Protein AF-A0A3B9DRR4-F1 (afdb_monomer_lite)

Foldseek 3Di:
DQPDFPDPPDDDDDDDDDDDDDDDDDDDDDDDDDDDDDDDDDDDDDDDDDDDDDDDDDDDDDDDDDDDDDDDDDDDDDDDDDPPPPPPPPPDDDDDDDDDDDDPDFDKDWDADPVRFIKIKTADQVVFAFQEEEEEDAARCVLQVPPDPQLPLLLNCCNVLRYMYMYGHDQQHDPNNDPPAHHDLLSVVVCLVVVNPCLVVVLVSVVSVVVRCVVVRHHDLQRYAYEYEACSLLNRLSNQLVRVSHQAYEYKLYQQQSCLAPSCPPCNVPPSSVVSHSLVSLLSCQLRQYHYEFELDESHRDPVSVVSNLVSNQVSNCVVDDPVCPVVDPRNHHYHYHHDDYSGGPSCSSVVSNVVSCVSSVRDDPVCVVVVVDDDDDDDDDPPPPPCPPPDDDDPPDCPPPPDDDPDDDDDDDDDDDDDQDAQDDPQADDPKAQWDWDDDPQKIKIKIKGFHDPDDPPPDDPVVCVVRVVVRQLLIFIFMWMDRSSRHIDRAQPLPDQRPVPRDSSGRTQGHADPLFSWQRVQKEKDQAPQPPQDLQFRMKIWGKGDDDVFKIAIWMWGGNVSRHTDTPDSDGPDMDNHNFAPDRWYWYQDPVVRDIDTDGWDFDADPPDPDTHDIDD

pLDDT: mean 75.96, std 26.22, range [21.81, 98.56]

Structure (mmCIF, N/CA/C/O backbone):
data_AF-A0A3B9DRR4-F1
#
_entry.id   AF-A0A3B9DRR4-F1
#
loop_
_atom_site.group_PDB
_atom_site.id
_atom_site.type_symbol
_atom_site.label_atom_id
_atom_site.label_alt_id
_atom_site.label_comp_id
_atom_site.label_asym_id
_atom_site.label_entity_id
_atom_site.label_seq_id
_atom_site.pdbx_PDB_ins_code
_atom_site.Cartn_x
_atom_site.Cartn_y
_atom_site.Cartn_z
_atom_site.occupancy
_atom_site.B_iso_or_equiv
_atom_site.auth_seq_id
_atom_site.auth_comp_id
_atom_site.auth_asym_id
_atom_site.auth_atom_id
_atom_site.pdbx_PDB_model_num
ATOM 1 N N . ASP A 1 1 ? -31.846 -18.136 9.600 1.00 33.25 1 ASP A N 1
ATOM 2 C CA . ASP A 1 1 ? -32.226 -17.020 10.490 1.00 33.25 1 ASP A CA 1
ATOM 3 C C . ASP A 1 1 ? -31.349 -16.823 11.736 1.00 33.25 1 ASP A C 1
ATOM 5 O O . ASP A 1 1 ? -31.863 -16.446 12.774 1.00 33.25 1 ASP A O 1
ATOM 9 N N . VAL A 1 2 ? -30.011 -16.949 11.649 1.00 23.78 2 VAL A N 1
ATOM 10 C CA . VAL A 1 2 ? -29.087 -16.646 12.781 1.00 23.78 2 VAL A CA 1
ATOM 11 C C . VAL A 1 2 ? -27.846 -15.837 12.327 1.00 23.78 2 VAL A C 1
ATOM 13 O O . VAL A 1 2 ? -26.795 -15.862 12.943 1.00 23.78 2 VAL A O 1
ATOM 16 N N . MET A 1 3 ? -27.928 -15.080 11.226 1.00 24.52 3 MET A N 1
ATOM 17 C CA . MET A 1 3 ? -26.773 -14.346 10.662 1.00 24.52 3 MET A CA 1
ATOM 18 C C . MET A 1 3 ? -27.113 -12.878 10.375 1.00 24.52 3 MET A C 1
ATOM 20 O O . MET A 1 3 ? -27.205 -12.480 9.215 1.00 24.52 3 MET A O 1
ATOM 24 N N . ARG A 1 4 ? -27.358 -12.068 11.420 1.00 32.50 4 ARG A N 1
ATOM 25 C CA . ARG A 1 4 ? -27.641 -10.622 11.258 1.00 32.50 4 ARG A CA 1
ATOM 26 C C . ARG A 1 4 ? -27.096 -9.645 12.323 1.00 32.50 4 ARG A C 1
ATOM 28 O O . ARG A 1 4 ? -27.472 -8.484 12.250 1.00 32.50 4 ARG A O 1
ATOM 35 N N . VAL A 1 5 ? -26.204 -10.013 13.256 1.00 36.97 5 VAL A N 1
ATOM 36 C CA . VAL A 1 5 ? -25.910 -9.117 14.415 1.00 36.97 5 VAL A CA 1
ATOM 37 C C . VAL A 1 5 ? -24.453 -8.629 14.586 1.00 36.97 5 VAL A C 1
ATOM 39 O O . VAL A 1 5 ? -24.174 -7.877 15.507 1.00 36.97 5 VAL A O 1
ATOM 42 N N . LEU A 1 6 ? -23.503 -8.892 13.682 1.00 30.48 6 LEU A N 1
ATOM 43 C CA . LEU A 1 6 ? -22.107 -8.430 13.876 1.00 30.48 6 LEU A CA 1
ATOM 44 C C . LEU A 1 6 ? -21.600 -7.477 12.784 1.00 30.48 6 LEU A C 1
ATOM 46 O O . LEU A 1 6 ? -20.646 -7.773 12.073 1.00 30.48 6 LEU A O 1
ATOM 50 N N . LEU A 1 7 ? -22.217 -6.295 12.680 1.00 31.28 7 LEU A N 1
ATOM 51 C CA . LEU A 1 7 ? -21.633 -5.144 11.979 1.00 31.28 7 LEU A CA 1
ATOM 52 C C . LEU A 1 7 ? -21.881 -3.865 12.797 1.00 31.28 7 LEU A C 1
ATOM 54 O O . LEU A 1 7 ? -22.795 -3.093 12.520 1.00 31.28 7 LEU A O 1
ATOM 58 N N . GLY A 1 8 ? -21.112 -3.688 13.872 1.00 32.25 8 GLY A N 1
ATOM 59 C CA . GLY A 1 8 ? -21.407 -2.680 14.889 1.00 32.25 8 GLY A CA 1
ATOM 60 C C . GLY A 1 8 ? -20.195 -2.093 15.599 1.00 32.25 8 GLY A C 1
ATOM 61 O O . GLY A 1 8 ? -20.287 -1.914 16.799 1.00 32.25 8 GLY A O 1
ATOM 62 N N . VAL A 1 9 ? -19.090 -1.786 14.905 1.00 33.88 9 VAL A N 1
ATOM 63 C CA . VAL A 1 9 ? -18.047 -0.854 15.392 1.00 33.88 9 VAL A CA 1
ATOM 64 C C . VAL A 1 9 ? -17.311 -0.245 14.187 1.00 33.88 9 VAL A C 1
ATOM 66 O O . VAL A 1 9 ? -16.248 -0.738 13.845 1.00 33.88 9 VAL A O 1
ATOM 69 N N . LEU A 1 10 ? -17.871 0.770 13.500 1.00 29.50 10 LEU A N 1
ATOM 70 C CA . LEU A 1 10 ? -17.068 1.812 12.803 1.00 29.50 10 LEU A CA 1
ATOM 71 C C . LEU A 1 10 ? -17.847 2.990 12.172 1.00 29.50 10 LEU A C 1
ATOM 73 O O . LEU A 1 10 ? -17.320 3.637 11.279 1.00 29.50 10 LEU A O 1
ATOM 77 N N . LEU A 1 11 ? -19.069 3.334 12.596 1.00 30.25 11 LEU A N 1
ATOM 78 C CA . LEU A 1 11 ? -19.761 4.517 12.053 1.00 30.25 11 LEU A CA 1
ATOM 79 C C . LEU A 1 11 ? -20.661 5.197 13.097 1.00 30.25 11 LEU A C 1
ATOM 81 O O . LEU A 1 11 ? -21.879 5.066 13.067 1.00 30.25 11 LEU A O 1
ATOM 85 N N . VAL A 1 12 ? -20.060 5.965 14.010 1.00 30.61 12 VAL A N 1
ATOM 86 C CA . VAL A 1 12 ? -20.760 7.037 14.740 1.00 30.61 12 VAL A CA 1
ATOM 87 C C . VAL A 1 12 ? -19.836 8.245 14.804 1.00 30.61 12 VAL A C 1
ATOM 89 O O . VAL A 1 12 ? -18.908 8.309 15.606 1.00 30.61 12 VAL A O 1
ATOM 92 N N . GLY A 1 13 ? -20.067 9.196 13.905 1.00 29.31 13 GLY A N 1
ATOM 93 C CA . GLY A 1 13 ? -19.291 10.428 13.861 1.00 29.31 13 GLY A CA 1
ATOM 94 C C . GLY A 1 13 ? -19.621 11.383 12.724 1.00 29.31 13 GLY A C 1
ATOM 95 O O . GLY A 1 13 ? -18.783 12.230 12.457 1.00 29.31 13 GLY A O 1
ATOM 96 N N . ILE A 1 14 ? -20.777 11.278 12.054 1.00 31.44 14 ILE A N 1
ATOM 97 C CA . ILE A 1 14 ? -21.291 12.327 11.157 1.00 31.44 14 ILE A CA 1
ATOM 98 C C . ILE A 1 14 ? -22.825 12.308 11.224 1.00 31.44 14 ILE A C 1
ATOM 100 O O . ILE A 1 14 ? -23.472 11.520 10.543 1.00 31.44 14 ILE A O 1
ATOM 104 N N . ALA A 1 15 ? -23.410 13.160 12.063 1.00 25.47 15 ALA A N 1
ATOM 105 C CA . ALA A 1 15 ? -24.804 13.585 11.948 1.00 25.47 15 ALA A CA 1
ATOM 106 C C . ALA A 1 15 ? -24.925 14.950 12.631 1.00 25.47 15 ALA A C 1
ATOM 108 O O . ALA A 1 15 ? -24.984 15.051 13.853 1.00 25.47 15 ALA A O 1
ATOM 109 N N . GLY A 1 16 ? -24.872 16.007 11.828 1.00 27.44 16 GLY A N 1
ATOM 110 C CA . GLY A 1 16 ? -24.966 17.385 12.293 1.00 27.44 16 GLY A CA 1
ATOM 111 C C . GLY A 1 16 ? -24.579 18.349 11.185 1.00 27.44 16 GLY A C 1
ATOM 112 O O . GLY A 1 16 ? -23.551 18.996 11.311 1.00 27.44 16 GLY A O 1
ATOM 113 N N . CYS A 1 17 ? -25.334 18.319 10.080 1.00 26.02 17 CYS A N 1
ATOM 114 C CA . CYS A 1 17 ? -25.567 19.398 9.105 1.00 26.02 17 CYS A CA 1
ATOM 115 C C . CYS A 1 17 ? -26.212 18.787 7.850 1.00 26.02 17 CYS A C 1
ATOM 117 O O . CYS A 1 17 ? -25.526 18.304 6.955 1.00 26.02 17 CYS A O 1
ATOM 119 N N . GLY A 1 18 ? -27.542 18.786 7.811 1.00 22.22 18 GLY A N 1
ATOM 120 C CA . GLY A 1 18 ? -28.344 18.491 6.629 1.00 22.22 18 GLY A CA 1
ATOM 121 C C . GLY A 1 18 ? -29.660 19.254 6.747 1.00 22.22 18 GLY A C 1
ATOM 122 O O . GLY A 1 18 ? -30.559 18.807 7.451 1.00 22.22 18 GLY A O 1
ATOM 123 N N . GLY A 1 19 ? -29.721 20.436 6.132 1.00 24.81 19 GLY A N 1
ATOM 124 C CA . GLY A 1 19 ? -30.960 21.122 5.754 1.00 24.81 19 GLY A CA 1
ATOM 125 C C . GLY A 1 19 ? -31.223 20.802 4.280 1.00 24.81 19 GLY A C 1
ATOM 126 O O . GLY A 1 19 ? -30.262 20.628 3.533 1.00 24.81 19 GLY A O 1
ATOM 127 N N . GLY A 1 20 ? -32.485 20.620 3.898 1.00 25.44 20 GLY A N 1
ATOM 128 C CA . GLY A 1 20 ? -32.879 19.894 2.689 1.00 25.44 20 GLY A CA 1
ATOM 129 C C . GLY A 1 20 ? -33.148 20.728 1.431 1.00 25.44 20 GLY A C 1
ATOM 130 O O . GLY A 1 20 ? -33.067 21.952 1.454 1.00 25.44 20 GLY A O 1
ATOM 131 N N . ASP A 1 21 ? -33.513 19.970 0.388 1.00 27.25 21 ASP A N 1
ATOM 132 C CA . ASP A 1 21 ? -34.285 20.291 -0.827 1.00 27.25 21 ASP A CA 1
ATOM 133 C C . ASP A 1 21 ? -33.721 21.252 -1.896 1.00 27.25 21 ASP A C 1
ATOM 135 O O . ASP A 1 21 ? -33.694 22.466 -1.724 1.00 27.25 21 ASP A O 1
ATOM 139 N N . ASN A 1 22 ? -33.385 20.726 -3.089 1.00 26.41 22 ASN A N 1
ATOM 140 C CA . ASN A 1 22 ? -34.341 20.574 -4.210 1.00 26.41 22 ASN A CA 1
ATOM 141 C C . ASN A 1 22 ? -33.700 19.998 -5.500 1.00 26.41 22 ASN A C 1
ATOM 143 O O . ASN A 1 22 ? -32.529 20.224 -5.798 1.00 26.41 22 ASN A O 1
ATOM 147 N N . SER A 1 23 ? -34.517 19.243 -6.242 1.00 25.86 23 SER A N 1
ATOM 148 C CA . SER A 1 23 ? -34.277 18.587 -7.545 1.00 25.86 23 SER A CA 1
ATOM 149 C C . SER A 1 23 ? -34.085 19.561 -8.736 1.00 25.86 23 SER A C 1
ATOM 151 O O . SER A 1 23 ? -34.386 20.746 -8.591 1.00 25.86 23 SER A O 1
ATOM 153 N N . PRO A 1 24 ? -33.621 19.084 -9.916 1.00 34.12 24 PRO A N 1
ATOM 154 C CA . PRO A 1 24 ? -33.329 19.903 -11.099 1.00 34.12 24 PRO A CA 1
ATOM 155 C C . PRO A 1 24 ? -34.491 19.922 -12.116 1.00 34.12 24 PRO A C 1
ATOM 157 O O . PRO A 1 24 ? -35.156 18.903 -12.264 1.00 34.12 24 PRO A O 1
ATOM 160 N N . ASP A 1 25 ? -34.734 21.062 -12.783 1.00 25.02 25 ASP A N 1
ATOM 161 C CA . ASP A 1 25 ? -34.954 21.193 -14.244 1.00 25.02 25 ASP A CA 1
ATOM 162 C C . ASP A 1 25 ? -35.429 22.613 -14.667 1.00 25.02 25 ASP A C 1
ATOM 164 O O . ASP A 1 25 ? -36.112 23.317 -13.926 1.00 25.02 25 ASP A O 1
ATOM 168 N N . ASP A 1 26 ? -35.039 22.970 -15.900 1.00 25.05 26 ASP A N 1
ATOM 169 C CA . ASP A 1 26 ? -35.577 23.968 -16.851 1.00 25.05 26 ASP A CA 1
ATOM 170 C C . ASP A 1 26 ? -35.078 25.442 -16.970 1.00 25.05 26 ASP A C 1
ATOM 172 O O . ASP A 1 26 ? -35.555 26.375 -16.334 1.00 25.05 26 ASP A O 1
ATOM 176 N N . VAL A 1 27 ? -34.127 25.613 -17.914 1.00 23.34 27 VAL A N 1
ATOM 177 C CA . VAL A 1 27 ? -34.173 26.369 -19.203 1.00 23.34 27 VAL A CA 1
ATOM 178 C C . VAL A 1 27 ? -34.528 27.885 -19.260 1.00 23.34 27 VAL A C 1
ATOM 180 O O . VAL A 1 27 ? -35.663 28.283 -19.038 1.00 23.34 27 VAL A O 1
ATOM 183 N N . ALA A 1 28 ? -33.561 28.671 -19.792 1.00 22.02 28 ALA A N 1
ATOM 184 C CA . ALA A 1 28 ? -33.647 29.740 -20.832 1.00 22.02 28 ALA A CA 1
ATOM 185 C C . ALA A 1 28 ? -32.975 31.109 -20.523 1.00 22.02 28 ALA A C 1
ATOM 187 O O . ALA A 1 28 ? -33.311 31.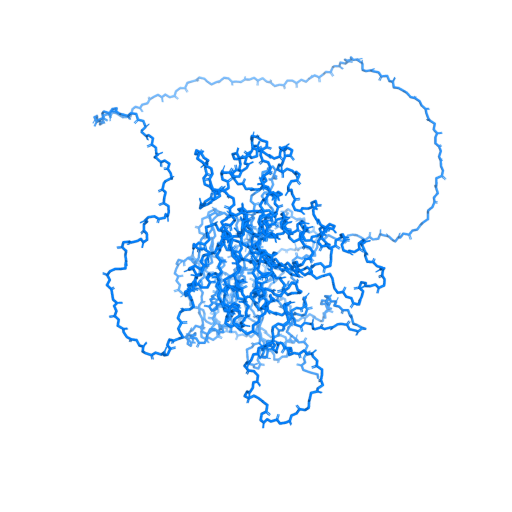811 -19.577 1.00 22.02 28 ALA A O 1
ATOM 188 N N . ALA A 1 29 ? -32.061 31.505 -21.423 1.00 23.38 29 ALA A N 1
ATOM 189 C CA . ALA A 1 29 ? -31.481 32.850 -21.647 1.00 23.38 29 ALA A CA 1
ATOM 190 C C . ALA A 1 29 ? -32.482 33.766 -22.435 1.00 23.38 29 ALA A C 1
ATOM 192 O O . ALA A 1 29 ? -33.463 33.182 -22.902 1.00 23.38 29 ALA A O 1
ATOM 193 N N . PRO A 1 30 ? -32.295 35.103 -22.709 1.00 30.89 30 PRO A N 1
ATOM 194 C CA . PRO A 1 30 ? -31.022 35.780 -23.062 1.00 30.89 30 PRO A CA 1
ATOM 195 C C . PRO A 1 30 ? -30.838 37.321 -22.795 1.00 30.89 30 PRO A C 1
ATOM 197 O O . PRO A 1 30 ? -31.713 38.028 -22.312 1.00 30.89 30 PRO A O 1
ATOM 200 N N . SER A 1 31 ? -29.651 37.801 -23.223 1.00 22.88 31 SER A N 1
ATOM 201 C CA . SER A 1 31 ? -29.289 39.084 -23.894 1.00 22.88 31 SER A CA 1
ATOM 202 C C . SER A 1 31 ? -29.080 40.425 -23.148 1.00 22.88 31 SER A C 1
ATOM 204 O O . SER A 1 31 ? -30.013 41.156 -22.847 1.00 22.88 31 SER A O 1
ATOM 206 N N . SER A 1 32 ? -27.785 40.765 -23.024 1.00 23.84 32 SER A N 1
ATOM 207 C CA . SER A 1 32 ? -27.041 41.979 -23.454 1.00 23.84 32 SER A CA 1
ATOM 208 C C . SER A 1 32 ? -27.576 43.413 -23.266 1.00 23.84 32 SER A C 1
ATOM 210 O O . SER A 1 32 ? -28.525 43.809 -23.934 1.00 23.84 32 SER A O 1
ATOM 212 N N . SER A 1 33 ? -26.739 44.258 -22.640 1.00 24.42 33 SER A N 1
ATOM 213 C CA . SER A 1 33 ? -26.231 45.516 -23.235 1.00 24.42 33 SER A CA 1
ATOM 214 C C . SER A 1 33 ? -25.015 46.071 -22.459 1.00 24.42 33 SER A C 1
ATOM 216 O O . SER A 1 33 ? -25.131 46.487 -21.313 1.00 24.42 33 SER A O 1
ATOM 218 N N . ALA A 1 34 ? -23.845 45.997 -23.105 1.00 22.84 34 ALA A N 1
ATOM 219 C CA . ALA A 1 34 ? -22.738 46.967 -23.236 1.00 22.84 34 ALA A CA 1
ATOM 220 C C . ALA A 1 34 ? -22.918 48.348 -22.508 1.00 22.84 34 ALA A C 1
ATOM 222 O O . ALA A 1 34 ? -24.014 48.889 -22.547 1.00 22.84 34 ALA A O 1
ATOM 223 N N . VAL A 1 35 ? -21.954 49.036 -21.854 1.00 23.02 35 VAL A N 1
ATOM 224 C CA . VAL A 1 35 ? -20.627 49.523 -22.311 1.00 23.02 35 VAL A CA 1
ATOM 225 C C . VAL A 1 35 ? -19.891 50.322 -21.179 1.00 23.02 35 VAL A C 1
ATOM 227 O O . VAL A 1 35 ? -20.497 51.174 -20.548 1.00 23.02 35 VAL A O 1
ATOM 230 N N . THR A 1 36 ? -18.579 50.065 -20.998 1.00 22.67 36 THR A N 1
ATOM 231 C CA . THR A 1 36 ? -17.385 50.862 -20.528 1.00 22.67 36 THR A CA 1
ATOM 232 C C . THR A 1 36 ? -17.255 51.695 -19.214 1.0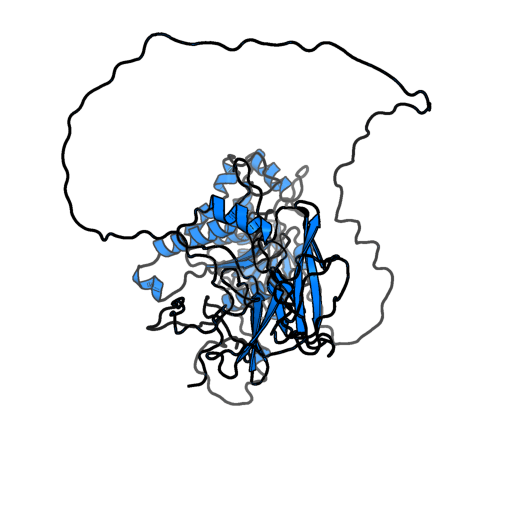0 22.67 36 THR A C 1
ATOM 234 O O . THR A 1 36 ? -18.249 52.100 -18.626 1.00 22.67 36 THR A O 1
ATOM 237 N N . PRO A 1 37 ? -15.990 51.948 -18.754 1.00 32.72 37 PRO A N 1
ATOM 238 C CA . PRO A 1 37 ? -15.590 52.270 -17.372 1.00 32.72 37 PRO A CA 1
ATOM 239 C C . PRO A 1 37 ? -15.135 53.728 -17.141 1.00 32.72 37 PRO A C 1
ATOM 241 O O . PRO A 1 37 ? -14.746 54.418 -18.083 1.00 32.72 37 PRO A O 1
ATOM 244 N N . VAL A 1 38 ? -15.048 54.163 -15.873 1.00 23.05 38 VAL A N 1
ATOM 245 C CA . VAL A 1 38 ? -14.356 55.408 -15.473 1.00 23.05 38 VAL A CA 1
ATOM 246 C C . VAL A 1 38 ? -13.526 55.206 -14.196 1.00 23.05 38 VAL A C 1
ATOM 248 O O . VAL A 1 38 ? -13.934 54.519 -13.262 1.00 23.05 38 VAL A O 1
ATOM 251 N N . LYS A 1 39 ? -12.324 55.795 -14.229 1.00 21.81 39 LYS A N 1
ATOM 252 C CA . LYS A 1 39 ? -11.262 55.848 -13.214 1.00 21.81 39 LYS A CA 1
ATOM 253 C C . LYS A 1 39 ? -11.651 56.605 -11.935 1.00 21.81 39 LYS A C 1
ATOM 255 O O . LYS A 1 39 ? -12.518 57.469 -11.939 1.00 21.81 39 LYS A O 1
ATOM 260 N N . ALA A 1 40 ? -10.895 56.284 -10.885 1.00 24.03 40 ALA A N 1
ATOM 261 C CA . ALA A 1 40 ? -10.839 56.917 -9.572 1.00 24.03 40 ALA A CA 1
ATOM 262 C C . ALA A 1 40 ? -10.378 58.386 -9.601 1.00 24.03 40 ALA A C 1
ATOM 264 O O . ALA A 1 40 ? -9.492 58.709 -10.389 1.00 24.03 40 ALA A O 1
ATOM 265 N N . GLU A 1 41 ? -10.903 59.209 -8.679 1.00 22.80 41 GLU A N 1
ATOM 266 C CA . GLU A 1 41 ? -10.107 59.927 -7.664 1.00 22.80 41 GLU A CA 1
ATOM 267 C C . GLU A 1 41 ? -10.955 60.743 -6.653 1.00 22.80 41 GLU A C 1
ATOM 269 O O . GLU A 1 41 ? -11.912 61.413 -7.025 1.00 22.80 41 GLU A O 1
ATOM 274 N N . ASN A 1 42 ? -10.469 60.714 -5.401 1.00 24.23 42 ASN A N 1
ATOM 275 C CA . ASN A 1 42 ? -10.471 61.730 -4.326 1.00 24.23 42 ASN A CA 1
ATOM 276 C C . ASN A 1 42 ? -11.631 61.906 -3.309 1.00 24.23 42 ASN A C 1
ATOM 278 O O . ASN A 1 42 ? -12.719 62.346 -3.651 1.00 24.23 42 ASN A O 1
ATOM 282 N N . ALA A 1 43 ? -11.229 61.685 -2.033 1.00 23.81 43 ALA A N 1
ATOM 283 C CA . ALA A 1 43 ? -11.472 62.439 -0.776 1.00 23.81 43 ALA A CA 1
ATOM 284 C C . ALA A 1 43 ? -12.936 62.632 -0.281 1.00 23.81 43 ALA A C 1
ATOM 286 O O . ALA A 1 43 ? -13.838 62.836 -1.070 1.00 23.81 43 ALA A O 1
ATOM 287 N N . GLU A 1 44 ? -13.301 62.605 1.012 1.00 24.28 44 GLU A N 1
ATOM 288 C CA . GLU A 1 44 ? -12.583 62.882 2.266 1.00 24.28 44 GLU A CA 1
ATOM 289 C C . GLU A 1 44 ? -13.445 62.484 3.510 1.00 24.28 44 GLU A C 1
ATOM 291 O O . GLU A 1 44 ? -14.647 62.261 3.388 1.00 24.28 44 GLU A O 1
ATOM 296 N N . ALA A 1 45 ? -12.814 62.534 4.699 1.00 24.00 45 ALA A N 1
ATOM 297 C CA . ALA A 1 45 ? -13.348 62.832 6.051 1.00 24.00 45 ALA A CA 1
ATOM 298 C C . ALA A 1 45 ? -13.721 61.715 7.072 1.00 24.00 45 ALA A C 1
ATOM 300 O O . ALA A 1 45 ? -14.748 61.051 6.980 1.00 24.00 45 ALA A O 1
ATOM 301 N N . GLY A 1 46 ? -12.953 61.694 8.185 1.00 25.27 46 GLY A N 1
ATOM 302 C CA . GLY A 1 46 ? -13.501 61.711 9.560 1.00 25.27 46 GLY A CA 1
ATOM 303 C C . GLY A 1 46 ? -12.983 60.668 10.575 1.00 25.27 46 GLY A C 1
ATOM 304 O O . GLY A 1 46 ? -13.525 59.574 10.657 1.00 25.27 46 GLY A O 1
ATOM 305 N N . ALA A 1 47 ? -12.018 61.040 11.434 1.00 26.48 47 ALA A N 1
ATOM 306 C CA . ALA A 1 47 ? -11.621 60.310 12.660 1.00 26.48 47 ALA A CA 1
ATOM 307 C C . ALA A 1 47 ? -12.349 60.847 13.919 1.00 26.48 47 ALA A C 1
ATOM 309 O O . ALA A 1 47 ? -12.851 61.974 13.879 1.00 26.48 47 ALA A O 1
ATOM 310 N N . PRO A 1 48 ? -12.337 60.122 15.070 1.00 32.41 48 PRO A N 1
ATOM 311 C CA . PRO A 1 48 ? -11.423 60.559 16.147 1.00 32.41 48 PRO A CA 1
ATOM 312 C C . PRO A 1 48 ? -10.839 59.491 17.126 1.00 32.41 48 PRO A C 1
ATOM 314 O O . PRO A 1 48 ? -11.536 58.614 17.618 1.00 32.41 48 PRO A O 1
ATOM 317 N N . LYS A 1 49 ? -9.564 59.745 17.496 1.00 26.02 49 LYS A N 1
ATOM 318 C CA . LYS A 1 49 ? -8.863 59.736 18.819 1.00 26.02 49 LYS A CA 1
ATOM 319 C C . LYS A 1 49 ? -8.748 58.485 19.730 1.00 26.02 49 LYS A C 1
ATOM 321 O O . LYS A 1 49 ? -9.718 58.102 20.368 1.00 26.02 49 LYS A O 1
ATOM 326 N N . THR A 1 50 ? -7.491 58.137 20.066 1.00 26.80 50 THR A N 1
ATOM 327 C CA . THR A 1 50 ? -6.992 57.834 21.440 1.00 26.80 50 THR A CA 1
ATOM 328 C C . THR A 1 50 ? -5.523 58.295 21.629 1.00 26.80 50 THR A C 1
ATOM 330 O O . THR A 1 50 ? -4.784 58.430 20.658 1.00 26.80 50 THR A O 1
ATOM 333 N N . LYS A 1 51 ? -5.134 58.631 22.876 1.00 25.80 51 LYS A N 1
ATOM 334 C CA . LYS A 1 51 ? -3.839 59.209 23.339 1.00 25.80 51 LYS A CA 1
ATOM 335 C C . LYS A 1 51 ? -2.861 58.139 23.903 1.00 25.80 51 LYS A C 1
ATOM 337 O O . LYS A 1 51 ? -3.343 57.075 24.278 1.00 25.80 51 LYS A O 1
ATOM 342 N N . PRO A 1 52 ? -1.545 58.436 24.049 1.00 32.53 52 PRO A N 1
ATOM 343 C CA . PRO A 1 52 ? -0.501 57.493 24.486 1.00 32.53 52 PRO A CA 1
ATOM 344 C C . PRO A 1 52 ? -0.034 57.687 25.950 1.00 32.53 52 PRO A C 1
ATOM 346 O O . PRO A 1 52 ? -0.252 58.753 26.530 1.00 32.53 52 PRO A O 1
ATOM 349 N N . VAL A 1 53 ? 0.666 56.688 26.514 1.00 28.09 53 VAL A N 1
ATOM 350 C CA . VAL A 1 53 ? 1.441 56.774 27.775 1.00 28.09 53 VAL A CA 1
ATOM 351 C C . VAL A 1 53 ? 2.781 56.024 27.627 1.00 28.09 53 VAL A C 1
ATOM 353 O O . VAL A 1 53 ? 2.798 54.911 27.108 1.00 28.09 53 VAL A O 1
ATOM 356 N N . ASN A 1 54 ? 3.870 56.672 28.069 1.00 28.02 54 ASN A N 1
ATOM 357 C CA . ASN A 1 54 ? 5.273 56.217 28.121 1.00 28.02 54 ASN A CA 1
ATOM 358 C C . ASN A 1 54 ? 5.568 55.322 29.339 1.00 28.02 54 ASN A C 1
ATOM 360 O O . ASN A 1 54 ? 4.904 55.451 30.366 1.00 28.02 54 ASN A O 1
ATOM 364 N N . SER A 1 55 ? 6.639 54.525 29.263 1.00 28.61 55 SER A N 1
ATOM 365 C CA . SER A 1 55 ? 7.242 53.825 30.406 1.00 28.61 55 SER A CA 1
ATOM 366 C C . SER A 1 55 ? 8.766 53.998 30.418 1.00 28.61 55 SER A C 1
ATOM 368 O O . SER A 1 55 ? 9.455 53.353 29.630 1.00 28.61 55 SER A O 1
ATOM 370 N N . ASP A 1 56 ? 9.253 54.832 31.333 1.00 27.91 56 ASP A N 1
ATOM 371 C CA . ASP A 1 56 ? 10.579 54.726 31.949 1.00 27.91 56 ASP A CA 1
ATOM 372 C C . ASP A 1 56 ? 10.368 54.358 33.432 1.00 27.91 56 ASP A C 1
ATOM 374 O O . ASP A 1 56 ? 9.342 54.737 34.003 1.00 27.91 56 ASP A O 1
ATOM 378 N N . ASP A 1 57 ? 11.348 53.641 33.999 1.00 25.80 57 ASP A N 1
ATOM 379 C CA . ASP A 1 57 ? 11.687 53.442 35.426 1.00 25.80 57 ASP A CA 1
ATOM 380 C C . ASP A 1 57 ? 11.587 52.023 36.073 1.00 25.80 57 ASP A C 1
ATOM 382 O O . ASP A 1 57 ? 10.521 51.416 36.186 1.00 25.80 57 ASP A O 1
ATOM 386 N N . VAL A 1 58 ? 12.753 51.646 36.658 1.00 25.38 58 VAL A N 1
ATOM 387 C CA . VAL A 1 58 ? 13.092 50.785 37.839 1.00 25.38 58 VAL A CA 1
ATOM 388 C C . VAL A 1 58 ? 13.299 49.248 37.646 1.00 25.38 58 VAL A C 1
ATOM 390 O O . VAL A 1 58 ? 12.459 48.611 37.019 1.00 25.38 58 VAL A O 1
ATOM 393 N N . PRO A 1 59 ? 14.247 48.556 38.350 1.00 30.12 59 PRO A N 1
ATOM 394 C CA . PRO A 1 59 ? 15.698 48.777 38.574 1.00 30.12 59 PRO A CA 1
ATOM 395 C C . PRO A 1 59 ? 16.585 47.490 38.421 1.00 30.12 59 PRO A C 1
ATOM 397 O O . PRO A 1 59 ? 16.088 46.366 38.347 1.00 30.12 59 PRO A O 1
ATOM 400 N N . GLU A 1 60 ? 17.914 47.649 38.498 1.00 25.33 60 GLU A N 1
ATOM 401 C CA . GLU A 1 60 ? 18.935 46.590 38.683 1.00 25.33 60 GLU A CA 1
ATOM 402 C C . GLU A 1 60 ? 19.099 46.118 40.149 1.00 25.33 60 GLU A C 1
ATOM 404 O O . GLU A 1 60 ? 19.066 46.930 41.074 1.00 25.33 60 GLU A O 1
ATOM 409 N N . ALA A 1 61 ? 19.398 44.821 40.341 1.00 24.20 61 ALA A N 1
ATOM 410 C CA . ALA A 1 61 ? 20.231 44.288 41.433 1.00 24.20 61 ALA A CA 1
ATOM 411 C C . ALA A 1 61 ? 20.837 42.909 41.058 1.00 24.20 61 ALA A C 1
ATOM 413 O O . ALA A 1 61 ? 20.134 42.033 40.556 1.00 24.20 61 ALA A O 1
ATOM 414 N N . GLU A 1 62 ? 22.144 42.753 41.310 1.00 24.17 62 GLU A N 1
ATOM 415 C CA . GLU A 1 62 ? 23.036 41.620 40.978 1.00 24.17 62 GLU A CA 1
ATOM 416 C C . GLU A 1 62 ? 22.708 40.264 41.659 1.00 24.17 62 GLU A C 1
ATOM 418 O O . GLU A 1 62 ? 21.938 40.206 42.621 1.00 24.17 62 GLU A O 1
ATOM 423 N N . PRO A 1 63 ? 23.396 39.170 41.251 1.00 27.20 63 PRO A N 1
ATOM 424 C CA . PRO A 1 63 ? 24.557 38.766 42.056 1.00 27.20 63 PRO A CA 1
ATOM 425 C C . PRO A 1 63 ? 25.824 38.338 41.281 1.00 27.20 63 PRO A C 1
ATOM 427 O O . PRO A 1 63 ? 25.787 37.610 40.292 1.00 27.20 63 PRO A O 1
ATOM 430 N N . LYS A 1 64 ? 26.937 38.782 41.871 1.00 25.75 64 LYS A N 1
ATOM 431 C CA . LYS A 1 64 ? 28.364 38.430 41.770 1.00 25.75 64 LYS A CA 1
ATOM 432 C C . LYS A 1 64 ? 28.775 36.993 41.401 1.00 25.75 64 LYS A C 1
ATOM 434 O O . LYS A 1 64 ? 28.243 36.017 41.919 1.00 25.75 64 LYS A O 1
ATOM 439 N N . ASP A 1 65 ? 29.871 36.971 40.633 1.00 25.09 65 ASP A N 1
ATOM 440 C CA . ASP A 1 65 ? 31.064 36.104 40.662 1.00 25.09 65 ASP A CA 1
ATOM 441 C C . ASP A 1 65 ? 30.916 34.589 40.880 1.00 25.09 65 ASP A C 1
ATOM 443 O O . ASP A 1 65 ? 30.843 34.104 42.006 1.00 25.09 65 ASP A O 1
ATOM 447 N N . LEU A 1 66 ? 31.130 33.840 39.793 1.00 25.42 66 LEU A N 1
ATOM 448 C CA . LEU A 1 66 ? 32.111 32.750 39.741 1.00 25.42 66 LEU A CA 1
ATOM 449 C C . LEU A 1 66 ? 32.812 32.818 38.375 1.00 25.42 66 LEU A C 1
ATOM 451 O O . LEU A 1 66 ? 32.198 32.660 37.323 1.00 25.42 66 LEU A O 1
ATOM 455 N N . ALA A 1 67 ? 34.098 33.152 38.418 1.00 24.41 67 ALA A N 1
ATOM 456 C CA . ALA A 1 67 ? 34.951 33.418 37.272 1.00 24.41 67 ALA A CA 1
ATOM 457 C C . ALA A 1 67 ? 35.504 32.141 36.603 1.00 24.41 67 ALA A C 1
ATOM 459 O O . ALA A 1 67 ? 35.552 31.074 37.208 1.00 24.41 67 ALA A O 1
ATOM 460 N N . GLN A 1 68 ? 36.041 32.364 35.395 1.00 23.12 68 GLN A N 1
ATOM 461 C CA . GLN A 1 68 ? 36.991 31.558 34.608 1.00 23.12 68 GLN A CA 1
ATOM 462 C C . GLN A 1 68 ? 36.466 30.312 33.867 1.00 23.12 68 GLN A C 1
ATOM 464 O O . GLN A 1 68 ? 36.401 29.226 34.424 1.00 23.12 68 GLN A O 1
ATOM 469 N N . ALA A 1 69 ? 36.285 30.426 32.544 1.00 24.02 69 ALA A N 1
ATOM 470 C CA . ALA A 1 69 ? 37.305 29.982 31.580 1.00 24.02 69 ALA A CA 1
ATOM 471 C C . ALA A 1 69 ? 36.936 30.363 30.126 1.00 24.02 69 ALA A C 1
ATOM 473 O O . ALA A 1 69 ? 35.879 30.005 29.629 1.00 24.02 69 ALA A O 1
ATOM 474 N N . GLN A 1 70 ? 37.843 31.127 29.511 1.00 24.50 70 GLN A N 1
ATOM 475 C CA . GLN A 1 70 ? 38.292 31.143 28.109 1.00 24.50 70 GLN A CA 1
ATOM 476 C C . GLN A 1 70 ? 37.318 30.851 26.943 1.00 24.50 70 GLN A C 1
ATOM 478 O O . GLN A 1 70 ? 36.760 29.774 26.783 1.00 24.50 70 GLN A O 1
ATOM 483 N N . THR A 1 71 ? 37.258 31.866 26.078 1.00 25.44 71 THR A N 1
ATOM 484 C CA . THR A 1 71 ? 36.939 31.896 24.643 1.00 25.44 71 THR A CA 1
ATOM 485 C C . THR A 1 71 ? 37.345 30.649 23.852 1.00 25.44 71 THR A C 1
ATOM 487 O O . THR A 1 71 ? 38.501 30.259 23.955 1.00 25.44 71 THR A O 1
ATOM 490 N N . ASP A 1 72 ? 36.448 30.136 22.998 1.00 25.16 72 ASP A N 1
ATOM 491 C CA . ASP A 1 72 ? 36.771 29.662 21.641 1.00 25.16 72 ASP A CA 1
ATOM 492 C C . ASP A 1 72 ? 35.502 29.558 20.764 1.00 25.16 72 ASP A C 1
ATOM 494 O O . ASP A 1 72 ? 34.407 29.240 21.231 1.00 25.16 72 ASP A O 1
ATOM 498 N N . GLU A 1 73 ? 35.674 29.915 19.490 1.00 26.20 73 GLU A N 1
ATOM 499 C CA . GLU A 1 73 ? 34.695 29.974 18.396 1.00 26.20 73 GLU A CA 1
ATOM 500 C C . GLU A 1 73 ? 33.941 28.650 18.130 1.00 26.20 73 GLU A C 1
ATOM 502 O O . GLU A 1 73 ? 34.453 27.564 18.420 1.00 26.20 73 GLU A O 1
ATOM 507 N N . PRO A 1 74 ? 32.733 28.694 17.524 1.00 25.67 74 PRO A N 1
ATOM 508 C CA . PRO A 1 74 ? 31.984 27.489 17.195 1.00 25.67 74 PRO A CA 1
ATOM 509 C C . PRO A 1 74 ? 32.625 26.775 15.999 1.00 25.67 74 PRO A C 1
ATOM 511 O O . PRO A 1 74 ? 32.569 27.247 14.864 1.00 25.67 74 PRO A O 1
ATOM 514 N N . THR A 1 75 ? 33.223 25.617 16.265 1.00 26.27 75 THR A N 1
ATOM 515 C CA . THR A 1 75 ? 33.756 24.718 15.243 1.00 26.27 75 THR A CA 1
ATOM 516 C C . THR A 1 75 ? 32.646 23.969 14.506 1.00 26.27 75 THR A C 1
ATOM 518 O O . THR A 1 75 ? 31.657 23.512 15.084 1.00 26.27 75 THR A O 1
ATOM 521 N N . ASP A 1 76 ? 32.851 23.868 13.194 1.00 25.59 76 ASP A N 1
ATOM 522 C CA . ASP A 1 76 ? 32.047 23.156 12.208 1.00 25.59 76 ASP A CA 1
ATOM 523 C C . ASP A 1 76 ? 31.692 21.721 12.625 1.00 25.59 76 ASP A C 1
ATOM 525 O O . ASP A 1 76 ? 32.551 20.895 12.941 1.00 25.59 76 ASP A O 1
ATOM 529 N N . VAL A 1 77 ? 30.404 21.394 12.512 1.00 26.83 77 VAL A N 1
ATOM 530 C CA . VAL A 1 77 ? 29.908 20.014 12.508 1.00 26.83 77 VAL A CA 1
ATOM 531 C C . VAL A 1 77 ? 30.220 19.398 11.133 1.00 26.83 77 VAL A C 1
ATOM 533 O O . VAL A 1 77 ? 29.734 19.918 10.124 1.00 26.83 77 VAL A O 1
ATOM 536 N N . PRO A 1 78 ? 30.989 18.294 11.037 1.00 26.66 78 PRO A N 1
ATOM 537 C CA . PRO A 1 78 ? 31.319 17.705 9.750 1.00 26.66 78 PRO A CA 1
ATOM 538 C C . PRO A 1 78 ? 30.120 16.996 9.123 1.00 26.66 78 PRO A C 1
ATOM 540 O O . PRO A 1 78 ? 29.364 16.266 9.766 1.00 26.66 78 PRO A O 1
ATOM 543 N N . SER A 1 79 ? 30.005 17.208 7.819 1.00 27.83 79 SER A N 1
ATOM 544 C CA . SER A 1 79 ? 29.048 16.603 6.913 1.00 27.83 79 SER A CA 1
ATOM 545 C C . SER A 1 79 ? 29.284 15.101 6.703 1.00 27.83 79 SER A C 1
ATOM 547 O O . SER A 1 79 ? 30.399 14.626 6.498 1.00 27.83 79 SER A O 1
ATOM 549 N N . ASP A 1 80 ? 28.158 14.392 6.739 1.00 29.62 80 ASP A N 1
ATOM 550 C CA . ASP A 1 80 ? 27.838 13.051 6.247 1.00 29.62 80 ASP A CA 1
ATOM 551 C C . ASP A 1 80 ? 28.869 12.433 5.269 1.00 29.62 80 ASP A C 1
ATOM 553 O O . ASP A 1 80 ? 28.905 12.737 4.071 1.00 29.62 80 ASP A O 1
ATOM 557 N N . ARG A 1 81 ? 29.699 11.516 5.787 1.00 26.03 81 ARG A N 1
ATOM 558 C CA . ARG A 1 81 ? 30.483 10.552 5.005 1.00 26.03 81 ARG A CA 1
ATOM 559 C C . ARG A 1 81 ? 30.170 9.122 5.459 1.00 26.03 81 ARG A C 1
ATOM 561 O O . ARG A 1 81 ? 30.389 8.755 6.605 1.00 26.03 81 ARG A O 1
ATOM 568 N N . SER A 1 82 ? 29.741 8.344 4.465 1.00 29.20 82 SER A N 1
ATOM 569 C CA . SER A 1 82 ? 29.875 6.892 4.287 1.00 29.20 82 SER A CA 1
ATOM 570 C C . SER A 1 82 ? 29.084 5.957 5.215 1.00 29.20 82 SER A C 1
ATOM 572 O O . SER A 1 82 ? 29.574 5.459 6.226 1.00 29.20 82 SER A O 1
ATOM 574 N N . SER A 1 83 ? 27.902 5.569 4.745 1.00 28.47 83 SER A N 1
ATOM 575 C CA . SER A 1 83 ? 27.132 4.414 5.216 1.00 28.47 83 SER A CA 1
ATOM 576 C C . SER A 1 83 ? 27.575 3.070 4.604 1.00 28.47 83 SER A C 1
ATOM 578 O O . SER A 1 83 ? 26.927 2.058 4.852 1.00 28.47 83 SER A O 1
ATOM 580 N N . ASP A 1 84 ? 28.689 3.026 3.861 1.00 30.36 84 ASP A N 1
ATOM 581 C CA . ASP A 1 84 ? 29.127 1.827 3.124 1.00 30.36 84 ASP A CA 1
ATOM 582 C C . ASP A 1 84 ? 30.377 1.117 3.699 1.00 30.36 84 ASP A C 1
ATOM 584 O O . ASP A 1 84 ? 30.673 0.003 3.277 1.00 30.36 84 ASP A O 1
ATOM 588 N N . GLU A 1 85 ? 31.077 1.666 4.703 1.00 31.25 85 GLU A N 1
ATOM 589 C CA . GLU A 1 85 ? 32.293 1.027 5.267 1.00 31.25 85 GLU A CA 1
ATOM 590 C C . GLU A 1 85 ? 32.135 0.458 6.693 1.00 31.25 85 GLU A C 1
ATOM 592 O O . GLU A 1 85 ? 32.959 -0.338 7.138 1.00 31.25 85 GLU A O 1
ATOM 597 N N . ALA A 1 86 ? 31.040 0.750 7.403 1.00 27.64 86 ALA A N 1
ATOM 598 C CA . ALA A 1 86 ? 30.872 0.342 8.807 1.00 27.64 86 ALA A CA 1
ATOM 599 C C . ALA A 1 86 ? 30.313 -1.084 9.031 1.00 27.64 86 ALA A C 1
ATOM 601 O O . ALA A 1 86 ? 30.172 -1.513 10.173 1.00 27.64 86 ALA A O 1
ATOM 602 N N . VAL A 1 87 ? 30.009 -1.851 7.976 1.00 28.97 87 VAL A N 1
ATOM 603 C CA . VAL A 1 87 ? 29.435 -3.214 8.103 1.00 28.97 87 VAL A CA 1
ATOM 604 C C . VAL A 1 87 ? 30.464 -4.320 7.812 1.00 28.97 87 VAL A C 1
ATOM 606 O O . VAL A 1 87 ? 30.236 -5.486 8.123 1.00 28.97 87 VAL A O 1
ATOM 609 N N . ALA A 1 88 ? 31.651 -3.974 7.305 1.00 26.86 88 ALA A N 1
ATOM 610 C CA . ALA A 1 88 ? 32.682 -4.948 6.935 1.00 26.86 88 ALA A CA 1
ATOM 611 C C . ALA A 1 88 ? 33.535 -5.481 8.112 1.00 26.86 88 ALA A C 1
ATOM 613 O O . ALA A 1 88 ? 34.385 -6.342 7.900 1.00 26.86 88 ALA A O 1
ATOM 614 N N . ALA A 1 89 ? 33.316 -5.022 9.352 1.00 27.39 89 ALA A N 1
ATOM 615 C CA . ALA A 1 89 ? 34.182 -5.349 10.494 1.00 27.39 89 ALA A CA 1
ATOM 616 C C . ALA A 1 89 ? 33.541 -6.204 11.611 1.00 27.39 89 ALA A C 1
ATOM 618 O O . ALA A 1 89 ? 34.188 -6.435 12.628 1.00 27.39 89 ALA A O 1
ATOM 619 N N . LEU A 1 90 ? 32.314 -6.716 11.445 1.00 25.84 90 LEU A N 1
ATOM 620 C CA . LEU A 1 90 ? 31.587 -7.426 12.519 1.00 25.84 90 LEU A CA 1
ATOM 621 C C . LEU A 1 90 ? 31.151 -8.866 12.190 1.00 25.84 90 LEU A C 1
ATOM 623 O O . LEU A 1 90 ? 30.275 -9.409 12.852 1.00 25.84 90 LEU A O 1
ATOM 627 N N . VAL A 1 91 ? 31.795 -9.526 11.222 1.00 28.52 91 VAL A N 1
ATOM 628 C CA . VAL A 1 91 ? 31.632 -10.977 10.994 1.00 28.52 91 VAL A CA 1
ATOM 629 C C . VAL A 1 91 ? 33.007 -11.646 10.935 1.00 28.52 91 VAL A C 1
ATOM 631 O O . VAL A 1 91 ? 33.506 -12.056 9.891 1.00 28.52 91 VAL A O 1
ATOM 634 N N . LYS A 1 92 ? 33.652 -11.725 12.100 1.00 28.58 92 LYS A N 1
ATOM 635 C CA . LYS A 1 92 ? 34.731 -12.675 12.391 1.00 28.58 92 LYS A CA 1
ATOM 636 C C . LYS A 1 92 ? 34.425 -13.347 13.724 1.00 28.58 92 LYS A C 1
ATOM 638 O O . LYS A 1 92 ? 35.062 -13.042 14.718 1.00 28.58 92 LYS A O 1
ATOM 643 N N . SER A 1 93 ? 33.436 -14.233 13.714 1.00 28.78 93 SER A N 1
ATOM 644 C CA . SER A 1 93 ? 33.354 -15.442 14.543 1.00 28.78 93 SER A CA 1
ATOM 645 C C . SER A 1 93 ? 31.914 -15.931 14.525 1.00 28.78 93 SER A C 1
ATOM 647 O O . SER A 1 93 ? 31.036 -15.220 14.993 1.00 28.78 93 SER A O 1
ATOM 649 N N . GLU A 1 94 ? 31.720 -17.125 13.975 1.00 27.64 94 GLU A N 1
ATOM 650 C CA . GLU A 1 94 ? 30.823 -18.194 14.445 1.00 27.64 94 GLU A CA 1
ATOM 651 C C . GLU A 1 94 ? 30.299 -18.988 13.244 1.00 27.64 94 GLU A C 1
ATOM 653 O O . GLU A 1 94 ? 29.286 -18.677 12.628 1.00 27.64 94 GLU A O 1
ATOM 658 N N . ASN A 1 95 ? 31.058 -20.032 12.904 1.00 28.80 95 ASN A N 1
ATOM 659 C CA . ASN A 1 95 ? 30.538 -21.199 12.206 1.00 28.80 95 ASN A CA 1
ATOM 660 C C . ASN A 1 95 ? 30.035 -22.181 13.269 1.00 28.80 95 ASN A C 1
ATOM 662 O O . ASN A 1 95 ? 30.816 -22.557 14.143 1.00 28.80 95 ASN A O 1
ATOM 666 N N . ALA A 1 96 ? 28.803 -22.666 13.125 1.00 26.67 96 ALA A N 1
ATOM 667 C CA . ALA A 1 96 ? 28.435 -24.027 13.508 1.00 26.67 96 ALA A CA 1
ATOM 668 C C . ALA A 1 96 ? 27.226 -24.506 12.679 1.00 26.67 96 ALA A C 1
ATOM 670 O O . ALA A 1 96 ? 26.114 -24.006 12.804 1.00 26.67 96 ALA A O 1
ATOM 671 N N . GLU A 1 97 ? 27.537 -25.441 11.784 1.00 30.12 97 GLU A N 1
ATOM 672 C CA . GLU A 1 97 ? 26.734 -26.484 11.132 1.00 30.12 97 GLU A CA 1
ATOM 673 C C . GLU A 1 97 ? 25.207 -26.550 11.364 1.00 30.12 97 GLU A C 1
ATOM 675 O O . GLU A 1 97 ? 24.726 -26.827 12.458 1.00 30.12 97 GLU A O 1
ATOM 680 N N . SER A 1 98 ? 24.450 -26.555 10.259 1.00 26.41 98 SER A N 1
ATOM 681 C CA . SER A 1 98 ? 23.449 -27.609 10.032 1.00 26.41 98 SER A CA 1
ATOM 682 C C . SER A 1 98 ? 23.316 -27.905 8.532 1.00 26.41 98 SER A C 1
ATOM 684 O O . SER A 1 98 ? 23.236 -27.005 7.698 1.00 26.41 98 SER A O 1
ATOM 686 N N . ALA A 1 99 ? 23.395 -29.190 8.189 1.00 30.42 99 ALA A N 1
ATOM 687 C CA . ALA A 1 99 ? 23.432 -29.703 6.828 1.00 30.42 99 ALA A CA 1
ATOM 688 C C . ALA A 1 99 ? 22.027 -29.798 6.210 1.00 30.42 99 ALA A C 1
ATOM 690 O O . ALA A 1 99 ? 21.134 -30.431 6.770 1.00 30.42 99 ALA A O 1
ATOM 691 N N . GLY A 1 100 ? 21.874 -29.236 5.009 1.00 25.36 100 GLY A N 1
ATOM 692 C CA . GLY A 1 100 ? 20.705 -29.391 4.142 1.00 25.36 100 GLY A CA 1
ATOM 693 C C . GLY A 1 100 ? 21.033 -28.976 2.705 1.00 25.36 100 GLY A C 1
ATOM 694 O O . GLY A 1 100 ? 20.981 -27.800 2.378 1.00 25.36 100 GLY A O 1
ATOM 695 N N . THR A 1 101 ? 21.437 -29.954 1.884 1.00 26.17 101 THR A N 1
ATOM 696 C CA . THR A 1 101 ? 21.551 -29.958 0.404 1.00 26.17 101 THR A CA 1
ATOM 697 C C . THR A 1 101 ? 21.642 -28.598 -0.315 1.00 26.17 101 THR A C 1
ATOM 699 O O . THR A 1 101 ? 20.631 -28.005 -0.691 1.00 26.17 101 THR A O 1
ATOM 702 N N . THR A 1 102 ? 22.867 -28.152 -0.596 1.00 29.38 102 THR A N 1
ATOM 703 C CA . THR A 1 102 ? 23.189 -26.990 -1.436 1.00 29.38 102 THR A CA 1
ATOM 704 C C . THR A 1 102 ? 22.966 -27.287 -2.924 1.00 29.38 102 THR A C 1
ATOM 706 O O . THR A 1 102 ? 23.612 -28.163 -3.496 1.00 29.38 102 THR A O 1
ATOM 709 N N . ALA A 1 103 ? 22.084 -26.521 -3.572 1.00 34.03 103 ALA A N 1
ATOM 710 C CA . ALA A 1 103 ? 22.086 -26.352 -5.024 1.00 34.03 103 ALA A CA 1
ATOM 711 C C . ALA A 1 103 ? 23.404 -25.672 -5.449 1.00 34.03 103 ALA A C 1
ATOM 713 O O . ALA A 1 103 ? 23.829 -24.714 -4.800 1.00 34.03 103 ALA A O 1
ATOM 714 N N . GLU A 1 104 ? 24.063 -26.154 -6.507 1.00 38.69 104 GLU A N 1
ATOM 715 C CA . GLU A 1 104 ? 25.253 -25.499 -7.067 1.00 38.69 104 GLU A CA 1
ATOM 716 C C . GLU A 1 104 ? 24.972 -24.012 -7.345 1.00 38.69 104 GLU A C 1
ATOM 718 O O . GLU A 1 104 ? 24.004 -23.655 -8.019 1.00 38.69 104 GLU A O 1
ATOM 723 N N . ALA A 1 105 ? 25.820 -23.129 -6.813 1.00 51.62 105 ALA A N 1
ATOM 724 C CA . ALA A 1 105 ? 25.691 -21.690 -6.998 1.00 51.62 105 ALA A CA 1
ATOM 725 C C . ALA A 1 105 ? 25.846 -21.323 -8.487 1.00 51.62 105 ALA A C 1
ATOM 727 O O . ALA A 1 105 ? 26.944 -21.406 -9.045 1.00 51.62 105 ALA A O 1
ATOM 728 N N . GLN A 1 106 ? 24.755 -20.904 -9.136 1.00 61.88 106 GLN A N 1
ATOM 729 C CA . GLN A 1 106 ? 24.793 -20.393 -10.509 1.00 61.88 106 GLN A CA 1
ATOM 730 C C . GLN A 1 106 ? 25.740 -19.183 -10.595 1.00 61.88 106 GLN A C 1
ATOM 732 O O . GLN A 1 106 ? 25.571 -18.197 -9.878 1.00 61.88 106 GLN A O 1
ATOM 737 N N . LYS A 1 107 ? 26.752 -19.251 -11.471 1.00 71.50 107 LYS A N 1
ATOM 738 C CA . LYS A 1 107 ? 27.777 -18.203 -11.612 1.00 71.50 107 LYS A CA 1
ATOM 739 C C . LYS A 1 107 ? 27.343 -17.102 -12.579 1.00 71.50 107 LYS A C 1
ATOM 741 O O . LYS A 1 107 ? 26.889 -17.377 -13.689 1.00 71.50 107 LYS A O 1
ATOM 746 N N . VAL A 1 108 ? 27.570 -15.853 -12.179 1.00 84.44 108 VAL A N 1
ATOM 747 C CA . VAL A 1 108 ? 27.433 -14.670 -13.039 1.00 84.44 108 VAL A CA 1
ATOM 748 C C . VAL A 1 108 ? 28.494 -14.696 -14.142 1.00 84.44 108 VAL A C 1
ATOM 750 O O . VAL A 1 108 ? 29.680 -14.870 -13.863 1.00 84.44 108 VAL A O 1
ATOM 753 N N . ARG A 1 109 ? 28.077 -14.487 -15.393 1.00 90.56 109 ARG A N 1
ATOM 754 C CA . ARG A 1 109 ? 28.953 -14.335 -16.563 1.00 90.56 109 ARG A CA 1
ATOM 755 C C . ARG A 1 109 ? 28.937 -12.883 -17.016 1.00 90.56 109 ARG A C 1
ATOM 757 O O . ARG A 1 109 ? 27.867 -12.333 -17.247 1.00 90.56 109 ARG A O 1
ATOM 764 N N . VAL A 1 110 ? 30.106 -12.270 -17.164 1.00 93.25 110 VAL A N 1
ATOM 765 C CA . VAL A 1 110 ? 30.228 -10.940 -17.773 1.00 93.25 110 VAL A CA 1
ATOM 766 C C . VAL A 1 110 ? 30.618 -11.120 -19.232 1.00 93.25 110 VAL A C 1
ATOM 768 O O . VAL A 1 110 ? 31.612 -11.780 -19.525 1.00 93.25 110 VAL A O 1
ATOM 771 N N . LEU A 1 111 ? 29.816 -10.557 -20.128 1.00 94.69 111 LEU A N 1
ATOM 772 C CA . LEU A 1 111 ? 29.971 -10.631 -21.574 1.00 94.69 111 LEU A CA 1
ATOM 773 C C . LEU A 1 111 ? 30.078 -9.219 -22.160 1.00 94.69 111 LEU A C 1
ATOM 775 O O . LEU A 1 111 ? 29.794 -8.219 -21.496 1.00 94.69 111 LEU A O 1
ATOM 779 N N . GLU A 1 112 ? 30.489 -9.145 -23.420 1.00 96.38 112 GLU A N 1
ATOM 780 C CA . GLU A 1 112 ? 30.622 -7.898 -24.165 1.00 96.38 112 GLU A CA 1
ATOM 781 C C . GLU A 1 112 ? 30.062 -8.091 -25.577 1.00 96.38 112 GLU A C 1
ATOM 783 O O . GLU A 1 112 ? 30.354 -9.092 -26.235 1.00 96.38 112 GLU A O 1
ATOM 788 N N . THR A 1 113 ? 29.238 -7.151 -26.045 1.00 96.56 113 THR A N 1
ATOM 789 C CA . THR A 1 113 ? 28.757 -7.160 -27.435 1.00 96.56 113 THR A CA 1
ATOM 790 C C . THR A 1 113 ? 29.883 -6.752 -28.400 1.00 96.56 113 THR A C 1
ATOM 792 O O . THR A 1 113 ? 30.841 -6.094 -27.988 1.00 96.56 113 THR A O 1
ATOM 795 N N . PRO A 1 114 ? 29.776 -7.031 -29.715 1.00 93.81 114 PRO A N 1
ATOM 796 C CA . PRO A 1 114 ? 30.726 -6.508 -30.703 1.00 93.81 114 PRO A CA 1
ATOM 797 C C . PRO A 1 114 ? 30.877 -4.977 -30.659 1.00 93.81 114 PRO A C 1
ATOM 799 O O . PRO A 1 114 ? 31.958 -4.454 -30.915 1.00 93.81 114 PRO A O 1
ATOM 802 N N . GLY A 1 115 ? 29.810 -4.269 -30.268 1.00 91.94 115 GLY A N 1
ATOM 803 C CA . GLY A 1 115 ? 29.787 -2.822 -30.051 1.00 91.94 115 GLY A CA 1
ATOM 804 C C . GLY A 1 115 ? 30.407 -2.353 -28.730 1.00 91.94 115 GLY A C 1
ATOM 805 O O . GLY A 1 115 ? 30.196 -1.204 -28.358 1.00 91.94 115 GLY A O 1
ATOM 806 N N . LYS A 1 116 ? 31.148 -3.212 -28.017 1.00 94.06 116 LYS A N 1
ATOM 807 C CA . LYS A 1 116 ? 31.832 -2.894 -26.750 1.00 94.06 116 LYS A CA 1
ATOM 808 C C . LYS A 1 116 ? 30.899 -2.538 -25.591 1.00 94.06 116 LYS A C 1
ATOM 810 O O . LYS A 1 116 ? 31.290 -1.827 -24.671 1.00 94.06 116 LYS A O 1
ATOM 815 N N . ILE A 1 117 ? 29.676 -3.070 -25.604 1.00 95.62 117 ILE A N 1
ATOM 816 C CA . ILE A 1 117 ? 28.731 -2.908 -24.494 1.00 95.62 117 ILE A CA 1
ATOM 817 C C . ILE A 1 117 ? 28.921 -4.074 -23.528 1.00 95.62 117 ILE A C 1
ATOM 819 O O . ILE A 1 117 ? 28.642 -5.223 -23.877 1.00 95.62 117 ILE A O 1
ATOM 823 N N . ARG A 1 118 ? 29.384 -3.772 -22.314 1.00 95.19 118 ARG A N 1
ATOM 824 C CA . ARG A 1 118 ? 29.607 -4.739 -21.233 1.00 95.19 118 ARG A CA 1
ATOM 825 C C . ARG A 1 118 ? 28.309 -5.024 -20.474 1.00 95.19 118 ARG A C 1
ATOM 827 O O . ARG A 1 118 ? 27.639 -4.099 -20.017 1.00 95.19 118 ARG A O 1
ATOM 834 N N . PHE A 1 119 ? 27.971 -6.298 -20.293 1.00 96.44 119 PHE A N 1
ATOM 835 C CA . PHE A 1 119 ? 26.758 -6.715 -19.586 1.00 96.44 119 PHE A CA 1
ATOM 836 C C . PHE A 1 119 ? 26.966 -8.005 -18.785 1.00 96.44 119 PHE A C 1
ATOM 838 O O . PHE A 1 119 ? 27.843 -8.816 -19.075 1.00 96.44 119 PHE A O 1
ATOM 845 N N . GLY A 1 120 ? 26.166 -8.182 -17.739 1.00 93.88 120 GLY A N 1
ATOM 846 C CA . GLY A 1 120 ? 26.137 -9.377 -16.905 1.00 93.88 120 GLY A CA 1
ATOM 847 C C . GLY A 1 120 ? 24.971 -10.290 -17.268 1.00 93.88 120 GLY A C 1
ATOM 848 O O . GLY A 1 120 ? 23.878 -9.815 -17.576 1.00 93.88 120 GLY A O 1
ATOM 849 N N . VAL A 1 121 ? 25.201 -11.596 -17.178 1.00 93.69 121 VAL A N 1
ATOM 850 C CA . VAL A 1 121 ? 24.220 -12.657 -17.403 1.00 93.69 121 VAL A CA 1
ATOM 851 C C . VAL A 1 121 ? 24.244 -13.636 -16.232 1.00 93.69 121 VAL A C 1
ATOM 853 O O . VAL A 1 121 ? 25.309 -14.111 -15.834 1.00 93.69 121 VAL A O 1
ATOM 856 N N . LEU A 1 122 ? 23.070 -13.971 -15.706 1.00 91.12 122 LEU A N 1
ATOM 857 C CA . LEU A 1 122 ? 22.859 -15.010 -14.698 1.00 91.12 122 LEU A CA 1
ATOM 858 C C . LEU A 1 122 ? 21.821 -16.020 -15.208 1.00 91.12 122 LEU A C 1
ATOM 860 O O . LEU A 1 122 ? 20.828 -15.632 -15.822 1.00 91.12 122 LEU A O 1
ATOM 864 N N . GLY A 1 123 ? 22.052 -17.306 -14.942 1.00 87.50 123 GLY A N 1
ATOM 865 C CA . GLY A 1 123 ? 21.262 -18.416 -15.480 1.00 87.50 123 GLY A CA 1
ATOM 866 C C . GLY A 1 123 ? 21.874 -19.030 -16.744 1.00 87.50 123 GLY A C 1
ATOM 867 O O . GLY A 1 123 ? 22.859 -18.522 -17.301 1.00 87.50 123 GLY A O 1
ATOM 868 N N . ASP A 1 124 ? 21.295 -20.147 -17.182 1.00 79.88 124 ASP A N 1
ATOM 869 C CA . ASP A 1 124 ? 21.749 -20.920 -18.338 1.00 79.88 124 ASP A CA 1
ATOM 870 C C . ASP A 1 124 ? 20.663 -21.002 -19.424 1.00 79.88 124 ASP A C 1
ATOM 872 O O . ASP A 1 124 ? 19.479 -21.152 -19.131 1.00 79.88 124 ASP A O 1
ATOM 876 N N . ALA A 1 125 ? 21.094 -20.911 -20.682 1.00 79.75 125 ALA A N 1
ATOM 877 C CA . ALA A 1 125 ? 20.278 -21.046 -21.887 1.00 79.75 125 ALA A CA 1
ATOM 878 C C . ALA A 1 125 ? 20.678 -22.298 -22.701 1.00 79.75 125 ALA A C 1
ATOM 880 O O . ALA A 1 125 ? 20.393 -22.393 -23.892 1.00 79.75 125 ALA A O 1
ATOM 881 N N . ALA A 1 126 ? 21.347 -23.277 -22.077 1.00 71.69 126 ALA A N 1
ATOM 882 C CA . ALA A 1 126 ? 21.805 -24.507 -22.733 1.00 71.69 126 ALA A CA 1
ATOM 883 C C . ALA A 1 126 ? 20.681 -25.323 -23.403 1.00 71.69 126 ALA A C 1
ATOM 885 O O . ALA A 1 126 ? 20.939 -26.060 -24.351 1.00 71.69 126 ALA A O 1
ATOM 886 N N . ALA A 1 127 ? 19.431 -25.174 -22.952 1.00 73.56 127 ALA A N 1
ATOM 887 C CA . ALA A 1 127 ? 18.263 -25.829 -23.548 1.00 73.56 127 ALA A CA 1
ATOM 888 C C . ALA A 1 127 ? 17.671 -25.084 -24.769 1.00 73.56 127 ALA A C 1
ATOM 890 O O . ALA A 1 127 ? 16.652 -25.521 -25.306 1.00 73.56 127 ALA A O 1
ATOM 891 N N . GLY A 1 128 ? 18.282 -23.974 -25.203 1.00 85.31 128 GLY A N 1
ATOM 892 C CA . GLY A 1 128 ? 17.808 -23.098 -26.279 1.00 85.31 128 GLY A CA 1
ATOM 893 C C . GLY A 1 128 ? 17.403 -21.700 -25.785 1.00 85.31 128 GLY A C 1
ATOM 894 O O . GLY A 1 128 ? 17.541 -21.411 -24.594 1.00 85.31 128 GLY A O 1
ATOM 895 N N . PRO A 1 129 ? 16.887 -20.830 -26.680 1.00 93.81 129 PRO A N 1
ATOM 896 C CA . PRO A 1 129 ? 16.506 -19.461 -26.334 1.00 93.81 129 PRO A CA 1
ATOM 897 C C . PRO A 1 129 ? 15.546 -19.403 -25.136 1.00 93.81 129 PRO A C 1
ATOM 899 O O . PRO A 1 129 ? 14.434 -19.942 -25.175 1.00 93.81 129 PRO A O 1
ATOM 902 N N . ALA A 1 130 ? 15.980 -18.747 -24.063 1.00 95.25 130 ALA A N 1
ATOM 903 C CA . ALA A 1 130 ? 15.267 -18.680 -22.795 1.00 95.25 130 ALA A CA 1
ATOM 904 C C . ALA A 1 130 ? 14.415 -17.401 -22.686 1.00 95.25 130 ALA A C 1
ATOM 906 O O . ALA A 1 130 ? 14.811 -16.347 -23.204 1.00 95.25 130 ALA A O 1
ATOM 907 N N . PRO A 1 131 ? 13.278 -17.430 -21.957 1.00 97.25 131 PRO A N 1
ATOM 908 C CA . PRO A 1 131 ? 12.677 -16.202 -21.452 1.00 97.25 131 PRO A CA 1
ATOM 909 C C . PRO A 1 131 ? 13.744 -15.370 -20.748 1.00 97.25 131 PRO A C 1
ATOM 911 O O . PRO A 1 131 ? 14.580 -15.921 -20.037 1.00 97.25 131 PRO A O 1
ATOM 914 N N . THR A 1 132 ? 13.737 -14.059 -20.944 1.00 98.06 132 THR A N 1
ATOM 915 C CA . THR A 1 132 ? 14.821 -13.195 -20.470 1.00 98.06 132 THR A CA 1
ATOM 916 C C . THR A 1 132 ? 14.263 -12.035 -19.661 1.00 98.06 132 THR A C 1
ATOM 918 O O . THR A 1 132 ? 13.318 -11.374 -20.080 1.00 98.06 132 THR A O 1
ATOM 921 N N . LEU A 1 133 ? 14.852 -11.768 -18.499 1.00 98.00 133 LEU A N 1
ATOM 922 C CA . LEU A 1 133 ? 14.518 -10.653 -17.627 1.00 98.00 133 LEU A CA 1
ATOM 923 C C . LEU A 1 133 ? 15.711 -9.704 -17.507 1.00 98.00 133 LEU A C 1
ATOM 925 O O . LEU A 1 133 ? 16.740 -10.054 -16.928 1.00 98.00 133 LEU A O 1
ATOM 929 N N . PHE A 1 134 ? 15.541 -8.472 -17.977 1.00 97.94 134 PHE A N 1
ATOM 930 C CA . PHE A 1 134 ? 16.492 -7.399 -17.707 1.00 97.94 134 PHE A CA 1
ATOM 931 C C . PHE A 1 134 ? 16.219 -6.806 -16.327 1.00 97.94 134 PHE A C 1
ATOM 933 O O . PHE A 1 134 ? 15.113 -6.335 -16.060 1.00 97.94 134 PHE A O 1
ATOM 940 N N . VAL A 1 135 ? 17.216 -6.808 -15.449 1.00 95.00 135 VAL A N 1
ATOM 941 C CA . VAL A 1 135 ? 17.123 -6.248 -14.097 1.00 95.00 135 VAL A CA 1
ATOM 942 C C . VAL A 1 135 ? 18.105 -5.096 -13.984 1.00 95.00 135 VAL A C 1
ATOM 944 O O . VAL A 1 135 ? 19.307 -5.321 -14.007 1.00 95.00 135 VAL A O 1
ATOM 947 N N . ILE A 1 136 ? 17.610 -3.863 -13.863 1.00 91.62 136 ILE A N 1
ATOM 948 C CA . ILE A 1 136 ? 18.472 -2.676 -13.802 1.00 91.62 136 ILE A CA 1
ATOM 949 C C . ILE A 1 136 ? 18.623 -2.205 -12.359 1.00 91.62 136 ILE A C 1
ATOM 951 O O . ILE A 1 136 ? 17.645 -1.855 -11.691 1.00 91.62 136 ILE A O 1
ATOM 955 N N . GLY A 1 137 ? 19.872 -2.183 -11.895 1.00 84.12 137 GLY A N 1
ATOM 956 C CA . GLY A 1 137 ? 20.268 -1.715 -10.572 1.00 84.12 137 GLY A CA 1
ATOM 957 C C . GLY A 1 137 ? 21.222 -0.520 -10.629 1.00 84.12 137 GLY A C 1
ATOM 958 O O . GLY A 1 137 ? 20.885 0.557 -11.120 1.00 84.12 137 GLY A O 1
ATOM 959 N N . GLY A 1 138 ? 22.405 -0.690 -10.039 1.00 84.00 138 GLY A N 1
ATOM 960 C CA . GLY A 1 138 ? 23.486 0.299 -10.056 1.00 84.00 138 GLY A CA 1
ATOM 961 C C . GLY A 1 138 ? 24.655 -0.188 -10.896 1.00 84.00 138 GLY A C 1
ATOM 962 O O . GLY A 1 138 ? 24.767 0.155 -12.063 1.00 84.00 138 GLY A O 1
ATOM 963 N N . GLN A 1 139 ? 25.515 -0.989 -10.279 1.00 86.19 139 GLN A N 1
ATOM 964 C CA . GLN A 1 139 ? 26.625 -1.658 -10.948 1.00 86.19 139 GLN A CA 1
ATOM 965 C C . GLN A 1 139 ? 26.250 -3.115 -11.256 1.00 86.19 139 GLN A C 1
ATOM 967 O O . GLN A 1 139 ? 25.534 -3.743 -10.465 1.00 86.19 139 GLN A O 1
ATOM 972 N N . LEU A 1 140 ? 26.717 -3.652 -12.385 1.00 86.44 140 LEU A N 1
ATOM 973 C CA . LEU A 1 140 ? 26.300 -4.957 -12.901 1.00 86.44 140 LEU A CA 1
ATOM 974 C C . LEU A 1 140 ? 26.668 -6.111 -11.952 1.00 86.44 140 LEU A C 1
ATOM 976 O O . LEU A 1 140 ? 25.820 -6.960 -11.671 1.00 86.44 140 LEU A O 1
ATOM 980 N N . GLU A 1 141 ? 27.862 -6.091 -11.347 1.00 83.38 141 GLU A N 1
ATOM 981 C CA . GLU A 1 141 ? 28.274 -7.115 -10.376 1.00 83.38 141 GLU A CA 1
ATOM 982 C C . GLU A 1 141 ? 27.447 -7.033 -9.091 1.00 83.38 141 GLU A C 1
ATOM 984 O O . GLU A 1 141 ? 26.951 -8.043 -8.598 1.00 83.38 141 GLU A O 1
ATOM 989 N N . ALA A 1 142 ? 27.242 -5.822 -8.566 1.00 79.94 142 ALA A N 1
ATOM 990 C CA . ALA A 1 142 ? 26.446 -5.613 -7.357 1.00 79.94 142 ALA A CA 1
ATOM 991 C C . ALA A 1 142 ? 24.973 -6.002 -7.552 1.00 79.94 142 ALA A C 1
ATOM 993 O O . ALA A 1 142 ? 24.297 -6.370 -6.593 1.00 79.94 142 ALA A O 1
ATOM 994 N N . THR A 1 143 ? 24.471 -5.915 -8.785 1.00 81.56 143 THR A N 1
ATOM 995 C CA . THR A 1 143 ? 23.095 -6.285 -9.117 1.00 81.56 143 THR A CA 1
ATOM 996 C C . THR A 1 143 ? 22.935 -7.801 -9.110 1.00 81.56 143 THR A C 1
ATOM 998 O O . THR A 1 143 ? 22.036 -8.292 -8.435 1.00 81.56 143 THR A O 1
ATOM 1001 N N . LEU A 1 144 ? 23.822 -8.550 -9.778 1.00 76.75 144 LEU A N 1
ATOM 1002 C CA . LEU A 1 144 ? 23.683 -10.008 -9.901 1.00 76.75 144 LEU A CA 1
ATOM 1003 C C . LEU A 1 144 ? 24.218 -10.808 -8.703 1.00 76.75 144 LEU A C 1
ATOM 1005 O O . LEU A 1 144 ? 23.747 -11.917 -8.474 1.00 76.75 144 LEU A O 1
ATOM 1009 N N . ASN A 1 145 ? 25.142 -10.259 -7.907 1.00 69.56 145 ASN A N 1
ATOM 1010 C CA . ASN A 1 145 ? 25.731 -10.967 -6.757 1.00 69.56 145 ASN A CA 1
ATOM 1011 C C . ASN A 1 145 ? 24.916 -10.842 -5.453 1.00 69.56 145 ASN A C 1
ATOM 1013 O O . ASN A 1 145 ? 25.335 -11.352 -4.417 1.00 69.56 145 ASN A O 1
ATOM 1017 N N . ARG A 1 146 ? 23.767 -10.155 -5.468 1.00 63.50 146 ARG A N 1
ATOM 1018 C CA . ARG A 1 146 ? 22.943 -9.875 -4.276 1.00 63.50 146 ARG A CA 1
ATOM 1019 C C . ARG A 1 146 ? 21.705 -10.770 -4.173 1.00 63.50 146 ARG A C 1
ATOM 1021 O O . ARG A 1 146 ? 20.606 -10.257 -4.018 1.00 63.50 146 ARG A O 1
ATOM 1028 N N . ILE A 1 147 ? 21.839 -12.091 -4.252 1.00 59.56 147 ILE A N 1
ATOM 1029 C CA . ILE A 1 147 ? 20.756 -12.966 -3.769 1.00 59.56 147 ILE A CA 1
ATOM 1030 C C . ILE A 1 147 ? 20.991 -13.157 -2.270 1.00 59.56 147 ILE A C 1
ATOM 1032 O O . ILE A 1 147 ? 21.749 -14.039 -1.881 1.00 59.56 147 ILE A O 1
ATOM 1036 N N . ASP A 1 148 ? 20.415 -12.289 -1.436 1.00 52.47 148 ASP A N 1
ATOM 1037 C CA . ASP A 1 148 ? 20.570 -12.382 0.019 1.00 52.47 148 ASP A CA 1
ATOM 1038 C C . ASP A 1 148 ? 19.382 -13.077 0.706 1.00 52.47 148 ASP A C 1
ATOM 1040 O O . ASP A 1 148 ? 18.267 -13.169 0.182 1.00 52.47 148 ASP A O 1
ATOM 1044 N N . GLU A 1 149 ? 19.634 -13.576 1.917 1.00 43.53 149 GLU A N 1
ATOM 1045 C CA . GLU A 1 149 ? 18.635 -14.191 2.802 1.00 43.53 149 GLU A CA 1
ATOM 1046 C C . GLU A 1 149 ? 17.643 -13.159 3.390 1.00 43.53 149 GLU A C 1
ATOM 1048 O O . GLU A 1 149 ? 16.682 -13.526 4.062 1.00 43.53 149 GLU A O 1
ATOM 1053 N N . LYS A 1 150 ? 17.817 -11.856 3.104 1.00 49.94 150 LYS A N 1
ATOM 1054 C CA . LYS A 1 150 ? 17.041 -10.726 3.654 1.00 49.94 150 LYS A CA 1
ATOM 1055 C C . LYS A 1 150 ? 15.982 -10.189 2.676 1.00 49.94 150 LYS A C 1
ATOM 1057 O O . LYS A 1 150 ? 15.534 -9.050 2.797 1.00 49.94 150 LYS A O 1
ATOM 1062 N N . ASN A 1 151 ? 15.525 -11.039 1.752 1.00 52.72 151 ASN A N 1
ATOM 1063 C CA . ASN A 1 151 ? 14.492 -10.782 0.734 1.00 52.72 151 ASN A CA 1
ATOM 1064 C C . ASN A 1 151 ? 14.820 -9.711 -0.334 1.00 52.72 151 ASN A C 1
ATOM 1066 O O . ASN A 1 151 ? 13.970 -9.439 -1.193 1.00 52.72 151 ASN A O 1
ATOM 1070 N N . TRP A 1 152 ? 16.033 -9.154 -0.380 1.00 58.84 152 TRP A N 1
ATOM 1071 C CA . TRP A 1 152 ? 16.402 -8.220 -1.447 1.00 58.84 152 TRP A CA 1
ATOM 1072 C C . TRP A 1 152 ? 16.758 -8.964 -2.735 1.00 58.84 152 TRP A C 1
ATOM 1074 O O . TRP A 1 152 ? 17.315 -10.058 -2.713 1.00 58.84 152 TRP A O 1
ATOM 1084 N N . ASN A 1 153 ? 16.375 -8.391 -3.884 1.00 72.38 153 ASN A N 1
ATOM 1085 C CA . ASN A 1 153 ? 16.630 -8.956 -5.216 1.00 72.38 153 ASN A CA 1
ATOM 1086 C C . ASN A 1 153 ? 16.145 -10.407 -5.427 1.00 72.38 153 ASN A C 1
ATOM 1088 O O . ASN A 1 153 ? 16.590 -11.076 -6.358 1.00 72.38 153 ASN A O 1
ATOM 1092 N N . GLN A 1 154 ? 15.140 -10.867 -4.670 1.00 80.06 154 GLN A N 1
ATOM 1093 C CA . GLN A 1 154 ? 14.479 -12.167 -4.899 1.00 80.06 154 GLN A CA 1
ATOM 1094 C C . GLN A 1 154 ? 13.877 -12.299 -6.308 1.00 80.06 154 GLN A C 1
ATOM 1096 O O . GLN A 1 154 ? 13.599 -13.403 -6.765 1.00 80.06 154 GLN A O 1
ATOM 1101 N N . VAL A 1 155 ? 13.730 -11.186 -7.035 1.00 86.56 155 VAL A N 1
ATOM 1102 C CA . VAL A 1 155 ? 13.387 -11.191 -8.460 1.00 86.56 155 VAL A CA 1
ATOM 1103 C C . VAL A 1 155 ? 14.406 -11.952 -9.314 1.00 86.56 155 VAL A C 1
ATOM 1105 O O . VAL A 1 155 ? 14.017 -12.564 -10.297 1.00 86.56 155 VAL A O 1
ATOM 1108 N N . LEU A 1 156 ? 15.682 -12.008 -8.923 1.00 88.19 156 LEU A N 1
ATOM 1109 C CA . LEU A 1 156 ? 16.705 -12.769 -9.647 1.00 88.19 156 LEU A CA 1
ATOM 1110 C C . LEU A 1 156 ? 16.466 -14.279 -9.593 1.00 88.19 156 LEU A C 1
ATOM 1112 O O . LEU A 1 156 ? 16.912 -14.985 -10.486 1.00 88.19 156 LEU A O 1
ATOM 1116 N N . ARG A 1 157 ? 15.696 -14.780 -8.616 1.00 87.12 157 ARG A N 1
ATOM 1117 C CA . ARG A 1 157 ? 15.316 -16.201 -8.517 1.00 87.12 157 ARG A CA 1
ATOM 1118 C C . ARG A 1 157 ? 14.435 -16.679 -9.679 1.00 87.12 157 ARG A C 1
ATOM 1120 O O . ARG A 1 157 ? 14.123 -17.859 -9.739 1.00 87.12 157 ARG A O 1
ATOM 1127 N N . VAL A 1 158 ? 14.044 -15.818 -10.630 1.00 88.12 158 VAL A N 1
ATOM 1128 C CA . VAL A 1 158 ? 13.468 -16.292 -11.906 1.00 88.12 158 VAL A CA 1
ATOM 1129 C C . VAL A 1 158 ? 14.395 -17.279 -12.634 1.00 88.12 158 VAL A C 1
ATOM 1131 O O . VAL A 1 158 ? 13.907 -18.120 -13.387 1.00 88.12 158 VAL A O 1
ATOM 1134 N N . VAL A 1 159 ? 15.706 -17.231 -12.370 1.00 89.12 159 VAL A N 1
ATOM 1135 C CA . VAL A 1 159 ? 16.698 -18.174 -12.914 1.00 89.12 159 VAL A CA 1
ATOM 1136 C C . VAL A 1 159 ? 16.454 -19.620 -12.480 1.00 89.12 159 VAL A C 1
ATOM 1138 O O . VAL A 1 159 ? 16.725 -20.538 -13.253 1.00 89.12 159 VAL A O 1
ATOM 1141 N N . ASP A 1 160 ? 15.833 -19.834 -11.316 1.00 86.69 160 ASP A N 1
ATOM 1142 C CA . ASP A 1 160 ? 15.422 -21.164 -10.840 1.00 86.69 160 ASP A CA 1
ATOM 1143 C C . ASP A 1 160 ? 14.302 -21.762 -11.715 1.00 86.69 160 ASP A C 1
ATOM 1145 O O . ASP A 1 160 ? 14.034 -22.962 -11.683 1.00 86.69 160 ASP A O 1
ATOM 1149 N N . HIS A 1 161 ? 13.660 -20.926 -12.536 1.00 87.38 161 HIS A N 1
ATOM 1150 C CA . HIS A 1 161 ? 12.592 -21.295 -13.461 1.00 87.38 161 HIS A CA 1
ATOM 1151 C C . HIS A 1 161 ? 13.041 -21.248 -14.933 1.00 87.38 161 HIS A C 1
ATOM 1153 O O . HIS A 1 161 ? 12.202 -21.254 -15.834 1.00 87.38 161 HIS A O 1
ATOM 1159 N N . GLY A 1 162 ? 14.354 -21.205 -15.192 1.00 90.00 162 GLY A N 1
ATOM 1160 C CA . GLY A 1 162 ? 14.911 -21.198 -16.549 1.00 90.00 162 GLY A CA 1
ATOM 1161 C C . GLY A 1 162 ? 14.767 -19.862 -17.282 1.00 90.00 162 GLY A C 1
ATOM 1162 O O . GLY A 1 162 ? 14.774 -19.839 -18.511 1.00 90.00 162 GLY A O 1
ATOM 1163 N N . VAL A 1 163 ? 14.607 -18.758 -16.546 1.00 93.81 163 VAL A N 1
ATOM 1164 C CA . VAL A 1 163 ? 14.644 -17.400 -17.104 1.00 93.81 163 VAL A CA 1
ATOM 1165 C C . VAL A 1 163 ? 16.068 -16.862 -17.028 1.00 93.81 163 VAL A C 1
ATOM 1167 O O . VAL A 1 163 ? 16.688 -16.896 -15.970 1.00 93.81 163 VAL A O 1
ATOM 1170 N N . LEU A 1 164 ? 16.578 -16.320 -18.127 1.00 94.81 164 LEU A N 1
ATOM 1171 C CA . LEU A 1 164 ? 17.876 -15.658 -18.168 1.00 94.81 164 LEU A CA 1
ATOM 1172 C C . LEU A 1 164 ? 17.780 -14.270 -17.521 1.00 94.81 164 LEU A C 1
ATOM 1174 O O . LEU A 1 164 ? 16.955 -13.458 -17.931 1.00 94.81 164 LEU A O 1
ATOM 1178 N N . CYS A 1 165 ? 18.629 -13.960 -16.546 1.00 94.94 165 CYS A N 1
ATOM 1179 C CA . CYS A 1 165 ? 18.732 -12.615 -15.982 1.00 94.94 165 CYS A CA 1
ATOM 1180 C C . CYS A 1 165 ? 19.866 -11.835 -16.644 1.00 94.94 165 CYS A C 1
ATOM 1182 O O . CYS A 1 165 ? 20.984 -12.333 -16.750 1.00 94.94 165 CYS A O 1
ATOM 1184 N N . VAL A 1 166 ? 19.588 -10.595 -17.047 1.00 96.19 166 VAL A N 1
ATOM 1185 C CA . VAL A 1 166 ? 20.536 -9.718 -17.748 1.00 96.19 166 VAL A CA 1
ATOM 1186 C C . VAL A 1 166 ? 20.592 -8.360 -17.057 1.00 96.19 166 VAL A C 1
ATOM 1188 O O . VAL A 1 166 ? 19.563 -7.817 -16.665 1.00 96.19 166 VAL A O 1
ATOM 1191 N N . THR A 1 167 ? 21.781 -7.782 -16.908 1.00 94.88 167 THR A N 1
ATOM 1192 C CA . THR A 1 167 ? 21.951 -6.409 -16.402 1.00 94.88 167 THR A CA 1
ATOM 1193 C C . THR A 1 167 ? 23.107 -5.714 -17.102 1.00 94.88 167 THR A C 1
ATOM 1195 O O . THR A 1 167 ? 24.067 -6.352 -17.526 1.00 94.88 167 THR A O 1
ATOM 1198 N N . LEU A 1 168 ? 23.045 -4.389 -17.165 1.00 94.44 168 LEU A N 1
ATOM 1199 C CA . LEU A 1 168 ? 24.151 -3.521 -17.560 1.00 94.44 168 LEU A CA 1
ATOM 1200 C C . LEU A 1 168 ? 24.516 -2.621 -16.373 1.00 94.44 168 LEU A C 1
ATOM 1202 O O . LEU A 1 168 ? 23.750 -2.524 -15.408 1.00 94.44 168 LEU A O 1
ATOM 1206 N N . ASP A 1 169 ? 25.668 -1.959 -16.445 1.00 92.06 169 ASP A N 1
ATOM 1207 C CA . ASP A 1 169 ? 25.940 -0.829 -15.558 1.00 92.06 169 ASP A CA 1
ATOM 1208 C C . ASP A 1 169 ? 24.925 0.283 -15.845 1.00 92.06 169 ASP A C 1
ATOM 1210 O O . ASP A 1 169 ? 24.697 0.658 -16.993 1.00 92.06 169 ASP A O 1
ATOM 1214 N N . ALA A 1 170 ? 24.292 0.814 -14.802 1.00 90.25 170 ALA A N 1
ATOM 1215 C CA . ALA A 1 170 ? 23.454 1.993 -14.943 1.00 90.25 170 ALA A CA 1
ATOM 1216 C C . ALA A 1 170 ? 24.337 3.216 -15.261 1.00 90.25 170 ALA A C 1
ATOM 1218 O O . ALA A 1 170 ? 25.483 3.282 -14.807 1.00 90.25 170 ALA A O 1
ATOM 1219 N N . PRO A 1 171 ? 23.813 4.243 -15.952 1.00 91.50 171 PRO A N 1
ATOM 1220 C CA . PRO A 1 171 ? 24.589 5.437 -16.257 1.00 91.50 171 PRO A CA 1
ATOM 1221 C C . PRO A 1 171 ? 25.187 6.043 -14.984 1.00 91.50 171 PRO A C 1
ATOM 1223 O O . PRO A 1 171 ? 24.539 6.057 -13.927 1.00 91.50 171 PRO A O 1
ATOM 1226 N N . CYS A 1 172 ? 26.428 6.523 -15.086 1.00 93.44 172 CYS A N 1
ATOM 1227 C CA . CYS A 1 172 ? 27.216 7.040 -13.962 1.00 93.44 172 CYS A CA 1
ATOM 1228 C C . CYS A 1 172 ? 27.550 5.993 -12.874 1.00 93.44 172 CYS A C 1
ATOM 1230 O O . CYS A 1 172 ? 27.813 6.361 -11.725 1.00 93.44 172 CYS A O 1
ATOM 1232 N N . HIS A 1 173 ? 27.543 4.699 -13.207 1.00 90.44 173 HIS A N 1
ATOM 1233 C CA . HIS A 1 173 ? 28.044 3.600 -12.372 1.00 90.44 173 HIS A CA 1
ATOM 1234 C C . HIS A 1 173 ? 29.025 2.737 -13.165 1.00 90.44 173 HIS A C 1
ATOM 1236 O O . HIS A 1 173 ? 29.003 2.755 -14.391 1.00 90.44 173 HIS A O 1
ATOM 1242 N N . GLY A 1 174 ? 29.863 1.969 -12.459 1.00 87.94 174 GLY A N 1
ATOM 1243 C CA . GLY A 1 174 ? 30.782 1.016 -13.081 1.00 87.94 174 GLY A CA 1
ATOM 1244 C C . GLY A 1 174 ? 31.568 1.641 -14.236 1.00 87.94 174 GLY A C 1
ATOM 1245 O O . GLY A 1 174 ? 32.161 2.709 -14.071 1.00 87.94 174 GLY A O 1
ATOM 1246 N N . GLN A 1 175 ? 31.532 0.998 -15.401 1.00 88.56 175 GLN A N 1
ATOM 1247 C CA . GLN A 1 175 ? 32.233 1.466 -16.603 1.00 88.56 175 GLN A CA 1
ATOM 1248 C C . GLN A 1 175 ? 31.470 2.536 -17.402 1.00 88.56 175 GLN A C 1
ATOM 1250 O O . GLN A 1 175 ? 32.053 3.187 -18.262 1.00 88.56 175 GLN A O 1
ATOM 1255 N N . GLU A 1 176 ? 30.199 2.788 -17.080 1.00 90.25 176 GLU A N 1
ATOM 1256 C CA . GLU A 1 176 ? 29.394 3.863 -17.683 1.00 90.25 176 GLU A CA 1
ATOM 1257 C C . GLU A 1 176 ? 29.675 5.242 -17.062 1.00 90.25 176 GLU A C 1
ATOM 1259 O O . GLU A 1 176 ? 29.111 6.257 -17.491 1.00 90.25 176 GLU A O 1
ATOM 1264 N N . ARG A 1 177 ? 30.509 5.304 -16.016 1.00 92.75 177 ARG A N 1
ATOM 1265 C CA . ARG A 1 177 ? 30.920 6.549 -15.362 1.00 92.75 177 ARG A CA 1
ATOM 1266 C C . ARG A 1 177 ? 32.096 7.185 -16.104 1.00 92.75 177 ARG A C 1
ATOM 1268 O O . ARG A 1 177 ? 33.162 6.586 -16.223 1.00 92.75 177 ARG A O 1
ATOM 1275 N N . LYS A 1 178 ? 31.927 8.436 -16.541 1.00 91.88 178 LYS A N 1
ATOM 1276 C CA . LYS A 1 178 ? 32.991 9.204 -17.212 1.00 91.88 178 LYS A CA 1
ATOM 1277 C C . LYS A 1 178 ? 34.013 9.745 -16.187 1.00 91.88 178 LYS A C 1
ATOM 1279 O O . LYS A 1 178 ? 33.640 10.013 -15.041 1.00 91.88 178 LYS A O 1
ATOM 1284 N N . PRO A 1 179 ? 35.293 9.951 -16.556 1.00 92.19 179 PRO A N 1
ATOM 1285 C CA . PRO A 1 179 ? 36.267 10.600 -15.676 1.00 92.19 179 PRO A CA 1
ATOM 1286 C C . PRO A 1 179 ? 35.774 11.969 -15.184 1.00 92.19 179 PRO A C 1
ATOM 1288 O O . PRO A 1 179 ? 35.275 12.771 -15.969 1.00 92.19 179 PRO A O 1
ATOM 1291 N N . GLY A 1 180 ? 35.890 12.229 -13.879 1.00 89.44 180 GLY A N 1
ATOM 1292 C CA . GLY A 1 180 ? 35.424 13.477 -13.253 1.00 89.44 180 GLY A CA 1
ATOM 1293 C C . GLY A 1 180 ? 33.911 13.567 -13.006 1.00 89.44 180 GLY A C 1
ATOM 1294 O O . GLY A 1 180 ? 33.448 14.519 -12.383 1.00 89.44 180 GLY A O 1
ATOM 1295 N N . GLU A 1 181 ? 33.132 12.573 -13.434 1.00 94.06 181 GLU A N 1
ATOM 1296 C CA . GLU A 1 181 ? 31.683 12.545 -13.235 1.00 94.06 181 GLU A CA 1
ATOM 1297 C C . GLU A 1 181 ? 31.317 12.056 -11.821 1.00 94.06 181 GLU A C 1
ATOM 1299 O O . GLU A 1 181 ? 31.913 11.086 -11.341 1.00 94.06 181 GLU A O 1
ATOM 1304 N N . PRO A 1 182 ? 30.334 12.659 -11.124 1.00 95.38 182 PRO A N 1
ATOM 1305 C CA . PRO A 1 182 ? 29.805 12.106 -9.877 1.00 95.38 182 PRO A CA 1
ATOM 1306 C C . PRO A 1 182 ? 29.124 10.746 -10.090 1.00 95.38 182 PRO A C 1
ATOM 1308 O O . PRO A 1 182 ? 28.647 10.432 -11.176 1.00 95.38 182 PRO A O 1
ATOM 1311 N N . GLN A 1 183 ? 29.040 9.923 -9.046 1.00 92.25 183 GLN A N 1
ATOM 1312 C CA . GLN A 1 183 ? 28.389 8.615 -9.147 1.00 92.25 183 GLN A CA 1
ATOM 1313 C C . GLN A 1 183 ? 26.858 8.726 -9.040 1.00 92.25 183 GLN A C 1
ATOM 1315 O O . GLN A 1 183 ? 26.315 9.560 -8.309 1.00 92.25 183 GLN A O 1
ATOM 1320 N N . GLY A 1 184 ? 26.149 7.847 -9.746 1.00 92.75 184 GLY A N 1
ATOM 1321 C CA . GLY A 1 184 ? 24.704 7.674 -9.614 1.00 92.75 184 GLY A CA 1
ATOM 1322 C C . GLY A 1 184 ? 23.875 8.897 -10.000 1.00 92.75 184 GLY A C 1
ATOM 1323 O O . GLY A 1 184 ? 24.126 9.528 -11.022 1.00 92.75 184 GLY A O 1
ATOM 1324 N N . LEU A 1 185 ? 22.852 9.217 -9.200 1.00 94.94 185 LEU A N 1
ATOM 1325 C CA . LEU A 1 185 ? 21.890 10.283 -9.516 1.00 94.94 185 LEU A CA 1
ATOM 1326 C C . LEU A 1 185 ? 22.529 11.680 -9.559 1.00 94.94 185 LEU A C 1
ATOM 1328 O O . LEU A 1 185 ? 22.086 12.524 -10.334 1.00 94.94 185 LEU A O 1
ATOM 1332 N N . TRP A 1 186 ? 23.603 11.913 -8.798 1.00 96.31 186 TRP A N 1
ATOM 1333 C CA . TRP A 1 186 ? 24.395 13.140 -8.924 1.00 96.31 186 TRP A CA 1
ATOM 1334 C C . TRP A 1 186 ? 25.139 13.212 -10.261 1.00 96.31 186 TRP A C 1
ATOM 1336 O O . TRP A 1 186 ? 25.280 14.295 -10.824 1.00 96.31 186 TRP A O 1
ATOM 1346 N N . GLY A 1 187 ? 25.565 12.069 -10.802 1.00 96.88 187 GLY A N 1
ATOM 1347 C CA . GLY A 1 187 ? 26.107 11.979 -12.157 1.00 96.88 187 GLY A CA 1
ATOM 1348 C C . GLY A 1 187 ? 25.048 12.279 -13.215 1.00 96.88 187 GLY A C 1
ATOM 1349 O O . GLY A 1 187 ? 25.301 13.030 -14.154 1.00 96.88 187 GLY A O 1
ATOM 1350 N N . TRP A 1 188 ? 23.820 11.784 -13.024 1.00 96.75 188 TRP A N 1
ATOM 1351 C CA . TRP A 1 188 ? 22.705 12.096 -13.924 1.00 96.75 188 TRP A CA 1
ATOM 1352 C C . TRP A 1 188 ? 22.406 13.593 -13.933 1.00 96.75 188 TRP A C 1
ATOM 1354 O O . TRP A 1 188 ? 22.303 14.176 -15.010 1.00 96.75 188 TRP A O 1
ATOM 1364 N N . ARG A 1 189 ? 22.332 14.229 -12.754 1.00 96.62 189 ARG A N 1
ATOM 1365 C CA . ARG A 1 189 ? 22.235 15.690 -12.647 1.00 96.62 189 ARG A CA 1
ATOM 1366 C C . ARG A 1 189 ? 23.363 16.367 -13.427 1.00 96.62 189 ARG A C 1
ATOM 1368 O O . ARG A 1 189 ? 23.091 17.218 -14.268 1.00 96.62 189 ARG A O 1
ATOM 1375 N N . HIS A 1 190 ? 24.607 15.970 -13.158 1.00 96.31 190 HIS A N 1
ATOM 1376 C CA . HIS A 1 190 ? 25.799 16.553 -13.768 1.00 96.31 190 HIS A CA 1
ATOM 1377 C C . HIS A 1 190 ? 25.758 16.513 -15.304 1.00 96.31 190 HIS A C 1
ATOM 1379 O O . HIS A 1 190 ? 26.148 17.493 -15.945 1.00 96.31 190 HIS A O 1
ATOM 1385 N N . ARG A 1 191 ? 25.271 15.410 -15.890 1.00 95.88 191 ARG A N 1
ATOM 1386 C CA . ARG A 1 191 ? 25.044 15.281 -17.338 1.00 95.88 191 ARG A CA 1
ATOM 1387 C C . ARG A 1 191 ? 23.956 16.237 -17.828 1.00 95.88 191 ARG A C 1
ATOM 1389 O O . ARG A 1 191 ? 24.198 17.004 -18.757 1.00 95.88 191 ARG A O 1
ATOM 1396 N N . LEU A 1 192 ? 22.789 16.248 -17.178 1.00 95.56 192 LEU A N 1
ATOM 1397 C CA . LEU A 1 192 ? 21.657 17.070 -17.622 1.00 95.56 192 LEU A CA 1
ATOM 1398 C C . LEU A 1 192 ? 21.951 18.574 -17.562 1.00 95.56 192 LEU A C 1
ATOM 1400 O O . LEU A 1 192 ? 21.587 19.281 -18.495 1.00 95.56 192 LEU A O 1
ATOM 1404 N N . GLU A 1 193 ? 22.662 19.055 -16.537 1.00 95.44 193 GLU A N 1
ATOM 1405 C CA . GLU A 1 193 ? 23.091 20.465 -16.438 1.00 95.44 193 GLU A CA 1
ATOM 1406 C C . GLU A 1 193 ? 24.020 20.897 -17.585 1.00 95.44 193 GLU A C 1
ATOM 1408 O O . GLU A 1 193 ? 24.157 22.086 -17.860 1.00 95.44 193 GLU A O 1
ATOM 1413 N N . ARG A 1 194 ? 24.662 19.940 -18.267 1.00 95.31 194 ARG A N 1
ATOM 1414 C CA . ARG A 1 194 ? 25.559 20.168 -19.414 1.00 95.31 194 ARG A CA 1
ATOM 1415 C C . ARG A 1 194 ? 24.897 19.880 -20.760 1.00 95.31 194 ARG A C 1
ATOM 1417 O O . ARG A 1 194 ? 25.580 19.844 -21.779 1.00 95.31 194 ARG A O 1
ATOM 1424 N N . GLY A 1 195 ? 23.587 19.642 -20.774 1.00 95.31 195 GLY A N 1
ATOM 1425 C CA . GLY A 1 195 ? 22.853 19.301 -21.991 1.00 95.31 195 GLY A CA 1
ATOM 1426 C C . GLY A 1 195 ? 22.996 17.840 -22.440 1.00 95.31 195 GLY A C 1
ATOM 1427 O O . GLY A 1 195 ? 22.465 17.485 -23.490 1.00 95.31 195 GLY A O 1
ATOM 1428 N N . ASP A 1 196 ? 23.678 16.980 -21.673 1.00 94.81 196 ASP A N 1
ATOM 1429 C CA . ASP A 1 196 ? 23.888 15.567 -22.019 1.00 94.81 196 ASP A CA 1
ATOM 1430 C C . ASP A 1 196 ? 22.659 14.727 -21.628 1.00 94.81 196 ASP A C 1
ATOM 1432 O O . ASP A 1 196 ? 22.513 14.272 -20.487 1.00 94.81 196 ASP A O 1
ATOM 1436 N N . ASN A 1 197 ? 21.748 14.524 -22.587 1.00 95.38 197 ASN A N 1
ATOM 1437 C CA . ASN A 1 197 ? 20.638 13.585 -22.447 1.00 95.38 197 ASN A CA 1
ATOM 1438 C C . ASN A 1 197 ? 21.110 12.145 -22.707 1.00 95.38 197 ASN A C 1
ATOM 1440 O O . ASN A 1 197 ? 21.042 11.639 -23.827 1.00 95.38 197 ASN A O 1
ATOM 1444 N N . TRP A 1 198 ? 21.537 11.468 -21.644 1.00 95.06 198 TRP A N 1
ATOM 1445 C CA . TRP A 1 198 ? 22.066 10.104 -21.709 1.00 95.06 198 TRP A CA 1
ATOM 1446 C C . TRP A 1 198 ? 21.004 9.018 -21.959 1.00 95.06 198 TRP A C 1
ATOM 1448 O O . TRP A 1 198 ? 21.363 7.892 -22.314 1.00 95.06 198 TRP A O 1
ATOM 1458 N N . VAL A 1 199 ? 19.710 9.314 -21.766 1.00 96.88 199 VAL A N 1
ATOM 1459 C CA . VAL A 1 199 ? 18.642 8.297 -21.764 1.00 96.88 199 VAL A CA 1
ATOM 1460 C C . VAL A 1 199 ? 18.560 7.536 -23.095 1.00 96.88 199 VAL A C 1
ATOM 1462 O O . VAL A 1 199 ? 18.645 6.309 -23.049 1.00 96.88 199 VAL A O 1
ATOM 1465 N N . PRO A 1 200 ? 18.466 8.182 -24.278 1.00 96.88 200 PRO A N 1
ATOM 1466 C CA . PRO A 1 200 ? 18.350 7.460 -25.548 1.00 96.88 200 PRO A CA 1
ATOM 1467 C C . PRO A 1 200 ? 19.524 6.515 -25.826 1.00 96.88 200 PRO A C 1
ATOM 1469 O O . PRO A 1 200 ? 19.303 5.394 -26.274 1.00 96.88 200 PRO A O 1
ATOM 1472 N N . GLY A 1 201 ? 20.756 6.938 -25.518 1.00 96.25 201 GLY A N 1
ATOM 1473 C CA . GLY A 1 201 ? 21.949 6.108 -25.708 1.00 96.25 201 GLY A CA 1
ATOM 1474 C C . GLY A 1 201 ? 21.942 4.875 -24.807 1.00 96.25 201 GLY A C 1
ATOM 1475 O O . GLY A 1 201 ? 22.178 3.764 -25.272 1.00 96.25 201 GLY A O 1
ATOM 1476 N N . HIS A 1 202 ? 21.580 5.039 -23.533 1.00 96.56 202 HIS A N 1
ATOM 1477 C CA . HIS A 1 202 ? 21.498 3.905 -22.615 1.00 96.56 202 HIS A CA 1
ATOM 1478 C C . HIS A 1 202 ? 20.362 2.930 -22.983 1.00 96.56 202 HIS A C 1
ATOM 1480 O O . HIS A 1 202 ? 20.538 1.717 -22.913 1.00 96.56 202 HIS A O 1
ATOM 1486 N N . ILE A 1 203 ? 19.216 3.445 -23.443 1.00 97.81 203 ILE A N 1
ATOM 1487 C CA . ILE A 1 203 ? 18.109 2.631 -23.972 1.00 97.81 203 ILE A CA 1
ATOM 1488 C C . ILE A 1 203 ? 18.548 1.837 -25.211 1.00 97.81 203 ILE A C 1
ATOM 1490 O O . ILE A 1 203 ? 18.233 0.652 -25.314 1.00 97.81 203 ILE A O 1
ATOM 1494 N N . ALA A 1 204 ? 19.316 2.451 -26.116 1.00 97.94 204 ALA A N 1
ATOM 1495 C CA . ALA A 1 204 ? 19.878 1.760 -27.274 1.00 97.94 204 ALA A CA 1
ATOM 1496 C C . ALA A 1 204 ? 20.855 0.645 -26.863 1.00 97.94 204 ALA A C 1
ATOM 1498 O O . ALA A 1 204 ? 20.819 -0.434 -27.451 1.00 97.94 204 ALA A O 1
ATOM 1499 N N . ASN A 1 205 ? 21.661 0.854 -25.815 1.00 97.44 205 ASN A N 1
ATOM 1500 C CA . ASN A 1 205 ? 22.555 -0.183 -25.292 1.00 97.44 205 ASN A CA 1
ATOM 1501 C C . ASN A 1 205 ? 21.785 -1.407 -24.770 1.00 97.44 205 ASN A C 1
ATOM 1503 O O . ASN A 1 205 ? 22.197 -2.537 -25.023 1.00 97.44 205 ASN A O 1
ATOM 1507 N N . LEU A 1 206 ? 20.652 -1.204 -24.086 1.00 98.12 206 LEU A N 1
ATOM 1508 C CA . LEU A 1 206 ? 19.789 -2.305 -23.635 1.00 98.12 206 LEU A CA 1
ATOM 1509 C C . LEU A 1 206 ? 19.229 -3.111 -24.814 1.00 98.12 206 LEU A C 1
ATOM 1511 O O . LEU A 1 206 ? 19.299 -4.341 -24.803 1.00 98.12 206 LEU A O 1
ATOM 1515 N N . SER A 1 207 ? 18.727 -2.433 -25.849 1.00 98.44 207 SER A N 1
ATOM 1516 C CA . SER A 1 207 ? 18.238 -3.099 -27.061 1.00 98.44 207 SER A CA 1
ATOM 1517 C C . SER A 1 207 ? 19.354 -3.823 -27.818 1.00 98.44 207 SER A C 1
ATOM 1519 O O . SER A 1 207 ? 19.147 -4.959 -28.227 1.00 98.44 207 SER A O 1
ATOM 1521 N N . ALA A 1 208 ? 20.555 -3.247 -27.917 1.00 98.44 208 ALA A N 1
ATOM 1522 C CA . ALA A 1 208 ? 21.697 -3.892 -28.567 1.00 98.44 208 ALA A CA 1
ATOM 1523 C C . ALA A 1 208 ? 22.181 -5.147 -27.817 1.00 98.44 208 ALA A C 1
ATOM 1525 O O . ALA A 1 208 ? 22.604 -6.124 -28.435 1.00 98.44 208 ALA A O 1
ATOM 1526 N N . VAL A 1 209 ? 22.104 -5.153 -26.481 1.00 98.56 209 VAL A N 1
ATOM 1527 C CA . VAL A 1 209 ? 22.362 -6.366 -25.688 1.00 98.56 209 VAL A CA 1
ATOM 1528 C C . VAL A 1 209 ? 21.281 -7.417 -25.932 1.00 98.56 209 VAL A C 1
ATOM 1530 O O . VAL A 1 209 ? 21.609 -8.594 -26.068 1.00 98.56 209 VAL A O 1
ATOM 1533 N N . LEU A 1 210 ? 20.007 -7.022 -26.030 1.00 98.56 210 LEU A N 1
ATOM 1534 C CA . LEU A 1 210 ? 18.936 -7.949 -26.396 1.00 98.56 210 LEU A CA 1
ATOM 1535 C C . LEU A 1 210 ? 19.150 -8.533 -27.802 1.00 98.56 210 LEU A C 1
ATOM 1537 O O . LEU A 1 210 ? 19.023 -9.744 -27.958 1.00 98.56 210 LEU A O 1
ATOM 1541 N N . ASP A 1 211 ? 19.525 -7.715 -28.788 1.00 98.56 211 ASP A N 1
ATOM 1542 C CA . ASP A 1 211 ? 19.854 -8.169 -30.148 1.00 98.56 211 ASP A CA 1
ATOM 1543 C C . ASP A 1 211 ? 20.967 -9.216 -30.115 1.00 98.56 211 ASP A C 1
ATOM 1545 O O . ASP A 1 211 ? 20.792 -10.326 -30.613 1.00 98.56 211 ASP A O 1
ATOM 1549 N N . TYR A 1 212 ? 22.066 -8.911 -29.420 1.00 98.31 212 TYR A N 1
ATOM 1550 C CA . TYR A 1 212 ? 23.171 -9.847 -29.248 1.00 98.31 212 TYR A CA 1
ATOM 1551 C C . TYR A 1 212 ? 22.713 -11.174 -28.627 1.00 98.31 212 TYR A C 1
ATOM 1553 O O . TYR A 1 212 ? 23.056 -12.243 -29.126 1.00 98.31 212 TYR A O 1
ATOM 1561 N N . LEU A 1 213 ? 21.920 -11.134 -27.553 1.00 97.88 213 LEU A N 1
ATOM 1562 C CA . LEU A 1 213 ? 21.431 -12.345 -26.891 1.00 97.88 213 LEU A CA 1
ATOM 1563 C C . LEU A 1 213 ? 20.508 -13.179 -27.787 1.00 97.88 213 LEU A C 1
ATOM 1565 O O . LEU A 1 213 ? 20.541 -14.408 -27.714 1.00 97.88 213 LEU A O 1
ATOM 1569 N N . VAL A 1 214 ? 19.690 -12.538 -28.622 1.00 97.75 214 VAL A N 1
ATOM 1570 C CA . VAL A 1 214 ? 18.829 -13.221 -29.597 1.00 97.75 214 VAL A CA 1
ATOM 1571 C C . VAL A 1 214 ? 19.678 -13.857 -30.701 1.00 97.75 214 VAL A C 1
ATOM 1573 O O . VAL A 1 214 ? 19.488 -15.035 -31.007 1.00 97.75 214 VAL A O 1
ATOM 1576 N N . ASP A 1 215 ? 20.670 -13.137 -31.228 1.00 96.94 215 ASP A N 1
ATOM 1577 C CA . ASP A 1 215 ? 21.590 -13.631 -32.262 1.00 96.94 215 ASP A CA 1
ATOM 1578 C C . ASP A 1 215 ? 22.431 -14.815 -31.770 1.00 96.94 215 ASP A C 1
ATOM 1580 O O . ASP A 1 215 ? 22.636 -15.794 -32.492 1.00 96.94 215 ASP A O 1
ATOM 1584 N N . GLN A 1 216 ? 22.866 -14.772 -30.507 1.00 95.50 216 GLN A N 1
ATOM 1585 C CA . GLN A 1 216 ? 23.548 -15.887 -29.843 1.00 95.50 216 GLN A CA 1
ATOM 1586 C C . GLN A 1 216 ? 22.599 -17.030 -29.445 1.00 95.50 216 GLN A C 1
ATOM 1588 O O . GLN A 1 216 ? 23.039 -18.005 -28.837 1.00 95.50 216 GLN A O 1
ATOM 1593 N N . LYS A 1 217 ? 21.302 -16.938 -29.775 1.00 95.69 217 LYS A N 1
ATOM 1594 C CA . LYS A 1 217 ? 20.259 -17.919 -29.423 1.00 95.69 217 LYS A CA 1
ATOM 1595 C C . LYS A 1 217 ? 20.136 -18.158 -27.914 1.00 95.69 217 LYS A C 1
ATOM 1597 O O . LYS A 1 217 ? 19.727 -19.235 -27.485 1.00 95.69 217 LYS A O 1
ATOM 1602 N N . MET A 1 218 ? 20.476 -17.152 -27.112 1.00 95.75 218 MET A N 1
ATOM 1603 C CA . MET A 1 218 ? 20.361 -17.180 -25.655 1.00 95.75 218 MET A CA 1
ATOM 1604 C C . MET A 1 218 ? 18.996 -16.675 -25.183 1.00 95.75 218 MET A C 1
ATOM 1606 O O . MET A 1 218 ? 18.434 -17.241 -24.250 1.00 95.75 218 MET A O 1
ATOM 1610 N N . ALA A 1 219 ? 18.459 -15.629 -25.820 1.00 97.38 219 ALA A N 1
ATOM 1611 C CA . ALA A 1 219 ? 17.194 -15.002 -25.443 1.00 97.38 219 ALA A CA 1
ATOM 1612 C C . ALA A 1 219 ? 16.085 -15.278 -26.460 1.00 97.38 219 ALA A C 1
ATOM 1614 O O . ALA A 1 219 ? 16.289 -15.189 -27.670 1.00 97.38 219 ALA A O 1
ATOM 1615 N N . ASP A 1 220 ? 14.887 -15.561 -25.958 1.00 96.75 220 ASP A N 1
ATOM 1616 C CA . ASP A 1 220 ? 13.667 -15.596 -26.755 1.00 96.75 220 ASP A CA 1
ATOM 1617 C C . ASP A 1 220 ? 13.118 -14.165 -26.941 1.00 96.75 220 ASP A C 1
ATOM 1619 O O . ASP A 1 220 ? 12.686 -13.547 -25.959 1.00 96.75 220 ASP A O 1
ATOM 1623 N N . PRO A 1 221 ? 13.080 -13.628 -28.177 1.00 96.69 221 PRO A N 1
ATOM 1624 C CA . PRO A 1 221 ? 12.647 -12.253 -28.432 1.00 96.69 221 PRO A CA 1
ATOM 1625 C C . PRO A 1 221 ? 11.160 -12.004 -28.134 1.00 96.69 221 PRO A C 1
ATOM 1627 O O . PRO A 1 221 ? 10.762 -10.848 -27.995 1.00 96.69 221 PRO A O 1
ATOM 1630 N N . GLY A 1 222 ? 10.330 -13.050 -28.035 1.00 96.56 222 GLY A N 1
ATOM 1631 C CA . GLY A 1 222 ? 8.911 -12.951 -27.679 1.00 96.56 222 GLY A CA 1
ATOM 1632 C C . GLY A 1 222 ? 8.637 -13.009 -26.173 1.00 96.56 222 GLY A C 1
ATOM 1633 O O . GLY A 1 222 ? 7.512 -12.740 -25.743 1.00 96.56 222 GLY A O 1
ATOM 1634 N N . ARG A 1 223 ? 9.644 -13.353 -25.359 1.00 97.31 223 ARG A N 1
ATOM 1635 C CA . ARG A 1 223 ? 9.523 -13.544 -23.904 1.00 97.31 223 ARG A CA 1
ATOM 1636 C C . ARG A 1 223 ? 10.566 -12.719 -23.149 1.00 97.31 223 ARG A C 1
ATOM 1638 O O . ARG A 1 223 ? 11.369 -13.259 -22.389 1.00 97.31 223 ARG A O 1
ATOM 1645 N N . VAL A 1 224 ? 10.518 -11.398 -23.329 1.00 98.56 224 VAL A N 1
ATOM 1646 C CA . VAL A 1 224 ? 11.410 -10.447 -22.646 1.00 98.56 224 VAL A CA 1
ATOM 1647 C C . VAL A 1 224 ? 10.653 -9.653 -21.584 1.00 98.56 224 VAL A C 1
ATOM 1649 O O . VAL A 1 224 ? 9.628 -9.044 -21.869 1.00 98.56 224 VAL A O 1
ATOM 1652 N N . GLY A 1 225 ? 11.156 -9.622 -20.356 1.00 98.44 225 GLY A N 1
ATOM 1653 C CA . GLY A 1 225 ? 10.650 -8.788 -19.268 1.00 98.44 225 GLY A CA 1
ATOM 1654 C C . GLY A 1 225 ? 11.694 -7.775 -18.811 1.00 98.44 225 GLY A C 1
ATOM 1655 O O . GLY A 1 225 ? 12.889 -7.946 -19.057 1.00 98.44 225 GLY A O 1
ATOM 1656 N N . ALA A 1 226 ? 11.255 -6.740 -18.099 1.00 98.38 226 ALA A N 1
ATOM 1657 C CA . ALA A 1 226 ? 12.154 -5.789 -17.454 1.00 98.38 226 ALA A CA 1
ATOM 1658 C C . ALA A 1 226 ? 11.738 -5.513 -16.001 1.00 98.38 226 ALA A C 1
ATOM 1660 O O . ALA A 1 226 ? 10.553 -5.458 -15.678 1.00 98.38 226 ALA A O 1
ATOM 1661 N N . CYS A 1 227 ? 12.707 -5.335 -15.108 1.00 96.81 227 CYS A N 1
ATOM 1662 C CA . CYS A 1 227 ? 12.475 -5.021 -13.705 1.00 96.81 227 CYS A CA 1
ATOM 1663 C C . CYS A 1 227 ? 13.487 -3.993 -13.200 1.00 96.81 227 CYS A C 1
ATOM 1665 O O . CYS A 1 227 ? 14.670 -4.053 -13.531 1.00 96.81 227 CYS A O 1
ATOM 1667 N N . GLY A 1 228 ? 13.048 -3.070 -12.349 1.00 93.50 228 GLY A N 1
ATOM 1668 C CA . GLY A 1 228 ? 13.950 -2.089 -11.758 1.00 93.50 228 GLY A CA 1
ATOM 1669 C C . GLY A 1 228 ? 13.438 -1.490 -10.456 1.00 93.50 228 GLY A C 1
ATOM 1670 O O . GLY A 1 228 ? 12.233 -1.363 -10.237 1.00 93.50 228 GLY A O 1
ATOM 1671 N N . ILE A 1 229 ? 14.378 -1.101 -9.593 1.00 90.31 229 ILE A N 1
ATOM 1672 C CA . ILE A 1 229 ? 14.099 -0.420 -8.322 1.00 90.31 229 ILE A CA 1
ATOM 1673 C C . ILE A 1 229 ? 14.505 1.042 -8.452 1.00 90.31 229 ILE A C 1
ATOM 1675 O O . ILE A 1 229 ? 15.609 1.315 -8.932 1.00 90.31 229 ILE A O 1
ATOM 1679 N N . SER A 1 230 ? 13.685 1.987 -7.985 1.00 92.94 230 SER A N 1
ATOM 1680 C CA . SER A 1 230 ? 14.067 3.405 -7.947 1.00 92.94 230 SER A CA 1
ATOM 1681 C C . SER A 1 230 ? 14.524 3.892 -9.329 1.00 92.94 230 SER A C 1
ATOM 1683 O O . SER A 1 230 ? 13.757 3.827 -10.294 1.00 92.94 230 SER A O 1
ATOM 1685 N N . ARG A 1 231 ? 15.782 4.324 -9.466 1.00 93.81 231 ARG A N 1
ATOM 1686 C CA . ARG A 1 231 ? 16.411 4.683 -10.750 1.00 93.81 231 ARG A CA 1
ATOM 1687 C C . ARG A 1 231 ? 16.353 3.573 -11.808 1.00 93.81 231 ARG A C 1
ATOM 1689 O O . ARG A 1 231 ? 16.211 3.866 -12.988 1.00 93.81 231 ARG A O 1
ATOM 1696 N N . GLY A 1 232 ? 16.431 2.307 -11.405 1.00 94.50 232 GLY A N 1
ATOM 1697 C CA . GLY A 1 232 ? 16.291 1.178 -12.319 1.00 94.50 232 GLY A CA 1
ATOM 1698 C C . GLY A 1 232 ? 14.888 1.118 -12.912 1.00 94.50 232 GLY A C 1
ATOM 1699 O O . GLY A 1 232 ? 14.743 0.880 -14.104 1.00 94.50 232 GLY A O 1
ATOM 1700 N N . GLY A 1 233 ? 13.868 1.416 -12.096 1.00 95.88 233 GLY A N 1
ATOM 1701 C CA . GLY A 1 233 ? 12.473 1.530 -12.525 1.00 95.88 233 GLY A CA 1
ATOM 1702 C C . GLY A 1 233 ? 12.285 2.589 -13.614 1.00 95.88 233 GLY A C 1
ATOM 1703 O O . GLY A 1 233 ? 11.630 2.330 -14.619 1.00 95.88 233 GLY A O 1
ATOM 1704 N N . PHE A 1 234 ? 12.937 3.744 -13.453 1.00 97.94 234 PHE A N 1
ATOM 1705 C CA . PHE A 1 234 ? 12.977 4.800 -14.469 1.00 97.94 234 PHE A CA 1
ATOM 1706 C C . PHE A 1 234 ? 13.552 4.291 -15.794 1.00 97.94 234 PHE A C 1
ATOM 1708 O O . PHE A 1 234 ? 12.907 4.408 -16.834 1.00 97.94 234 PHE A O 1
ATOM 1715 N N . VAL A 1 235 ? 14.726 3.652 -15.753 1.00 97.88 235 VAL A N 1
ATOM 1716 C CA . VAL A 1 235 ? 15.391 3.124 -16.954 1.00 97.88 235 VAL A CA 1
ATOM 1717 C C . VAL A 1 235 ? 14.522 2.090 -17.673 1.00 97.88 235 VAL A C 1
ATOM 1719 O O . VAL A 1 235 ? 14.315 2.214 -18.878 1.00 97.88 235 VAL A O 1
ATOM 1722 N N . VAL A 1 236 ? 13.971 1.097 -16.964 1.00 97.88 236 VAL A N 1
ATOM 1723 C CA . VAL A 1 236 ? 13.200 0.023 -17.617 1.00 97.88 236 VAL A CA 1
ATOM 1724 C C . VAL A 1 236 ? 11.870 0.500 -18.195 1.00 97.88 236 VAL A C 1
ATOM 1726 O O . VAL A 1 236 ? 11.428 -0.032 -19.210 1.00 97.88 236 VAL A O 1
ATOM 1729 N N . LEU A 1 237 ? 11.243 1.520 -17.603 1.00 98.44 237 LEU A N 1
ATOM 1730 C CA . LEU A 1 237 ? 10.025 2.128 -18.145 1.00 98.44 237 LEU A CA 1
ATOM 1731 C C . LEU A 1 237 ? 10.322 2.966 -19.397 1.00 98.44 237 LEU A C 1
ATOM 1733 O O . LEU A 1 237 ? 9.577 2.878 -20.375 1.00 98.44 237 LEU A O 1
ATOM 1737 N N . HIS A 1 238 ? 11.433 3.711 -19.407 1.00 98.56 238 HIS A N 1
ATOM 1738 C CA . HIS A 1 238 ? 11.921 4.374 -20.620 1.00 98.56 238 HIS A CA 1
ATOM 1739 C C . HIS A 1 238 ? 12.260 3.362 -21.719 1.00 98.56 238 HIS A C 1
ATOM 1741 O O . HIS A 1 238 ? 11.897 3.579 -22.876 1.00 98.56 238 HIS A O 1
ATOM 1747 N N . TRP A 1 239 ? 12.901 2.243 -21.365 1.00 98.44 239 TRP A N 1
ATOM 1748 C CA . TRP A 1 239 ? 13.225 1.192 -22.325 1.00 98.44 239 TRP A CA 1
ATOM 1749 C C . TRP A 1 239 ? 11.973 0.545 -22.898 1.00 98.44 239 TRP A C 1
ATOM 1751 O O . TRP A 1 239 ? 11.830 0.481 -24.111 1.00 98.44 239 TRP A O 1
ATOM 1761 N N . ALA A 1 240 ? 11.018 0.149 -22.055 1.00 98.31 240 ALA A N 1
ATOM 1762 C CA . ALA A 1 240 ? 9.779 -0.471 -22.512 1.00 98.31 240 ALA A CA 1
ATOM 1763 C C . ALA A 1 240 ? 8.982 0.440 -23.455 1.00 98.31 240 ALA A C 1
ATOM 1765 O O . ALA A 1 240 ? 8.391 -0.039 -24.420 1.00 98.31 240 ALA A O 1
ATOM 1766 N N . ALA A 1 241 ? 8.997 1.755 -23.233 1.00 97.94 241 ALA A N 1
ATOM 1767 C CA . ALA A 1 241 ? 8.365 2.709 -24.141 1.00 97.94 241 ALA A CA 1
ATOM 1768 C C . ALA A 1 241 ? 9.036 2.782 -25.530 1.00 97.94 241 ALA A C 1
ATOM 1770 O O . ALA A 1 241 ? 8.395 3.230 -26.481 1.00 97.94 241 ALA A O 1
ATOM 1771 N N . ALA A 1 242 ? 10.303 2.378 -25.654 1.00 97.69 242 ALA A N 1
ATOM 1772 C CA . ALA A 1 242 ? 11.071 2.392 -26.902 1.00 97.69 242 ALA A CA 1
ATOM 1773 C C . ALA A 1 242 ? 11.221 1.001 -27.547 1.00 97.69 242 ALA A C 1
ATOM 1775 O O . ALA A 1 242 ? 11.333 0.909 -28.765 1.00 97.69 242 ALA A O 1
ATOM 1776 N N . GLU A 1 243 ? 11.200 -0.069 -26.752 1.00 98.06 243 GLU A N 1
ATOM 1777 C CA . GLU A 1 243 ? 11.468 -1.440 -27.179 1.00 98.06 243 GLU A CA 1
ATOM 1778 C C . GLU A 1 243 ? 10.167 -2.269 -27.207 1.00 98.06 243 GLU A C 1
ATOM 1780 O O . GLU A 1 243 ? 9.610 -2.598 -26.148 1.00 98.06 243 GLU A O 1
ATOM 1785 N N . PRO A 1 244 ? 9.650 -2.626 -28.399 1.00 96.69 244 PRO A N 1
ATOM 1786 C CA . PRO A 1 244 ? 8.422 -3.409 -28.526 1.00 96.69 244 PRO A CA 1
ATOM 1787 C C . PRO A 1 244 ? 8.557 -4.847 -28.008 1.00 96.69 244 PRO A C 1
ATOM 1789 O O . PRO A 1 244 ? 7.549 -5.427 -27.605 1.00 96.69 244 PRO A O 1
ATOM 1792 N N . ARG A 1 245 ? 9.770 -5.421 -27.965 1.00 98.12 245 ARG A N 1
ATOM 1793 C CA . ARG A 1 245 ? 9.990 -6.793 -27.466 1.00 98.12 245 ARG A CA 1
ATOM 1794 C C . ARG A 1 245 ? 9.817 -6.931 -25.954 1.00 98.12 245 ARG A C 1
ATOM 1796 O O . ARG A 1 245 ? 9.535 -8.027 -25.481 1.00 98.12 245 ARG A O 1
ATOM 1803 N N . VAL A 1 246 ? 9.932 -5.844 -25.180 1.00 98.38 246 VAL A N 1
ATOM 1804 C CA . VAL A 1 246 ? 9.698 -5.879 -23.725 1.00 98.38 246 VAL A CA 1
ATOM 1805 C C . VAL A 1 246 ? 8.219 -6.159 -23.455 1.00 98.38 246 VAL A C 1
ATOM 1807 O O . VAL A 1 246 ? 7.365 -5.288 -23.584 1.00 98.38 246 VAL A O 1
ATOM 1810 N N . ARG A 1 247 ? 7.881 -7.377 -23.052 1.00 97.56 247 ARG A N 1
ATOM 1811 C CA . ARG A 1 247 ? 6.501 -7.839 -22.897 1.00 97.56 247 ARG A CA 1
ATOM 1812 C C . ARG A 1 247 ? 5.840 -7.365 -21.608 1.00 97.56 247 ARG A C 1
ATOM 1814 O O . ARG A 1 247 ? 4.622 -7.190 -21.612 1.00 97.56 247 ARG A O 1
ATOM 1821 N N . CYS A 1 248 ? 6.609 -7.171 -20.538 1.00 98.19 248 CYS A N 1
ATOM 1822 C CA . CYS A 1 248 ? 6.120 -6.756 -19.223 1.00 98.19 248 CYS A CA 1
ATOM 1823 C C . CYS A 1 248 ? 7.187 -5.993 -18.427 1.00 98.19 248 CYS A C 1
ATOM 1825 O O . CYS A 1 248 ? 8.381 -6.267 -18.575 1.00 98.19 248 CYS A O 1
ATOM 1827 N N . VAL A 1 249 ? 6.758 -5.086 -17.543 1.00 98.31 249 VAL A N 1
ATOM 1828 C CA . VAL A 1 249 ? 7.667 -4.329 -16.666 1.00 98.31 249 VAL A CA 1
ATOM 1829 C C . VAL A 1 249 ? 7.215 -4.383 -15.212 1.00 98.31 249 VAL A C 1
ATOM 1831 O O . VAL A 1 249 ? 6.049 -4.126 -14.919 1.00 98.31 249 VAL A O 1
ATOM 1834 N N . ALA A 1 250 ? 8.149 -4.653 -14.300 1.00 97.50 250 ALA A N 1
ATOM 1835 C CA . ALA A 1 250 ? 7.946 -4.503 -12.863 1.00 97.50 250 ALA A CA 1
ATOM 1836 C C . ALA A 1 250 ? 8.791 -3.346 -12.297 1.00 97.50 250 ALA A C 1
ATOM 1838 O O . ALA A 1 250 ? 9.998 -3.269 -12.531 1.00 97.50 250 ALA A O 1
ATOM 1839 N N . GLY A 1 251 ? 8.175 -2.447 -11.534 1.00 95.44 251 GLY A N 1
ATOM 1840 C CA . GLY A 1 251 ? 8.842 -1.305 -10.908 1.00 95.44 251 GLY A CA 1
ATOM 1841 C C . GLY A 1 251 ? 8.641 -1.293 -9.397 1.00 95.44 251 GLY A C 1
ATOM 1842 O O . GLY A 1 251 ? 7.511 -1.249 -8.917 1.00 95.44 251 GLY A O 1
ATOM 1843 N N . ILE A 1 252 ? 9.735 -1.294 -8.638 1.00 92.69 252 ILE A N 1
ATOM 1844 C CA . ILE A 1 252 ? 9.701 -1.210 -7.172 1.00 92.69 252 ILE A CA 1
ATOM 1845 C C . ILE A 1 252 ? 10.168 0.180 -6.752 1.00 92.69 252 ILE A C 1
ATOM 1847 O O . ILE A 1 252 ? 11.311 0.560 -7.000 1.00 92.69 252 ILE A O 1
ATOM 1851 N N . ALA A 1 253 ? 9.264 0.945 -6.146 1.00 93.56 253 ALA A N 1
ATOM 1852 C CA . ALA A 1 253 ? 9.428 2.357 -5.827 1.00 93.56 253 ALA A CA 1
ATOM 1853 C C . ALA A 1 253 ? 10.115 3.146 -6.965 1.00 93.56 253 ALA A C 1
ATOM 1855 O O . ALA A 1 253 ? 11.174 3.731 -6.743 1.00 93.56 253 ALA A O 1
ATOM 1856 N N . PRO A 1 254 ? 9.604 3.094 -8.213 1.00 95.75 254 PRO A N 1
ATOM 1857 C CA . PRO A 1 254 ? 10.315 3.628 -9.370 1.00 95.75 254 PRO A CA 1
ATOM 1858 C C . PRO A 1 254 ? 10.420 5.156 -9.311 1.00 95.75 254 PRO A C 1
ATOM 1860 O O . PRO A 1 254 ? 9.477 5.844 -8.921 1.00 95.75 254 PRO A O 1
ATOM 1863 N N . VAL A 1 255 ? 11.542 5.700 -9.782 1.00 97.06 255 VAL A N 1
ATOM 1864 C CA . VAL A 1 255 ? 11.615 7.124 -10.128 1.00 97.06 255 VAL A CA 1
ATOM 1865 C C . VAL A 1 255 ? 10.753 7.352 -11.365 1.00 97.06 255 VAL A C 1
ATOM 1867 O O . VAL A 1 255 ? 10.950 6.697 -12.383 1.00 97.06 255 VAL A O 1
ATOM 1870 N N . THR A 1 256 ? 9.801 8.276 -11.280 1.00 96.94 256 THR A N 1
ATOM 1871 C CA . THR A 1 256 ? 8.887 8.631 -12.384 1.00 96.94 256 THR A CA 1
ATOM 1872 C C . THR A 1 256 ? 8.999 10.093 -12.802 1.00 96.94 256 THR A C 1
ATOM 1874 O O . THR A 1 256 ? 8.659 10.446 -13.932 1.00 96.94 256 THR A O 1
ATOM 1877 N N . HIS A 1 257 ? 9.551 10.924 -11.918 1.00 95.50 257 HIS A N 1
ATOM 1878 C CA . HIS A 1 257 ? 9.764 12.346 -12.124 1.00 95.50 257 HIS A CA 1
ATOM 1879 C C . HIS A 1 257 ? 11.100 12.762 -11.493 1.00 95.50 257 HIS A C 1
ATOM 1881 O O . HIS A 1 257 ? 11.259 12.706 -10.275 1.00 95.50 257 HIS A O 1
ATOM 1887 N N . LEU A 1 258 ? 12.083 13.151 -12.316 1.00 96.31 258 LEU A N 1
ATOM 1888 C CA . LEU A 1 258 ? 13.435 13.473 -11.836 1.00 96.31 258 LEU A CA 1
ATOM 1889 C C . LEU A 1 258 ? 13.469 14.622 -10.809 1.00 96.31 258 LEU A C 1
ATOM 1891 O O . LEU A 1 258 ? 14.143 14.449 -9.795 1.00 96.31 258 LEU A O 1
ATOM 1895 N N . PRO A 1 259 ? 12.729 15.739 -10.979 1.00 94.81 259 PRO A N 1
ATOM 1896 C CA . PRO A 1 259 ? 12.705 16.826 -9.993 1.00 94.81 259 PRO A CA 1
ATOM 1897 C C . PRO A 1 259 ? 12.213 16.452 -8.589 1.00 94.81 259 PRO A C 1
ATOM 1899 O O . PRO A 1 259 ? 12.488 17.186 -7.644 1.00 94.81 259 PRO A O 1
ATOM 1902 N N . ALA A 1 260 ? 11.525 15.316 -8.423 1.00 92.31 260 ALA A N 1
ATOM 1903 C CA . ALA A 1 260 ? 11.117 14.826 -7.104 1.00 92.31 260 ALA A CA 1
ATOM 1904 C C . ALA A 1 260 ? 12.315 14.395 -6.239 1.00 92.31 260 ALA A C 1
ATOM 1906 O O . ALA A 1 260 ? 12.242 14.351 -5.011 1.00 92.31 260 ALA A O 1
ATOM 1907 N N . LEU A 1 261 ? 13.433 14.056 -6.880 1.00 94.81 261 LEU A N 1
ATOM 1908 C CA . LEU A 1 261 ? 14.647 13.608 -6.219 1.00 94.81 261 LEU A CA 1
ATOM 1909 C C . LEU A 1 261 ? 15.395 14.801 -5.614 1.00 94.81 261 LEU A C 1
ATOM 1911 O O . LEU A 1 261 ? 15.614 15.815 -6.276 1.00 94.81 261 LEU A O 1
ATOM 1915 N N . ARG A 1 262 ? 15.911 14.645 -4.390 1.00 94.31 262 ARG A N 1
ATOM 1916 C CA . ARG A 1 262 ? 16.745 15.673 -3.735 1.00 94.31 262 ARG A CA 1
ATOM 1917 C C . ARG A 1 262 ? 17.948 16.106 -4.579 1.00 94.31 262 ARG A C 1
ATOM 1919 O O . ARG A 1 262 ? 18.323 17.274 -4.536 1.00 94.31 262 ARG A O 1
ATOM 1926 N N . GLU A 1 263 ? 18.523 15.182 -5.352 1.00 96.50 263 GLU A N 1
ATOM 1927 C CA . GLU A 1 263 ? 19.657 15.454 -6.233 1.00 96.50 263 GLU A CA 1
ATOM 1928 C C . GLU A 1 263 ? 19.288 16.481 -7.307 1.00 96.50 263 GLU A C 1
ATOM 1930 O O . GLU A 1 263 ? 20.139 17.239 -7.739 1.00 96.50 263 GLU A O 1
ATOM 1935 N N . PHE A 1 264 ? 18.019 16.580 -7.701 1.00 96.25 264 PHE A N 1
ATOM 1936 C CA . PHE A 1 264 ? 17.542 17.460 -8.769 1.00 96.25 264 PHE A CA 1
ATOM 1937 C C . PHE A 1 264 ? 16.900 18.758 -8.250 1.00 96.25 264 PHE A C 1
ATOM 1939 O O . PHE A 1 264 ? 16.274 19.488 -9.020 1.00 96.25 264 PHE A O 1
ATOM 1946 N N . ARG A 1 265 ? 17.090 19.113 -6.967 1.00 92.94 265 ARG A N 1
ATOM 1947 C CA . ARG A 1 265 ? 16.656 20.421 -6.437 1.00 92.94 265 ARG A CA 1
ATOM 1948 C C . ARG A 1 265 ? 17.215 21.570 -7.284 1.00 92.94 265 ARG A C 1
ATOM 1950 O O . ARG A 1 265 ? 18.390 21.565 -7.649 1.00 92.94 265 ARG A O 1
ATOM 1957 N N . GLY A 1 266 ? 16.359 22.532 -7.620 1.00 92.88 266 GLY A N 1
ATOM 1958 C CA . GLY A 1 266 ? 16.699 23.655 -8.503 1.00 92.88 266 GLY A CA 1
ATOM 1959 C C . GLY A 1 266 ? 16.679 23.335 -10.005 1.00 92.88 266 GLY A C 1
ATOM 1960 O O . GLY A 1 266 ? 16.983 24.213 -10.799 1.00 92.88 266 GLY A O 1
ATOM 1961 N N . LEU A 1 267 ? 16.309 22.114 -10.409 1.00 93.06 267 LEU A N 1
ATOM 1962 C CA . LEU A 1 267 ? 16.136 21.717 -11.816 1.00 93.06 267 LEU A CA 1
ATOM 1963 C C . LEU A 1 267 ? 14.680 21.331 -12.129 1.00 93.06 267 LEU A C 1
ATOM 1965 O O . LEU A 1 267 ? 14.439 20.508 -13.011 1.00 93.06 267 LEU A O 1
ATOM 1969 N N . ALA A 1 268 ? 13.706 21.886 -11.401 1.00 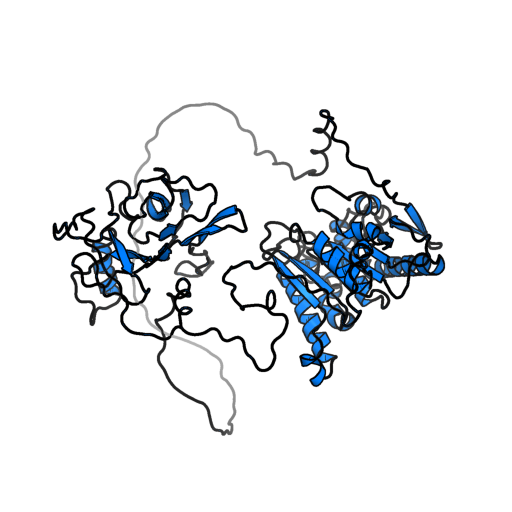87.12 268 ALA A N 1
ATOM 1970 C CA . ALA A 1 268 ? 12.288 21.596 -11.629 1.00 87.12 268 ALA A CA 1
ATOM 1971 C C . ALA A 1 268 ? 11.818 22.068 -13.013 1.00 87.12 268 ALA A C 1
ATOM 1973 O O . ALA A 1 268 ? 11.151 21.314 -13.712 1.00 87.12 268 ALA A O 1
ATOM 1974 N N . ASP A 1 269 ? 12.272 23.248 -13.436 1.00 90.31 269 ASP A N 1
ATOM 1975 C CA . ASP A 1 269 ? 11.912 23.853 -14.725 1.00 90.31 269 ASP A CA 1
ATOM 1976 C C . ASP A 1 269 ? 12.941 23.569 -15.834 1.00 90.31 269 ASP A C 1
ATOM 1978 O O . ASP A 1 269 ? 12.876 24.136 -16.925 1.00 90.31 269 ASP A O 1
ATOM 1982 N N . HIS A 1 270 ? 13.928 22.703 -15.574 1.00 92.56 270 HIS A N 1
ATOM 1983 C CA . HIS A 1 270 ? 14.968 22.415 -16.556 1.00 92.56 270 HIS A CA 1
ATOM 1984 C C . HIS A 1 270 ? 14.382 21.622 -17.746 1.00 92.56 270 HIS A C 1
ATOM 1986 O O . HIS A 1 270 ? 13.770 20.571 -17.542 1.00 92.56 270 HIS A O 1
ATOM 1992 N N . PRO A 1 271 ? 14.609 22.033 -19.010 1.00 92.00 271 PRO A N 1
ATOM 1993 C CA . PRO A 1 271 ? 13.957 21.405 -20.164 1.00 92.00 271 PRO A CA 1
ATOM 1994 C C . PRO A 1 271 ? 14.177 19.890 -20.264 1.00 92.00 271 PRO A C 1
ATOM 1996 O O . PRO A 1 271 ? 13.260 19.149 -20.613 1.00 92.00 271 PRO A O 1
ATOM 1999 N N . LEU A 1 272 ? 15.381 19.410 -19.924 1.00 93.56 272 LEU A N 1
ATOM 2000 C CA . LEU A 1 272 ? 15.682 17.975 -19.954 1.00 93.56 272 LEU A CA 1
ATOM 2001 C C . LEU A 1 272 ? 15.064 17.186 -18.794 1.00 93.56 272 LEU A C 1
ATOM 2003 O O . LEU A 1 272 ? 14.741 16.020 -18.977 1.00 93.56 272 LEU A O 1
ATOM 2007 N N . THR A 1 273 ? 14.892 17.768 -17.603 1.00 92.38 273 THR A N 1
ATOM 2008 C CA . THR A 1 273 ? 14.259 17.029 -16.493 1.00 92.38 273 THR A CA 1
ATOM 2009 C C . THR A 1 273 ? 12.761 16.880 -16.733 1.00 92.38 273 THR A C 1
ATOM 2011 O O . THR A 1 273 ? 12.207 15.815 -16.459 1.00 92.38 273 THR A O 1
ATOM 2014 N N . LEU A 1 274 ? 12.127 17.910 -17.303 1.00 90.31 274 LEU A N 1
ATOM 2015 C CA . LEU A 1 274 ? 10.726 17.883 -17.714 1.00 90.31 274 LEU A CA 1
ATOM 2016 C C . LEU A 1 274 ? 10.494 16.913 -18.876 1.00 90.31 274 LEU A C 1
ATOM 2018 O O . LEU A 1 274 ? 9.629 16.046 -18.772 1.00 90.31 274 LEU A O 1
ATOM 2022 N N . SER A 1 275 ? 11.296 16.991 -19.945 1.00 93.19 275 SER A N 1
ATOM 2023 C CA . SER A 1 275 ? 11.110 16.140 -21.133 1.00 93.19 275 SER A CA 1
ATOM 2024 C C . SER A 1 275 ? 11.287 14.645 -20.851 1.00 93.19 275 SER A C 1
ATOM 2026 O O . SER A 1 275 ? 10.722 13.809 -21.558 1.00 93.19 275 SER A O 1
ATOM 2028 N N . LEU A 1 276 ? 12.027 14.308 -19.794 1.00 96.00 276 LEU A N 1
ATOM 2029 C CA . LEU A 1 276 ? 12.256 12.942 -19.335 1.00 96.00 276 LEU A CA 1
ATOM 2030 C C . LEU A 1 276 ? 11.208 12.437 -18.327 1.00 96.00 276 LEU A C 1
ATOM 2032 O O . LEU A 1 276 ? 11.347 11.333 -17.812 1.00 96.00 276 LEU A O 1
ATOM 2036 N N . SER A 1 277 ? 10.154 13.200 -18.030 1.00 95.81 277 SER A N 1
ATOM 2037 C CA . SER A 1 277 ? 9.054 12.712 -17.192 1.00 95.81 277 SER A CA 1
ATOM 2038 C C . SER A 1 277 ? 8.365 11.500 -17.828 1.00 95.81 277 SER A C 1
ATOM 2040 O O . SER A 1 277 ? 7.939 11.546 -18.986 1.00 95.81 277 SER A O 1
ATOM 2042 N N . LEU A 1 278 ? 8.174 10.426 -17.052 1.00 96.69 278 LEU A N 1
ATOM 2043 C CA . LEU A 1 278 ? 7.530 9.204 -17.548 1.00 96.69 278 LEU A CA 1
ATOM 2044 C C . LEU A 1 278 ? 6.058 9.419 -17.934 1.00 96.69 278 LEU A C 1
ATOM 2046 O O . LEU A 1 278 ? 5.536 8.674 -18.764 1.00 96.69 278 LEU A O 1
ATOM 2050 N N . ASN A 1 279 ? 5.407 10.473 -17.426 1.00 94.19 279 ASN A N 1
ATOM 2051 C CA . ASN A 1 279 ? 4.049 10.844 -17.842 1.00 94.19 279 ASN A CA 1
ATOM 2052 C C . ASN A 1 279 ? 3.958 11.102 -19.357 1.00 94.19 279 ASN A C 1
ATOM 2054 O O . ASN A 1 279 ? 2.940 10.790 -19.976 1.00 94.19 279 ASN A O 1
ATOM 2058 N N . HIS A 1 280 ? 5.031 11.595 -19.989 1.00 94.56 280 HIS A N 1
ATOM 2059 C CA . HIS A 1 280 ? 5.070 11.810 -21.439 1.00 94.56 280 HIS A CA 1
ATOM 2060 C C . HIS A 1 280 ? 5.098 10.504 -22.245 1.00 94.56 280 HIS A C 1
ATOM 2062 O O . HIS A 1 280 ? 4.803 10.507 -23.442 1.00 94.56 280 HIS A O 1
ATOM 2068 N N . LEU A 1 281 ? 5.418 9.375 -21.607 1.00 95.75 281 LEU A N 1
ATOM 2069 C CA . LEU A 1 281 ? 5.503 8.068 -22.255 1.00 95.75 281 LEU A CA 1
ATOM 2070 C C . LEU A 1 281 ? 4.220 7.243 -22.134 1.00 95.75 281 LEU A C 1
ATOM 2072 O O . LEU A 1 281 ? 4.158 6.157 -22.706 1.00 95.75 281 LEU A O 1
ATOM 2076 N N . ALA A 1 282 ? 3.182 7.742 -21.456 1.00 95.12 282 ALA A N 1
ATOM 2077 C CA . ALA A 1 282 ? 1.963 6.981 -21.183 1.00 95.12 282 ALA A CA 1
ATOM 2078 C C . ALA A 1 282 ? 1.332 6.351 -22.440 1.00 95.12 282 ALA A C 1
ATOM 2080 O O . ALA A 1 282 ? 0.978 5.174 -22.436 1.00 95.12 282 ALA A O 1
ATOM 2081 N N . LYS A 1 283 ? 1.287 7.092 -23.557 1.00 95.69 283 LYS A N 1
ATOM 2082 C CA . LYS A 1 283 ? 0.770 6.592 -24.847 1.00 95.69 283 LYS A CA 1
ATOM 2083 C C . LYS A 1 283 ? 1.595 5.443 -25.437 1.00 95.69 283 LYS A C 1
ATOM 2085 O O . LYS A 1 283 ? 1.053 4.609 -26.151 1.00 95.69 283 LYS A O 1
ATOM 2090 N N . LYS A 1 284 ? 2.896 5.385 -25.144 1.00 96.81 284 LYS A N 1
ATOM 2091 C CA . LYS A 1 284 ? 3.801 4.317 -25.605 1.00 96.81 284 LYS A CA 1
ATOM 2092 C C . LYS A 1 284 ? 3.741 3.063 -24.725 1.00 96.81 284 LYS A C 1
ATOM 2094 O O . LYS A 1 284 ? 4.263 2.015 -25.100 1.00 96.81 284 LYS A O 1
ATOM 2099 N N . LEU A 1 285 ? 3.105 3.171 -23.559 1.00 96.44 285 LEU A N 1
ATOM 2100 C CA . LEU A 1 285 ? 2.923 2.090 -22.591 1.00 96.44 285 LEU A CA 1
ATOM 2101 C C . LEU A 1 285 ? 1.491 1.530 -22.591 1.00 96.44 285 LEU A C 1
ATOM 2103 O O . LEU A 1 285 ? 1.169 0.683 -21.761 1.00 96.44 285 LEU A O 1
ATOM 2107 N N . VAL A 1 286 ? 0.645 1.967 -23.530 1.00 94.38 286 VAL A N 1
ATOM 2108 C CA . VAL A 1 286 ? -0.712 1.442 -23.727 1.00 94.38 286 VAL A CA 1
ATOM 2109 C C . VAL A 1 286 ? -0.684 -0.078 -23.851 1.00 94.38 286 VAL A C 1
ATOM 2111 O O . VAL A 1 286 ? 0.128 -0.634 -24.588 1.00 94.38 286 VAL A O 1
ATOM 2114 N N . ASP A 1 287 ? -1.570 -0.743 -23.109 1.00 92.00 287 ASP A N 1
ATOM 2115 C CA . ASP A 1 287 ? -1.723 -2.205 -23.076 1.00 92.00 287 ASP A CA 1
ATOM 2116 C C . ASP A 1 287 ? -0.483 -3.015 -22.679 1.00 92.00 287 ASP A C 1
ATOM 2118 O O . ASP A 1 287 ? -0.530 -4.251 -22.668 1.00 92.00 287 ASP A O 1
ATOM 2122 N N . ARG A 1 288 ? 0.602 -2.351 -22.273 1.00 95.56 288 ARG A N 1
ATOM 2123 C CA . ARG A 1 288 ? 1.777 -3.010 -21.716 1.00 95.56 288 ARG A CA 1
ATOM 2124 C C . ARG A 1 288 ? 1.444 -3.485 -20.297 1.00 95.56 288 ARG A C 1
ATOM 2126 O O . ARG A 1 288 ? 1.034 -2.666 -19.480 1.00 95.56 288 ARG A O 1
ATOM 2133 N N . PRO A 1 289 ? 1.633 -4.774 -19.973 1.00 97.50 289 PRO A N 1
ATOM 2134 C CA . PRO A 1 289 ? 1.616 -5.246 -18.600 1.00 97.50 289 PRO A CA 1
ATOM 2135 C C . PRO A 1 289 ? 2.637 -4.503 -17.744 1.00 97.50 289 PRO A C 1
ATOM 2137 O O . PRO A 1 289 ? 3.842 -4.578 -18.006 1.00 97.50 289 PRO A O 1
ATOM 2140 N N . LEU A 1 290 ? 2.148 -3.818 -16.716 1.00 97.69 290 LEU A N 1
ATOM 2141 C CA . LEU A 1 290 ? 2.941 -3.098 -15.730 1.00 97.69 290 LEU A CA 1
ATOM 2142 C C . LEU A 1 290 ? 2.536 -3.539 -14.328 1.00 97.69 290 LEU A C 1
ATOM 2144 O O . LEU A 1 290 ? 1.349 -3.603 -14.009 1.00 97.69 290 LEU A O 1
ATOM 2148 N N . TRP A 1 291 ? 3.532 -3.785 -13.487 1.00 97.62 291 TRP A N 1
ATOM 2149 C CA . TRP A 1 291 ? 3.350 -4.012 -12.061 1.00 97.62 291 TRP A CA 1
ATOM 2150 C C . TRP A 1 291 ? 4.225 -3.039 -11.288 1.00 97.62 291 TRP A C 1
ATOM 2152 O O . TRP A 1 291 ? 5.449 -3.150 -11.311 1.00 97.62 291 TRP A O 1
ATOM 2162 N N . LEU A 1 292 ? 3.617 -2.057 -10.631 1.00 96.06 292 LEU A N 1
ATOM 2163 C CA . LEU A 1 292 ? 4.329 -1.047 -9.858 1.00 96.06 292 LEU A CA 1
ATOM 2164 C C . LEU A 1 292 ? 3.961 -1.158 -8.380 1.00 96.06 292 LEU A C 1
ATOM 2166 O O . LEU A 1 292 ? 2.802 -1.368 -8.027 1.00 96.06 292 LEU A O 1
ATOM 2170 N N . THR A 1 293 ? 4.935 -0.963 -7.497 1.00 93.56 293 THR A N 1
ATOM 2171 C CA . THR A 1 293 ? 4.691 -0.842 -6.055 1.00 93.56 293 THR A CA 1
ATOM 2172 C C . THR A 1 293 ? 5.439 0.345 -5.471 1.00 93.56 293 THR A C 1
ATOM 2174 O O . THR A 1 293 ? 6.543 0.655 -5.912 1.00 93.56 293 THR A O 1
ATOM 2177 N N . ILE A 1 294 ? 4.839 1.028 -4.501 1.00 91.75 294 ILE A N 1
ATOM 2178 C CA . ILE A 1 294 ? 5.397 2.210 -3.837 1.00 91.75 294 ILE A CA 1
ATOM 2179 C C . ILE A 1 294 ? 4.866 2.283 -2.399 1.00 91.75 294 ILE A C 1
ATOM 2181 O O . ILE A 1 294 ? 3.748 1.842 -2.126 1.00 91.75 294 ILE A O 1
ATOM 2185 N N . GLY A 1 295 ? 5.655 2.835 -1.478 1.00 89.38 295 GLY A N 1
ATOM 2186 C CA . GLY A 1 295 ? 5.152 3.207 -0.159 1.00 89.38 295 GLY A CA 1
ATOM 2187 C C . GLY A 1 295 ? 4.049 4.268 -0.256 1.00 89.38 295 GLY A C 1
ATOM 2188 O O . GLY A 1 295 ? 4.033 5.056 -1.195 1.00 89.38 295 GLY A O 1
ATOM 2189 N N . ASN A 1 296 ? 3.137 4.308 0.715 1.00 89.12 296 ASN A N 1
ATOM 2190 C CA . ASN A 1 296 ? 2.070 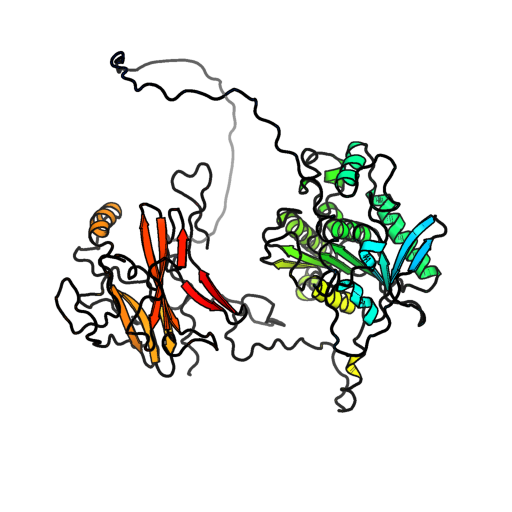5.314 0.802 1.00 89.12 296 ASN A CA 1
ATOM 2191 C C . ASN A 1 296 ? 2.577 6.723 1.153 1.00 89.12 296 ASN A C 1
ATOM 2193 O O . ASN A 1 296 ? 1.819 7.682 1.051 1.00 89.12 296 ASN A O 1
ATOM 2197 N N . ASN A 1 297 ? 3.837 6.838 1.574 1.00 88.19 297 ASN A N 1
ATOM 2198 C CA . ASN A 1 297 ? 4.509 8.100 1.861 1.00 88.19 297 ASN A CA 1
ATOM 2199 C C . ASN A 1 297 ? 6.000 8.046 1.474 1.00 88.19 297 ASN A C 1
ATOM 2201 O O . ASN A 1 297 ? 6.898 8.365 2.258 1.00 88.19 297 ASN A O 1
ATOM 2205 N N . ASP A 1 298 ? 6.286 7.589 0.255 1.00 89.38 298 ASP A N 1
ATOM 2206 C CA . ASP A 1 298 ? 7.642 7.611 -0.292 1.00 89.38 298 ASP A CA 1
ATOM 2207 C C . ASP A 1 298 ? 8.049 9.049 -0.663 1.00 89.38 298 ASP A C 1
ATOM 2209 O O . ASP A 1 298 ? 7.705 9.558 -1.733 1.00 89.38 298 ASP A O 1
ATOM 2213 N N . HIS A 1 299 ? 8.791 9.701 0.233 1.00 89.25 299 HIS A N 1
ATOM 2214 C CA . HIS A 1 299 ? 9.330 11.053 0.051 1.00 89.25 299 HIS A CA 1
ATOM 2215 C C . HIS A 1 299 ? 10.620 11.088 -0.785 1.00 89.25 299 HIS A C 1
ATOM 2217 O O . HIS A 1 299 ? 11.135 12.165 -1.085 1.00 89.25 299 HIS A O 1
ATOM 2223 N N . ARG A 1 300 ? 11.190 9.928 -1.130 1.00 90.94 300 ARG A N 1
ATOM 2224 C CA . ARG A 1 300 ? 12.462 9.845 -1.852 1.00 90.94 300 ARG A CA 1
ATOM 2225 C C . ARG A 1 300 ? 12.268 10.009 -3.349 1.00 90.94 300 ARG A C 1
ATOM 2227 O O . ARG A 1 300 ? 13.103 10.663 -3.978 1.00 90.94 300 ARG A O 1
ATOM 2234 N N . VAL A 1 301 ? 11.227 9.376 -3.893 1.00 92.44 301 VAL A N 1
ATOM 2235 C CA . VAL A 1 301 ? 10.866 9.433 -5.323 1.00 92.44 301 VAL A CA 1
ATOM 2236 C C . VAL A 1 301 ? 9.473 10.015 -5.571 1.00 92.44 301 VAL A C 1
ATOM 2238 O O . VAL A 1 301 ? 9.150 10.332 -6.712 1.00 92.44 301 VAL A O 1
ATOM 2241 N N . GLY A 1 302 ? 8.679 10.200 -4.512 1.00 90.44 302 GLY A N 1
ATOM 2242 C CA . GLY A 1 302 ? 7.356 10.816 -4.557 1.00 90.44 302 GLY A CA 1
ATOM 2243 C C . GLY A 1 302 ? 6.254 9.830 -4.943 1.00 90.44 302 GLY A C 1
ATOM 2244 O O . GLY A 1 302 ? 6.122 9.440 -6.104 1.00 90.44 302 GLY A O 1
ATOM 2245 N N . THR A 1 303 ? 5.408 9.475 -3.973 1.00 93.50 303 THR A N 1
ATOM 2246 C CA . THR A 1 303 ? 4.264 8.560 -4.182 1.00 93.50 303 THR A CA 1
ATOM 2247 C C . THR A 1 303 ? 3.311 9.077 -5.258 1.00 93.50 303 THR A C 1
ATOM 2249 O O . THR A 1 303 ? 2.968 8.346 -6.188 1.00 93.50 303 THR A O 1
ATOM 2252 N N . GLU A 1 304 ? 2.975 10.365 -5.199 1.00 93.56 304 GLU A N 1
ATOM 2253 C CA . GLU A 1 304 ? 2.059 11.009 -6.145 1.00 93.56 304 GLU A CA 1
ATOM 2254 C C . GLU A 1 304 ? 2.549 10.966 -7.595 1.00 93.56 304 GLU A C 1
ATOM 2256 O O . GLU A 1 304 ? 1.743 10.838 -8.515 1.00 93.56 304 GLU A O 1
ATOM 2261 N N . HIS A 1 305 ? 3.862 11.000 -7.840 1.00 94.25 305 HIS A N 1
ATOM 2262 C CA . HIS A 1 305 ? 4.389 10.906 -9.204 1.00 94.25 305 HIS A CA 1
ATOM 2263 C C . HIS A 1 305 ? 4.211 9.498 -9.789 1.00 94.25 305 HIS A C 1
ATOM 2265 O O . HIS A 1 305 ? 3.880 9.352 -10.966 1.00 94.25 305 HIS A O 1
ATOM 2271 N N . CYS A 1 306 ? 4.354 8.453 -8.966 1.00 95.06 306 CYS A N 1
ATOM 2272 C CA . CYS A 1 306 ? 4.068 7.075 -9.374 1.00 95.06 306 CYS A CA 1
ATOM 2273 C C . CYS A 1 306 ? 2.567 6.861 -9.642 1.00 95.06 306 CYS A C 1
ATOM 2275 O O . CYS A 1 306 ? 2.197 6.298 -10.674 1.00 95.06 306 CYS A O 1
ATOM 2277 N N . VAL A 1 307 ? 1.701 7.385 -8.765 1.00 96.50 307 VAL A N 1
ATOM 2278 C CA . VAL A 1 307 ? 0.239 7.383 -8.961 1.00 96.50 307 VAL A CA 1
ATOM 2279 C C . VAL A 1 307 ? -0.136 8.112 -10.252 1.00 96.50 307 VAL A C 1
ATOM 2281 O O . VAL A 1 307 ? -0.903 7.589 -11.062 1.00 96.50 307 VAL A O 1
ATOM 2284 N N . SER A 1 308 ? 0.441 9.295 -10.473 1.00 95.38 308 SER A N 1
ATOM 2285 C CA . SER A 1 308 ? 0.220 10.113 -11.666 1.00 95.38 308 SER A CA 1
ATOM 2286 C C . SER A 1 308 ? 0.545 9.341 -12.943 1.00 95.38 308 SER A C 1
ATOM 2288 O O . SER A 1 308 ? -0.296 9.292 -13.842 1.00 95.38 308 SER A O 1
ATOM 2290 N N . LEU A 1 309 ? 1.695 8.665 -13.007 1.00 96.94 309 LEU A N 1
ATOM 2291 C CA . LEU A 1 309 ? 2.079 7.856 -14.165 1.00 96.94 309 LEU A CA 1
ATOM 2292 C C . LEU A 1 309 ? 1.034 6.785 -14.496 1.00 96.94 309 LEU A C 1
ATOM 2294 O O . LEU A 1 309 ? 0.608 6.667 -15.645 1.00 96.94 309 LEU A O 1
ATOM 2298 N N . VAL A 1 310 ? 0.595 6.020 -13.494 1.00 97.31 310 VAL A N 1
ATOM 2299 C CA . VAL A 1 310 ? -0.378 4.938 -13.705 1.00 97.31 310 VAL A CA 1
ATOM 2300 C C . VAL A 1 310 ? -1.715 5.496 -14.177 1.00 97.31 310 VAL A C 1
ATOM 2302 O O . VAL A 1 310 ? -2.301 4.945 -15.108 1.00 97.31 310 VAL A O 1
ATOM 2305 N N . ARG A 1 311 ? -2.170 6.626 -13.621 1.00 96.00 311 ARG A N 1
ATOM 2306 C CA . ARG A 1 311 ? -3.389 7.300 -14.094 1.00 96.00 311 ARG A CA 1
ATOM 2307 C C . ARG A 1 311 ? -3.272 7.725 -15.557 1.00 96.00 311 ARG A C 1
ATOM 2309 O O . ARG A 1 311 ? -4.166 7.400 -16.333 1.00 96.00 311 ARG A O 1
ATOM 2316 N N . HIS A 1 312 ? -2.155 8.335 -15.960 1.00 94.88 312 HIS A N 1
ATOM 2317 C CA . HIS A 1 312 ? -1.928 8.714 -17.359 1.00 94.88 312 HIS A CA 1
ATOM 2318 C C . HIS A 1 312 ? -1.911 7.498 -18.296 1.00 94.88 312 HIS A C 1
ATOM 2320 O O . HIS A 1 312 ? -2.434 7.571 -19.406 1.00 94.88 312 HIS A O 1
ATOM 2326 N N . ILE A 1 313 ? -1.340 6.365 -17.872 1.00 95.75 313 ILE A N 1
ATOM 2327 C CA . ILE A 1 313 ? -1.328 5.124 -18.666 1.00 95.75 313 ILE A CA 1
ATOM 2328 C C . ILE A 1 313 ? -2.734 4.535 -18.788 1.00 95.75 313 ILE A C 1
ATOM 2330 O O . ILE A 1 313 ? -3.122 4.099 -19.873 1.00 95.75 313 ILE A O 1
ATOM 2334 N N . VAL A 1 314 ? -3.514 4.541 -17.705 1.00 93.38 314 VAL A N 1
ATOM 2335 C CA . VAL A 1 314 ? -4.916 4.101 -17.716 1.00 93.38 314 VAL A CA 1
ATOM 2336 C C . VAL A 1 314 ? -5.743 4.981 -18.646 1.00 93.38 314 VAL A C 1
ATOM 2338 O O . VAL A 1 314 ? -6.472 4.456 -19.483 1.00 93.38 314 VAL A O 1
ATOM 2341 N N . GLU A 1 315 ? -5.603 6.300 -18.559 1.00 92.19 315 GLU A N 1
ATOM 2342 C CA . GLU A 1 315 ? -6.298 7.250 -19.432 1.00 92.19 315 GLU A CA 1
ATOM 2343 C C . GLU A 1 315 ? -5.886 7.088 -20.899 1.00 92.19 315 GLU A C 1
ATOM 2345 O O . GLU A 1 315 ? -6.752 6.996 -21.768 1.00 92.19 315 GLU A O 1
ATOM 2350 N N . ALA A 1 316 ? -4.587 6.960 -21.183 1.00 93.62 316 ALA A N 1
ATOM 2351 C CA . ALA A 1 316 ? -4.086 6.722 -22.534 1.00 93.62 316 ALA A CA 1
ATOM 2352 C C . ALA A 1 316 ? -4.571 5.380 -23.101 1.00 93.62 316 ALA A C 1
ATOM 2354 O O . ALA A 1 316 ? -4.959 5.309 -24.265 1.00 93.62 316 ALA A O 1
ATOM 2355 N N . THR A 1 317 ? -4.594 4.327 -22.278 1.00 91.56 317 THR A N 1
ATOM 2356 C CA . THR A 1 317 ? -5.101 3.011 -22.686 1.00 91.56 317 THR A CA 1
ATOM 2357 C C . THR A 1 317 ? -6.595 3.065 -22.947 1.00 91.56 317 THR A C 1
ATOM 2359 O O . THR A 1 317 ? -7.067 2.464 -23.908 1.00 91.56 317 THR A O 1
ATOM 2362 N N . ARG A 1 318 ? -7.344 3.817 -22.133 1.00 87.38 318 ARG A N 1
ATOM 2363 C CA . ARG A 1 318 ? -8.768 4.022 -22.379 1.00 87.38 318 ARG A CA 1
ATOM 2364 C C . ARG A 1 318 ? -8.985 4.732 -23.708 1.00 87.38 318 ARG A C 1
ATOM 2366 O O . ARG A 1 318 ? -9.661 4.197 -24.571 1.00 87.38 318 ARG A O 1
ATOM 2373 N N . ALA A 1 319 ? -8.311 5.856 -23.926 1.00 89.69 319 ALA A N 1
ATOM 2374 C CA . ALA A 1 319 ? -8.416 6.612 -25.172 1.00 89.69 319 ALA A CA 1
ATOM 2375 C C . ALA A 1 319 ? -8.032 5.805 -26.430 1.00 89.69 319 ALA A C 1
ATOM 2377 O O . ALA A 1 319 ? -8.525 6.105 -27.513 1.00 89.69 319 ALA A O 1
ATOM 2378 N N . ALA A 1 320 ? -7.161 4.801 -26.302 1.00 90.06 320 ALA A N 1
ATOM 2379 C CA . ALA A 1 320 ? -6.728 3.955 -27.413 1.00 90.06 320 ALA A CA 1
ATOM 2380 C C . ALA A 1 320 ? -7.647 2.750 -27.692 1.00 90.06 320 ALA A C 1
ATOM 2382 O O . ALA A 1 320 ? -7.525 2.135 -28.753 1.00 90.06 320 ALA A O 1
ATOM 2383 N N . ARG A 1 321 ? -8.540 2.379 -26.763 1.00 87.12 321 ARG A N 1
ATOM 2384 C CA . ARG A 1 321 ? -9.415 1.205 -26.893 1.00 87.12 321 ARG A CA 1
ATOM 2385 C C . ARG A 1 321 ? -10.836 1.595 -27.336 1.00 87.12 321 ARG A C 1
ATOM 2387 O O . ARG A 1 321 ? -11.334 2.648 -26.940 1.00 87.12 321 ARG A O 1
ATOM 2394 N N . PRO A 1 322 ? -11.532 0.730 -28.098 1.00 80.56 322 PRO A N 1
ATOM 2395 C CA . PRO A 1 322 ? -12.968 0.864 -28.336 1.00 80.56 322 PRO A CA 1
ATOM 2396 C C . PRO A 1 322 ? -13.766 0.864 -27.023 1.00 80.56 322 PRO A C 1
ATOM 2398 O O . PRO A 1 322 ? -13.385 0.194 -26.061 1.00 80.56 322 PRO A O 1
ATOM 2401 N N . ILE A 1 323 ? -14.894 1.580 -26.986 1.00 70.62 323 ILE A N 1
ATOM 2402 C CA . ILE A 1 323 ? -15.703 1.750 -25.765 1.00 70.62 323 ILE A CA 1
ATOM 2403 C C . ILE A 1 323 ? -16.259 0.427 -25.211 1.00 70.62 323 ILE A C 1
ATOM 2405 O O . ILE A 1 323 ? -16.422 0.278 -24.005 1.00 70.62 323 ILE A O 1
ATOM 2409 N N . ASP A 1 324 ? -16.490 -0.565 -26.070 1.00 74.25 324 ASP A N 1
ATOM 2410 C CA . ASP A 1 324 ? -17.005 -1.891 -25.711 1.00 74.25 324 ASP A CA 1
ATOM 2411 C C . ASP A 1 324 ? -15.916 -2.855 -25.199 1.00 74.25 324 ASP A C 1
ATOM 2413 O O . ASP A 1 324 ? -16.216 -3.964 -24.746 1.00 74.25 324 ASP A O 1
ATOM 2417 N N . ALA A 1 325 ? -14.643 -2.448 -25.251 1.00 67.25 325 ALA A N 1
ATOM 2418 C CA . ALA A 1 325 ? -13.520 -3.231 -24.744 1.00 67.25 325 ALA A CA 1
ATOM 2419 C C . ALA A 1 325 ? -13.301 -3.063 -23.228 1.00 67.25 325 ALA A C 1
ATOM 2421 O O . ALA A 1 325 ? -12.569 -3.862 -22.636 1.00 67.25 325 ALA A O 1
ATOM 2422 N N . TYR A 1 326 ? -13.916 -2.056 -22.593 1.00 60.25 326 TYR A N 1
ATOM 2423 C CA . TYR A 1 326 ? -13.700 -1.749 -21.173 1.00 60.25 326 TYR A CA 1
ATOM 2424 C C . TYR A 1 326 ? -14.195 -2.848 -20.238 1.00 60.25 326 TYR A C 1
ATOM 2426 O O . TYR A 1 326 ? -13.472 -3.231 -19.321 1.00 60.25 326 TYR A O 1
ATOM 2434 N N . ASP A 1 327 ? -15.366 -3.413 -20.522 1.00 62.59 327 ASP A N 1
ATOM 2435 C CA . ASP A 1 327 ? -15.962 -4.457 -19.683 1.00 62.59 327 ASP A CA 1
ATOM 2436 C C . ASP A 1 327 ? -15.324 -5.836 -19.912 1.00 62.59 327 ASP A C 1
ATOM 2438 O O . ASP A 1 327 ? -15.492 -6.752 -19.110 1.00 62.59 327 ASP A O 1
ATOM 2442 N N . LYS A 1 328 ? -14.576 -6.003 -21.013 1.00 73.25 328 LYS A N 1
ATOM 2443 C CA . LYS A 1 328 ? -14.042 -7.305 -21.449 1.00 73.25 328 LYS A CA 1
ATOM 2444 C C . LYS A 1 328 ? -12.586 -7.525 -21.059 1.00 73.25 328 LYS A C 1
ATOM 2446 O O . LYS A 1 328 ? -12.161 -8.672 -20.929 1.00 73.25 328 LYS A O 1
ATOM 2451 N N . LYS A 1 329 ? -11.792 -6.458 -20.914 1.00 80.62 329 LYS A N 1
ATOM 2452 C CA . LYS A 1 329 ? -10.356 -6.575 -20.635 1.00 80.62 329 LYS A CA 1
ATOM 2453 C C . LYS A 1 329 ? -9.880 -5.441 -19.726 1.00 80.62 329 LYS A C 1
ATOM 2455 O O . LYS A 1 329 ? -9.956 -4.283 -20.132 1.00 80.62 329 LYS A O 1
ATOM 2460 N N . PRO A 1 330 ? -9.293 -5.725 -18.552 1.00 85.81 330 PRO A N 1
ATOM 2461 C CA . PRO A 1 330 ? -8.724 -4.674 -17.715 1.00 85.81 330 PRO A CA 1
ATOM 2462 C C . PRO A 1 330 ? -7.540 -3.980 -18.408 1.00 85.81 330 PRO A C 1
ATOM 2464 O O . PRO A 1 330 ? -6.876 -4.547 -19.288 1.00 85.81 330 PRO A O 1
ATOM 2467 N N . VAL A 1 331 ? -7.265 -2.730 -18.029 1.00 88.06 331 VAL A N 1
ATOM 2468 C CA . VAL A 1 331 ? -5.975 -2.098 -18.342 1.00 88.06 331 VAL A CA 1
ATOM 2469 C C . VAL A 1 331 ? -4.906 -2.867 -17.562 1.00 88.06 331 VAL A C 1
ATOM 2471 O O . VAL A 1 331 ? -5.036 -2.978 -16.344 1.00 88.06 331 VAL A O 1
ATOM 2474 N N . PRO A 1 332 ? -3.867 -3.420 -18.209 1.00 92.12 332 PRO A N 1
ATOM 2475 C CA . PRO A 1 332 ? -2.919 -4.306 -17.543 1.00 92.12 332 PRO A CA 1
ATOM 2476 C C . PRO A 1 332 ? -1.853 -3.523 -16.752 1.00 92.12 332 PRO A C 1
ATOM 2478 O O . PRO A 1 332 ? -0.677 -3.854 -16.813 1.00 92.12 332 PRO A O 1
ATOM 2481 N N . ALA A 1 333 ? -2.247 -2.482 -16.017 1.00 93.31 333 ALA A N 1
ATOM 2482 C CA . ALA A 1 333 ? -1.367 -1.691 -15.163 1.00 93.31 333 ALA A CA 1
ATOM 2483 C C . ALA A 1 333 ? -1.818 -1.811 -13.700 1.00 93.31 333 ALA A C 1
ATOM 2485 O O . ALA A 1 333 ? -2.844 -1.257 -13.311 1.00 93.31 333 ALA A O 1
ATOM 2486 N N . GLU A 1 334 ? -1.053 -2.548 -12.896 1.00 94.56 334 GLU A N 1
ATOM 2487 C CA . GLU A 1 334 ? -1.274 -2.717 -11.457 1.00 94.56 334 GLU A CA 1
ATOM 2488 C C . GLU A 1 334 ? -0.389 -1.735 -10.678 1.00 94.56 334 GLU A C 1
ATOM 2490 O O . GLU A 1 334 ? 0.820 -1.667 -10.908 1.00 94.56 334 GLU A O 1
ATOM 2495 N N . LEU A 1 335 ? -0.983 -1.002 -9.731 1.00 94.69 335 LEU A N 1
ATOM 2496 C CA . LEU A 1 335 ? -0.268 -0.172 -8.761 1.00 94.69 335 LEU A CA 1
ATOM 2497 C C . LEU A 1 335 ? -0.600 -0.627 -7.343 1.00 94.69 335 LEU A C 1
ATOM 2499 O O . LEU A 1 335 ? -1.762 -0.627 -6.942 1.00 94.69 335 LEU A O 1
ATOM 2503 N N . ARG A 1 336 ? 0.430 -0.958 -6.567 1.00 92.88 336 ARG A N 1
ATOM 2504 C CA . ARG A 1 336 ? 0.309 -1.332 -5.156 1.00 92.88 336 ARG A CA 1
ATOM 2505 C C . ARG A 1 336 ? 0.920 -0.259 -4.270 1.00 92.88 336 ARG A C 1
ATOM 2507 O O . ARG A 1 336 ? 2.140 -0.100 -4.249 1.00 92.88 336 ARG A O 1
ATOM 2514 N N . ILE A 1 337 ? 0.075 0.425 -3.511 1.00 90.75 337 ILE A N 1
ATOM 2515 C CA . ILE A 1 337 ? 0.493 1.408 -2.513 1.00 90.75 337 ILE A CA 1
ATOM 2516 C C . ILE A 1 337 ? 0.470 0.730 -1.141 1.00 90.75 337 ILE A C 1
ATOM 2518 O O . ILE A 1 337 ? -0.568 0.201 -0.747 1.00 90.75 337 ILE A O 1
ATOM 2522 N N . THR A 1 338 ? 1.597 0.695 -0.426 1.00 83.44 338 THR A N 1
ATOM 2523 C CA . THR A 1 338 ? 1.717 -0.045 0.845 1.00 83.44 338 THR A CA 1
ATOM 2524 C C . THR A 1 338 ? 2.188 0.845 2.001 1.00 83.44 338 THR A C 1
ATOM 2526 O O . THR A 1 338 ? 3.008 1.736 1.791 1.00 83.44 338 THR A O 1
ATOM 2529 N N . PRO A 1 339 ? 1.704 0.641 3.241 1.00 82.94 339 PRO A N 1
ATOM 2530 C CA . PRO A 1 339 ? 2.140 1.420 4.399 1.00 82.94 339 PRO A CA 1
ATOM 2531 C C . PRO A 1 339 ? 3.503 0.924 4.904 1.00 82.94 339 PRO A C 1
ATOM 2533 O O . PRO A 1 339 ? 3.578 0.149 5.856 1.00 82.94 339 PRO A O 1
ATOM 2536 N N . VAL A 1 340 ? 4.585 1.331 4.235 1.00 72.38 340 VAL A N 1
ATOM 2537 C CA . VAL A 1 340 ? 5.965 0.960 4.587 1.00 72.38 340 VAL A CA 1
ATOM 2538 C C . VAL A 1 340 ? 6.818 2.199 4.903 1.00 72.38 340 VAL A C 1
ATOM 2540 O O . VAL A 1 340 ? 6.700 3.207 4.210 1.00 72.38 340 VAL A O 1
ATOM 2543 N N . PRO A 1 341 ? 7.675 2.151 5.943 1.00 54.47 341 PRO A N 1
ATOM 2544 C CA . PRO A 1 341 ? 8.345 3.337 6.489 1.00 54.47 341 PRO A CA 1
ATOM 2545 C C . PRO A 1 341 ? 9.556 3.867 5.695 1.00 54.47 341 PRO A C 1
ATOM 2547 O O . PRO A 1 341 ? 10.178 4.832 6.129 1.00 54.47 341 PRO A O 1
ATOM 2550 N N . ILE A 1 342 ? 9.939 3.273 4.562 1.00 57.91 342 ILE A N 1
ATOM 2551 C CA . ILE A 1 342 ? 11.179 3.629 3.843 1.00 57.91 342 ILE A CA 1
ATOM 2552 C C . ILE A 1 342 ? 10.910 3.673 2.332 1.00 57.91 342 ILE A C 1
ATOM 2554 O O . ILE A 1 342 ? 9.912 3.140 1.853 1.00 57.91 342 ILE A O 1
ATOM 2558 N N . HIS A 1 343 ? 11.827 4.280 1.573 1.00 69.88 343 HIS A N 1
ATOM 2559 C CA . HIS A 1 343 ? 11.984 4.091 0.127 1.00 69.88 343 HIS A CA 1
ATOM 2560 C C . HIS A 1 343 ? 12.368 2.639 -0.221 1.00 69.88 343 HIS A C 1
ATOM 2562 O O . HIS A 1 343 ? 13.483 2.330 -0.649 1.00 69.88 343 HIS A O 1
ATOM 2568 N N . THR A 1 344 ? 11.434 1.730 0.022 1.00 57.72 344 THR A N 1
ATOM 2569 C CA . THR A 1 344 ? 11.507 0.301 -0.260 1.00 57.72 344 THR A CA 1
ATOM 2570 C C . THR A 1 344 ? 10.119 -0.143 -0.705 1.00 57.72 344 THR A C 1
ATOM 2572 O O . THR A 1 344 ? 9.115 0.375 -0.218 1.00 57.72 344 THR A O 1
ATOM 2575 N N . GLY A 1 345 ? 10.025 -1.114 -1.615 1.00 56.19 345 GLY A N 1
ATOM 2576 C CA . GLY A 1 345 ? 8.756 -1.828 -1.778 1.00 56.19 345 GLY A CA 1
ATOM 2577 C C . GLY A 1 345 ? 8.354 -2.529 -0.474 1.00 56.19 345 GLY A C 1
ATOM 2578 O O . GLY A 1 345 ? 9.145 -2.612 0.465 1.00 56.19 345 GLY A O 1
ATOM 2579 N N . ASP A 1 346 ? 7.137 -3.072 -0.422 1.00 65.81 346 ASP A N 1
ATOM 2580 C CA . ASP A 1 346 ? 6.771 -4.106 0.562 1.00 65.81 346 ASP A CA 1
ATOM 2581 C C . ASP A 1 346 ? 7.918 -5.134 0.734 1.00 65.81 346 ASP A C 1
ATOM 2583 O O . ASP A 1 346 ? 8.588 -5.470 -0.241 1.00 65.81 346 ASP A O 1
ATOM 2587 N N . VAL A 1 347 ? 8.135 -5.660 1.946 1.00 63.19 347 VAL A N 1
ATOM 2588 C CA . VAL A 1 347 ? 9.115 -6.725 2.260 1.00 63.19 347 VAL A CA 1
ATOM 2589 C C . VAL A 1 347 ? 9.050 -7.898 1.265 1.00 63.19 347 VAL A C 1
ATOM 2591 O O . VAL A 1 347 ? 10.069 -8.503 0.943 1.00 63.19 347 VAL A O 1
ATOM 2594 N N . LYS A 1 348 ? 7.866 -8.195 0.713 1.00 78.50 348 LYS A N 1
ATOM 2595 C CA . LYS A 1 348 ? 7.638 -9.242 -0.300 1.00 78.50 348 LYS A CA 1
ATOM 2596 C C . LYS A 1 348 ? 7.536 -8.715 -1.740 1.00 78.50 348 LYS A C 1
ATOM 2598 O O . LYS A 1 348 ? 7.150 -9.461 -2.639 1.00 78.50 348 LYS A O 1
ATOM 2603 N N . ALA A 1 349 ? 7.846 -7.446 -2.004 1.00 82.62 349 ALA A N 1
ATOM 2604 C CA . ALA A 1 349 ? 7.714 -6.825 -3.326 1.00 82.62 349 ALA A CA 1
ATOM 2605 C C . ALA A 1 349 ? 8.522 -7.558 -4.399 1.00 82.62 349 ALA A C 1
ATOM 2607 O O . ALA A 1 349 ? 7.998 -7.824 -5.475 1.00 82.62 349 ALA A O 1
ATOM 2608 N N . HIS A 1 350 ? 9.760 -7.949 -4.093 1.00 85.44 350 HIS A N 1
ATOM 2609 C CA . HIS A 1 350 ? 10.601 -8.702 -5.023 1.00 85.44 350 HIS A CA 1
ATOM 2610 C C . HIS A 1 350 ? 10.034 -10.083 -5.359 1.00 85.44 350 HIS A C 1
ATOM 2612 O O . HIS A 1 350 ? 10.068 -10.495 -6.516 1.00 85.44 350 HIS A O 1
ATOM 2618 N N . VAL A 1 351 ? 9.483 -10.778 -4.361 1.00 84.25 351 VAL A N 1
ATOM 2619 C CA . VAL A 1 351 ? 8.859 -12.097 -4.532 1.00 84.25 351 VAL A CA 1
ATOM 2620 C C . VAL A 1 351 ? 7.600 -11.991 -5.395 1.00 84.25 351 VAL A C 1
ATOM 2622 O O . VAL A 1 351 ? 7.433 -12.762 -6.337 1.00 84.25 351 VAL A O 1
ATOM 2625 N N . ARG A 1 352 ? 6.751 -10.987 -5.148 1.00 87.00 352 ARG A N 1
ATOM 2626 C CA . ARG A 1 352 ? 5.546 -10.765 -5.961 1.00 87.00 352 ARG A CA 1
ATOM 2627 C C . ARG A 1 352 ? 5.878 -10.315 -7.380 1.00 87.00 352 ARG A C 1
ATOM 2629 O O . ARG A 1 352 ? 5.271 -10.814 -8.322 1.00 87.00 352 ARG A O 1
ATOM 2636 N N . ALA A 1 353 ? 6.865 -9.433 -7.544 1.00 91.44 353 ALA A N 1
ATOM 2637 C CA . ALA A 1 353 ? 7.359 -9.037 -8.860 1.00 91.44 353 ALA A CA 1
ATOM 2638 C C . ALA A 1 353 ? 7.855 -10.258 -9.646 1.00 91.44 353 ALA A C 1
ATOM 2640 O O . ALA A 1 353 ? 7.474 -10.423 -10.800 1.00 91.44 353 ALA A O 1
ATOM 2641 N N . ARG A 1 354 ? 8.635 -11.148 -9.013 1.00 91.00 354 ARG A N 1
ATOM 2642 C CA . ARG A 1 354 ? 9.094 -12.416 -9.604 1.00 91.00 354 ARG A CA 1
ATOM 2643 C C . ARG A 1 354 ? 7.925 -13.252 -10.119 1.00 91.00 354 ARG A C 1
ATOM 2645 O O . ARG A 1 354 ? 7.906 -13.618 -11.287 1.00 91.00 354 ARG A O 1
ATOM 2652 N N . GLU A 1 355 ? 6.960 -13.553 -9.256 1.00 90.94 355 GLU A N 1
ATOM 2653 C CA . GLU A 1 355 ? 5.809 -14.405 -9.588 1.00 90.94 355 GLU A CA 1
ATOM 2654 C C . GLU A 1 355 ? 4.960 -13.803 -10.705 1.00 90.94 355 GLU A C 1
ATOM 2656 O O . GLU A 1 355 ? 4.575 -14.494 -11.651 1.00 90.94 355 GLU A O 1
ATOM 2661 N N . TRP A 1 356 ? 4.730 -12.494 -10.634 1.00 95.00 356 TRP A N 1
ATOM 2662 C CA . TRP A 1 356 ? 4.023 -11.764 -11.671 1.00 95.00 356 TRP A CA 1
ATOM 2663 C C . TRP A 1 356 ? 4.780 -11.809 -13.007 1.00 95.00 356 TRP A C 1
ATOM 2665 O O . TRP A 1 356 ? 4.176 -12.147 -14.023 1.00 95.00 356 TRP A O 1
ATOM 2675 N N . ILE A 1 357 ? 6.097 -11.561 -13.016 1.00 96.19 357 ILE A N 1
ATOM 2676 C CA . ILE A 1 357 ? 6.943 -11.630 -14.221 1.00 96.19 357 ILE A CA 1
ATOM 2677 C C . ILE A 1 357 ? 6.906 -13.034 -14.831 1.00 96.19 357 ILE A C 1
ATOM 2679 O O . ILE A 1 357 ? 6.675 -13.161 -16.031 1.00 96.19 357 ILE A O 1
ATOM 2683 N N . LEU A 1 358 ? 7.088 -14.090 -14.030 1.00 94.50 358 LEU A N 1
ATOM 2684 C CA . LEU A 1 358 ? 7.062 -15.477 -14.515 1.00 94.50 358 LEU A CA 1
ATOM 2685 C C . LEU A 1 358 ? 5.748 -15.794 -15.238 1.00 94.50 358 LEU A C 1
ATOM 2687 O O . LEU A 1 358 ? 5.766 -16.379 -16.324 1.00 94.50 358 LEU A O 1
ATOM 2691 N N . LYS A 1 359 ? 4.617 -15.328 -14.690 1.00 94.19 359 LYS A N 1
ATOM 2692 C CA . LYS A 1 359 ? 3.304 -15.447 -15.335 1.00 94.19 359 LYS A CA 1
ATOM 2693 C C . LYS A 1 359 ? 3.253 -14.694 -16.668 1.00 94.19 359 LYS A C 1
ATOM 2695 O O . LYS A 1 359 ? 2.774 -15.254 -17.650 1.00 94.19 359 LYS A O 1
ATOM 2700 N N . GLN A 1 360 ? 3.752 -13.456 -16.726 1.00 94.81 360 GLN A N 1
ATOM 2701 C CA . GLN A 1 360 ? 3.762 -12.664 -17.966 1.00 94.81 360 GLN A CA 1
ATOM 2702 C C . GLN A 1 360 ? 4.664 -13.264 -19.055 1.00 94.81 360 GLN A C 1
ATOM 2704 O O . GLN A 1 360 ? 4.362 -13.132 -20.239 1.00 94.81 360 GLN A O 1
ATOM 2709 N N . LEU A 1 361 ? 5.747 -13.939 -18.662 1.00 95.25 361 LEU A N 1
ATOM 2710 C CA . LEU A 1 361 ? 6.674 -14.616 -19.573 1.00 95.25 361 LEU A CA 1
ATOM 2711 C C . LEU A 1 361 ? 6.224 -16.032 -19.967 1.00 95.25 361 LEU A C 1
ATOM 2713 O O . LEU A 1 361 ? 6.926 -16.706 -20.720 1.00 95.25 361 LEU A O 1
ATOM 2717 N N . GLY A 1 362 ? 5.066 -16.496 -19.483 1.00 92.75 362 GLY A N 1
ATOM 2718 C CA . GLY A 1 362 ? 4.536 -17.822 -19.810 1.00 92.75 362 GLY A CA 1
ATOM 2719 C C . GLY A 1 362 ? 5.355 -18.974 -19.224 1.00 92.75 362 GLY A C 1
ATOM 2720 O O . GLY A 1 362 ? 5.392 -20.058 -19.804 1.00 92.75 362 GLY A O 1
ATOM 2721 N N . VAL A 1 363 ? 6.034 -18.752 -18.096 1.00 88.94 363 VAL A N 1
ATOM 2722 C CA . VAL A 1 363 ? 6.828 -19.779 -17.414 1.00 88.94 363 VAL A CA 1
ATOM 2723 C C . VAL A 1 363 ? 5.921 -20.558 -16.464 1.00 88.94 363 VAL A C 1
ATOM 2725 O O . VAL A 1 363 ? 5.475 -20.042 -15.441 1.00 88.94 363 VAL A O 1
ATOM 2728 N N . THR A 1 364 ? 5.610 -21.806 -16.812 1.00 67.62 364 THR A N 1
ATOM 2729 C CA . THR A 1 364 ? 4.793 -22.705 -15.987 1.00 67.62 364 THR 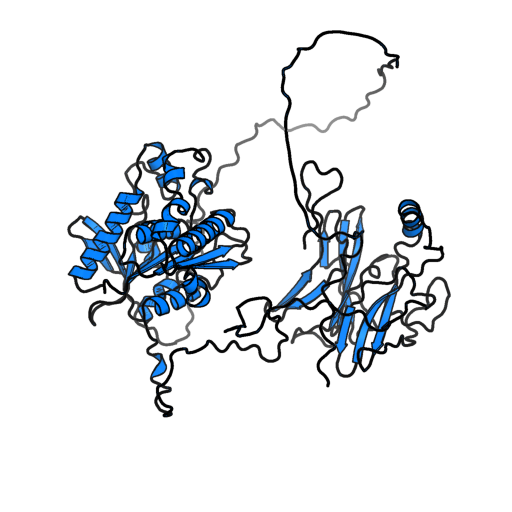A CA 1
ATOM 2730 C C . THR A 1 364 ? 5.670 -23.472 -14.991 1.00 67.62 364 THR A C 1
ATOM 2732 O O . THR A 1 364 ? 6.736 -23.982 -15.332 1.00 67.62 364 THR A O 1
ATOM 2735 N N . ASN A 1 365 ? 5.245 -23.550 -13.725 1.00 50.03 365 ASN A N 1
ATOM 2736 C CA . ASN A 1 365 ? 5.991 -24.246 -12.672 1.00 50.03 365 ASN A CA 1
ATOM 2737 C C . ASN A 1 365 ? 6.155 -25.746 -12.988 1.00 50.03 365 ASN A C 1
ATOM 2739 O O . ASN A 1 365 ? 5.165 -26.471 -13.070 1.00 50.03 365 ASN A O 1
ATOM 2743 N N . ARG A 1 366 ? 7.407 -26.229 -13.077 1.00 41.38 366 ARG A N 1
ATOM 2744 C CA . ARG A 1 366 ? 7.750 -27.667 -13.182 1.00 41.38 366 ARG A CA 1
ATOM 2745 C C . ARG A 1 366 ? 7.429 -28.482 -11.919 1.00 41.38 366 ARG A C 1
ATOM 2747 O O . ARG A 1 366 ? 7.504 -29.703 -11.955 1.00 41.38 366 ARG A O 1
ATOM 2754 N N . THR A 1 367 ? 7.023 -27.851 -10.819 1.00 37.25 367 THR A N 1
ATOM 2755 C CA . THR A 1 367 ? 6.614 -28.525 -9.573 1.00 37.25 367 THR A CA 1
ATOM 2756 C C . THR A 1 367 ? 5.248 -29.225 -9.644 1.00 37.25 367 THR A C 1
ATOM 2758 O O . THR A 1 367 ? 4.802 -29.798 -8.655 1.00 37.25 367 THR A O 1
ATOM 2761 N N . SER A 1 368 ? 4.572 -29.233 -10.796 1.00 33.16 368 SER A N 1
ATOM 2762 C CA . SER A 1 368 ? 3.279 -29.908 -10.982 1.00 33.16 368 SER A CA 1
ATOM 2763 C C . SER A 1 368 ? 3.367 -31.412 -11.291 1.00 33.16 368 SER A C 1
ATOM 2765 O O . SER A 1 368 ? 2.334 -32.079 -11.302 1.00 33.16 368 SER A O 1
ATOM 2767 N N . SER A 1 369 ? 4.559 -31.991 -11.479 1.00 26.61 369 SER A N 1
ATOM 2768 C CA . SER A 1 369 ? 4.706 -33.406 -11.870 1.00 26.61 369 SER A CA 1
ATOM 2769 C C . SER A 1 369 ? 4.495 -34.436 -10.748 1.00 26.61 369 SER A C 1
ATOM 2771 O O . SER A 1 369 ? 4.462 -35.628 -11.035 1.00 26.61 369 SER A O 1
ATOM 2773 N N . LEU A 1 370 ? 4.265 -34.019 -9.496 1.00 32.03 370 LEU A N 1
ATOM 2774 C CA . LEU A 1 370 ? 3.878 -34.928 -8.400 1.00 32.03 370 LEU A CA 1
ATOM 2775 C C . LEU A 1 370 ? 2.360 -34.998 -8.147 1.00 32.03 370 LEU A C 1
ATOM 2777 O O . LEU A 1 370 ? 1.919 -35.881 -7.417 1.00 32.03 370 LEU A O 1
ATOM 2781 N N . SER A 1 371 ? 1.539 -34.141 -8.775 1.00 29.56 371 SER A N 1
ATOM 2782 C CA . SER A 1 371 ? 0.067 -34.253 -8.691 1.00 29.56 371 SER A CA 1
ATOM 2783 C C . SER A 1 371 ? -0.563 -34.984 -9.881 1.00 29.56 371 SER A C 1
ATOM 2785 O O . SER A 1 371 ? -1.752 -35.277 -9.845 1.00 29.56 371 SER A O 1
ATOM 2787 N N . ALA A 1 372 ? 0.217 -35.315 -10.915 1.00 29.44 372 ALA A N 1
ATOM 2788 C CA . ALA A 1 372 ? -0.265 -36.004 -12.116 1.00 29.44 372 ALA A CA 1
ATOM 2789 C C . ALA A 1 372 ? -0.525 -37.514 -11.914 1.00 29.44 372 ALA A C 1
ATOM 2791 O O . ALA A 1 372 ? -0.972 -38.186 -12.836 1.00 29.44 372 ALA A O 1
ATOM 2792 N N . ALA A 1 373 ? -0.282 -38.055 -10.712 1.00 31.14 373 ALA A N 1
ATOM 2793 C CA . ALA A 1 373 ? -0.613 -39.440 -10.360 1.00 31.14 373 ALA A CA 1
ATOM 2794 C C . ALA A 1 373 ? -2.057 -39.628 -9.847 1.00 31.14 373 ALA A C 1
ATOM 2796 O O . ALA A 1 373 ? -2.448 -40.743 -9.509 1.00 31.14 373 ALA A O 1
ATOM 2797 N N . ARG A 1 374 ? -2.867 -38.565 -9.785 1.00 34.38 374 ARG A N 1
ATOM 2798 C CA . ARG A 1 374 ? -4.314 -38.662 -9.560 1.00 34.38 374 ARG A CA 1
ATOM 2799 C C . ARG A 1 374 ? -4.997 -38.052 -10.769 1.00 34.38 374 ARG A C 1
ATOM 2801 O O . ARG A 1 374 ? -5.061 -36.837 -10.889 1.00 34.38 374 ARG A O 1
ATOM 2808 N N . GLY A 1 375 ? -5.373 -38.919 -11.706 1.00 31.55 375 GLY A N 1
ATOM 2809 C CA . GLY A 1 375 ? -6.036 -38.537 -12.943 1.00 31.55 375 GLY A CA 1
ATOM 2810 C C . GLY A 1 375 ? -7.304 -37.744 -12.663 1.00 31.55 375 GLY A C 1
ATOM 2811 O O . GLY A 1 375 ? -8.285 -38.307 -12.196 1.00 31.55 375 GLY A O 1
ATOM 2812 N N . GLU A 1 376 ? -7.256 -36.457 -12.972 1.00 31.91 376 GLU A N 1
ATOM 2813 C CA . GLU A 1 376 ? -8.418 -35.617 -13.219 1.00 31.91 376 GLU A CA 1
ATOM 2814 C C . GLU A 1 376 ? -8.073 -34.732 -14.418 1.00 31.91 376 GLU A C 1
ATOM 2816 O O . GLU A 1 376 ? -6.969 -34.188 -14.531 1.00 31.91 376 GLU A O 1
ATOM 2821 N N . ASP A 1 377 ? -9.003 -34.715 -15.366 1.00 29.92 377 ASP A N 1
ATOM 2822 C CA . ASP A 1 377 ? -8.807 -34.275 -16.735 1.00 29.92 377 ASP A CA 1
ATOM 2823 C C . ASP A 1 377 ? -8.432 -32.797 -16.871 1.00 29.92 377 ASP A C 1
ATOM 2825 O O . ASP A 1 377 ? -8.867 -31.908 -16.138 1.00 29.92 377 ASP A O 1
ATOM 2829 N N . ALA A 1 378 ? -7.635 -32.544 -17.905 1.00 33.44 378 ALA A N 1
ATOM 2830 C CA . ALA A 1 378 ? -7.290 -31.222 -18.382 1.00 33.44 378 ALA A CA 1
ATOM 2831 C C . ALA A 1 378 ? -8.513 -30.520 -19.005 1.00 33.44 378 ALA A C 1
ATOM 2833 O O . ALA A 1 378 ? -8.860 -30.767 -20.159 1.00 33.44 378 ALA A O 1
ATOM 2834 N N . ALA A 1 379 ? -9.105 -29.574 -18.274 1.00 30.23 379 ALA A N 1
ATOM 2835 C CA . ALA A 1 379 ? -9.942 -28.509 -18.823 1.00 30.23 379 ALA A CA 1
ATOM 2836 C C . ALA A 1 379 ? -9.857 -27.251 -17.935 1.00 30.23 379 ALA A C 1
ATOM 2838 O O . ALA A 1 379 ? -10.247 -27.277 -16.775 1.00 30.23 379 ALA A O 1
ATOM 2839 N N . GLY A 1 380 ? -9.380 -26.132 -18.495 1.00 28.56 380 GLY A N 1
ATOM 2840 C CA . GLY A 1 380 ? -9.574 -24.789 -17.926 1.00 28.56 380 GLY A CA 1
ATOM 2841 C C . GLY A 1 380 ? -8.382 -24.210 -17.159 1.00 28.56 380 GLY A C 1
ATOM 2842 O O . GLY A 1 380 ? -8.001 -24.663 -16.088 1.00 28.56 380 GLY A O 1
ATOM 2843 N N . ALA A 1 381 ? -7.799 -23.150 -17.713 1.00 36.41 381 ALA A N 1
ATOM 2844 C CA . ALA A 1 381 ? -6.734 -22.373 -17.102 1.00 36.41 381 ALA A CA 1
ATOM 2845 C C . ALA A 1 381 ? -7.262 -21.411 -16.019 1.00 36.41 381 ALA A C 1
ATOM 2847 O O . ALA A 1 381 ? -7.900 -20.419 -16.343 1.00 36.41 381 ALA A O 1
ATOM 2848 N N . SER A 1 382 ? -6.927 -21.677 -14.759 1.00 30.41 382 SER A N 1
ATOM 2849 C CA . SER A 1 382 ? -6.571 -20.724 -13.692 1.00 30.41 382 SER A CA 1
ATOM 2850 C C . SER A 1 382 ? -6.349 -21.580 -12.450 1.00 30.41 382 SER A C 1
ATOM 2852 O O . SER A 1 382 ? -7.290 -22.181 -11.947 1.00 30.41 382 SER A O 1
ATOM 2854 N N . ARG A 1 383 ? -5.114 -21.720 -11.957 1.00 36.09 383 ARG A N 1
ATOM 2855 C CA . ARG A 1 383 ? -4.964 -22.145 -10.560 1.00 36.09 383 ARG A CA 1
ATOM 2856 C C . ARG A 1 383 ? -5.136 -20.890 -9.731 1.00 36.09 383 ARG A C 1
ATOM 2858 O O . ARG A 1 383 ? -4.179 -20.141 -9.532 1.00 36.09 383 ARG A O 1
ATOM 2865 N N . ASP A 1 384 ? -6.381 -20.656 -9.345 1.00 39.53 384 ASP A N 1
ATOM 2866 C CA . ASP A 1 384 ? -6.755 -19.662 -8.359 1.00 39.53 384 ASP A CA 1
ATOM 2867 C C . ASP A 1 384 ? -5.897 -19.882 -7.117 1.00 39.53 384 ASP A C 1
ATOM 2869 O O . ASP A 1 384 ? -5.785 -20.993 -6.589 1.00 39.53 384 ASP A O 1
ATOM 2873 N N . ILE A 1 385 ? -5.224 -18.821 -6.675 1.00 45.09 385 ILE A N 1
ATOM 2874 C CA . ILE A 1 385 ? -4.674 -18.799 -5.327 1.00 45.09 385 ILE A CA 1
ATOM 2875 C C . ILE A 1 385 ? -5.897 -18.892 -4.422 1.00 45.09 385 ILE A C 1
ATOM 2877 O O . ILE A 1 385 ? -6.628 -17.915 -4.274 1.00 45.09 385 ILE A O 1
ATOM 2881 N N . VAL A 1 386 ? -6.146 -20.073 -3.858 1.00 56.16 386 VAL A N 1
ATOM 2882 C CA . VAL A 1 386 ? -7.146 -20.235 -2.806 1.00 56.16 386 VAL A CA 1
ATOM 2883 C C . VAL A 1 386 ? -6.649 -19.411 -1.624 1.00 56.16 386 VAL A C 1
ATOM 2885 O O . VAL A 1 386 ? -5.692 -19.784 -0.944 1.00 56.16 386 VAL A O 1
ATOM 2888 N N . LEU A 1 387 ? -7.243 -18.234 -1.439 1.00 64.12 387 LEU A N 1
ATOM 2889 C CA . LEU A 1 387 ? -6.978 -17.381 -0.291 1.00 64.12 387 LEU A CA 1
ATOM 2890 C C . LEU A 1 387 ? -7.618 -18.049 0.925 1.00 64.12 387 LEU A C 1
ATOM 2892 O O . LEU A 1 387 ? -8.843 -18.093 1.035 1.00 64.12 387 LEU A O 1
ATOM 2896 N N . ASP A 1 388 ? -6.792 -18.587 1.823 1.00 70.31 388 ASP A N 1
ATOM 2897 C CA . ASP A 1 388 ? -7.279 -19.133 3.088 1.00 70.31 388 ASP A CA 1
ATOM 2898 C C . ASP A 1 388 ? -7.788 -17.993 3.979 1.00 70.31 388 ASP A C 1
ATOM 2900 O O . ASP A 1 388 ? -7.038 -17.295 4.679 1.00 70.31 388 ASP A O 1
ATOM 2904 N N . ILE A 1 389 ? -9.098 -17.777 3.902 1.00 75.00 389 ILE A N 1
ATOM 2905 C CA . ILE A 1 389 ? -9.816 -16.839 4.756 1.00 75.00 389 ILE A CA 1
ATOM 2906 C C . ILE A 1 389 ? -10.244 -17.465 6.085 1.00 75.00 389 ILE A C 1
ATOM 2908 O O . ILE A 1 389 ? -10.669 -16.749 6.992 1.00 75.00 389 ILE A O 1
ATOM 2912 N N . GLY A 1 390 ? -10.096 -18.784 6.241 1.00 76.88 390 GLY A N 1
ATOM 2913 C CA . GLY A 1 390 ? -10.638 -19.532 7.366 1.00 76.88 390 GLY A CA 1
ATOM 2914 C C . GLY A 1 390 ? -12.113 -19.194 7.604 1.00 76.88 390 GLY A C 1
ATOM 2915 O O . GLY A 1 390 ? -12.931 -19.216 6.689 1.00 76.88 390 GLY A O 1
ATOM 2916 N N . SER A 1 391 ? -12.445 -18.841 8.843 1.00 78.12 391 SER A N 1
ATOM 2917 C CA . SER A 1 391 ? -13.771 -18.365 9.259 1.00 78.12 391 SER A CA 1
ATOM 2918 C C . SER A 1 391 ? -13.833 -16.845 9.466 1.00 78.12 391 SER A C 1
ATOM 2920 O O . SER A 1 391 ? -14.735 -16.351 10.148 1.00 78.12 391 SER A O 1
ATOM 2922 N N . ARG A 1 392 ? -12.861 -16.090 8.932 1.00 75.38 392 ARG A N 1
ATOM 2923 C CA . ARG A 1 392 ? -12.792 -14.640 9.137 1.00 75.38 392 ARG A CA 1
ATOM 2924 C C . ARG A 1 392 ? -13.969 -13.949 8.459 1.00 75.38 392 ARG A C 1
ATOM 2926 O O . ARG A 1 392 ? -14.339 -14.261 7.330 1.00 75.38 392 ARG A O 1
ATOM 2933 N N . LEU A 1 393 ? -14.542 -12.978 9.163 1.00 79.69 393 LEU A N 1
ATOM 2934 C CA . LEU A 1 393 ? -15.443 -12.019 8.546 1.00 79.69 393 LEU A CA 1
ATOM 2935 C C . LEU A 1 393 ? -14.607 -11.098 7.668 1.00 79.69 393 LEU A C 1
ATOM 2937 O O . LEU A 1 393 ? -13.713 -10.411 8.156 1.00 79.69 393 LEU A O 1
ATOM 2941 N N . GLU A 1 394 ? -14.915 -11.089 6.383 1.00 77.94 394 GLU A N 1
ATOM 2942 C CA . GLU A 1 394 ? -14.182 -10.310 5.405 1.00 77.94 394 GLU A CA 1
ATOM 2943 C C . GLU A 1 394 ? -15.094 -9.243 4.803 1.00 77.94 394 GLU A C 1
ATOM 2945 O O . GLU A 1 394 ? -16.258 -9.486 4.468 1.00 77.94 394 GLU A O 1
ATOM 2950 N N . LEU A 1 395 ? -14.557 -8.036 4.661 1.00 77.31 395 LEU A N 1
ATOM 2951 C CA . LEU A 1 395 ? -15.262 -6.949 4.004 1.00 77.31 395 LEU A CA 1
ATOM 2952 C C . LEU A 1 395 ? -15.033 -7.054 2.494 1.00 77.31 395 LEU A C 1
ATOM 2954 O O . LEU A 1 395 ? -13.903 -6.962 2.026 1.00 77.31 395 LEU A O 1
ATOM 2958 N N . PHE A 1 396 ? -16.103 -7.164 1.703 1.00 79.12 396 PHE A N 1
ATOM 2959 C CA . PHE A 1 396 ? -16.028 -7.099 0.234 1.00 79.12 396 PHE A CA 1
ATOM 2960 C C . PHE A 1 396 ? -15.892 -5.654 -0.270 1.00 79.12 396 PHE A C 1
ATOM 2962 O O . PHE A 1 396 ? -16.678 -5.181 -1.094 1.00 79.12 396 PHE A O 1
ATOM 2969 N N . VAL A 1 397 ? -14.913 -4.927 0.267 1.00 76.88 397 VAL A N 1
ATOM 2970 C CA . VAL A 1 397 ? -14.649 -3.519 -0.064 1.00 76.88 397 VAL A CA 1
ATOM 2971 C C . VAL A 1 397 ? -13.811 -3.367 -1.332 1.00 76.88 397 VAL A C 1
ATOM 2973 O O . VAL A 1 397 ? -13.972 -2.387 -2.058 1.00 76.88 397 VAL A O 1
ATOM 2976 N N . ASP A 1 398 ? -12.982 -4.357 -1.660 1.00 74.25 398 ASP A N 1
ATOM 2977 C CA . ASP A 1 398 ? -12.067 -4.332 -2.800 1.00 74.25 398 ASP A CA 1
ATOM 2978 C C . ASP A 1 398 ? -12.122 -5.630 -3.637 1.00 74.25 398 ASP A C 1
ATOM 2980 O O . ASP A 1 398 ? -13.012 -6.468 -3.489 1.00 74.25 398 ASP A O 1
ATOM 2984 N N . GLY A 1 399 ? -11.237 -5.741 -4.631 1.00 71.56 399 GLY A N 1
ATOM 2985 C CA . GLY A 1 399 ? -11.121 -6.915 -5.503 1.00 71.56 399 GLY A CA 1
ATOM 2986 C C . GLY A 1 399 ? -10.245 -8.040 -4.948 1.00 71.56 399 GLY A C 1
ATOM 2987 O O . GLY A 1 399 ? -10.020 -9.004 -5.666 1.00 71.56 399 GLY A O 1
ATOM 2988 N N . PHE A 1 400 ? -9.726 -7.935 -3.720 1.00 72.06 400 PHE A N 1
ATOM 2989 C CA . PHE A 1 400 ? -8.789 -8.918 -3.171 1.00 72.06 400 PHE A CA 1
ATOM 2990 C C . PHE A 1 400 ? -9.440 -10.293 -2.984 1.00 72.06 400 PHE A C 1
ATOM 2992 O O . PHE A 1 400 ? -8.836 -11.301 -3.334 1.00 72.06 400 PHE A O 1
ATOM 2999 N N . LEU A 1 401 ? -10.682 -10.326 -2.489 1.00 76.69 401 LEU A N 1
ATOM 3000 C CA . LEU A 1 401 ? -11.466 -11.555 -2.283 1.00 76.69 401 LEU A CA 1
ATOM 3001 C C . LEU A 1 401 ? -12.523 -11.802 -3.365 1.00 76.69 401 LEU A C 1
ATOM 3003 O O . LEU A 1 401 ? -13.190 -12.833 -3.359 1.00 76.69 401 LEU A O 1
ATOM 3007 N N . VAL A 1 402 ? -12.728 -10.836 -4.260 1.00 73.81 402 VAL A N 1
ATOM 3008 C CA . VAL A 1 402 ? -13.817 -10.857 -5.240 1.00 73.81 402 VAL A CA 1
ATOM 3009 C C . VAL A 1 402 ? -13.238 -11.126 -6.620 1.00 73.81 402 VAL A C 1
ATOM 3011 O O . VAL A 1 402 ? -12.719 -10.217 -7.262 1.00 73.81 402 VAL A O 1
ATOM 3014 N N . GLU A 1 403 ? -13.371 -12.368 -7.082 1.00 66.06 403 GLU A N 1
ATOM 3015 C CA . GLU A 1 403 ? -12.899 -12.801 -8.402 1.00 66.06 403 GLU A CA 1
ATOM 3016 C C . GLU A 1 403 ? -13.698 -12.156 -9.550 1.00 66.06 403 GLU A C 1
ATOM 3018 O O . GLU A 1 403 ? -13.125 -11.668 -10.524 1.00 66.06 403 GLU A O 1
ATOM 3023 N N . SER A 1 404 ? -15.033 -12.120 -9.444 1.00 77.31 404 SER A N 1
ATOM 3024 C CA . SER A 1 404 ? -15.899 -11.504 -10.456 1.00 77.31 404 SER A CA 1
ATOM 3025 C C . SER A 1 404 ? -17.202 -10.948 -9.875 1.00 77.31 404 SER A C 1
ATOM 3027 O O . SER A 1 404 ? -17.634 -11.315 -8.784 1.00 77.31 404 SER A O 1
ATOM 3029 N N . MET A 1 405 ? -17.842 -10.040 -10.617 1.00 81.50 405 MET A N 1
ATOM 3030 C CA . MET A 1 405 ? -19.143 -9.453 -10.288 1.00 81.50 405 MET A CA 1
ATOM 3031 C C . MET A 1 405 ? -20.034 -9.484 -11.534 1.00 81.50 405 MET A C 1
ATOM 3033 O O . MET A 1 405 ? -19.752 -8.794 -12.509 1.00 81.50 405 MET A O 1
ATOM 3037 N N . LYS A 1 406 ? -21.105 -10.287 -11.523 1.00 84.38 406 LYS A N 1
ATOM 3038 C CA . LYS A 1 406 ? -22.073 -10.396 -12.630 1.00 84.38 406 LYS A CA 1
ATOM 3039 C C . LYS A 1 406 ? -23.479 -10.124 -12.109 1.00 84.38 406 LYS A C 1
ATOM 3041 O O . LYS A 1 406 ? -23.936 -10.828 -11.217 1.00 84.38 406 LYS A O 1
ATOM 3046 N N . GLY A 1 407 ? -24.151 -9.104 -12.646 1.00 89.81 407 GLY A N 1
ATOM 3047 C CA . GLY A 1 407 ? -25.510 -8.738 -12.220 1.00 89.81 407 GLY A CA 1
ATOM 3048 C C . GLY A 1 407 ? -25.621 -8.283 -10.758 1.00 89.81 407 GLY A C 1
ATOM 3049 O O . GLY A 1 407 ? -26.714 -8.282 -10.202 1.00 89.81 407 GLY A O 1
ATOM 3050 N N . VAL A 1 408 ? -24.502 -7.912 -10.128 1.00 89.62 408 VAL A N 1
ATOM 3051 C CA . VAL A 1 408 ? -24.426 -7.482 -8.726 1.00 89.62 408 VAL A CA 1
ATOM 3052 C C . VAL A 1 408 ? -23.651 -6.173 -8.605 1.00 89.62 408 VAL A C 1
ATOM 3054 O O . VAL A 1 408 ? -22.807 -5.862 -9.445 1.00 89.62 408 VAL A O 1
ATOM 3057 N N . THR A 1 409 ? -23.900 -5.415 -7.539 1.00 86.00 409 THR A N 1
ATOM 3058 C CA . THR A 1 409 ? -23.180 -4.174 -7.226 1.00 86.00 409 THR A CA 1
ATOM 3059 C C . THR A 1 409 ? -22.703 -4.188 -5.776 1.00 86.00 409 THR A C 1
ATOM 3061 O O . THR A 1 409 ? -23.377 -4.713 -4.891 1.00 86.00 409 THR A O 1
ATOM 3064 N N . ARG A 1 410 ? -21.521 -3.612 -5.514 1.00 84.69 410 ARG A N 1
ATOM 3065 C CA . ARG A 1 410 ? -21.073 -3.353 -4.141 1.00 84.69 410 ARG A CA 1
ATOM 3066 C C . ARG A 1 410 ? -21.832 -2.139 -3.638 1.00 84.69 410 ARG A C 1
ATOM 3068 O O . ARG A 1 410 ? -21.721 -1.059 -4.213 1.00 84.69 410 ARG A O 1
ATOM 3075 N N . LYS A 1 411 ? -22.582 -2.320 -2.559 1.00 84.31 411 LYS A N 1
ATOM 3076 C CA . LYS A 1 411 ? -23.286 -1.246 -1.870 1.00 84.31 411 LYS A CA 1
ATOM 3077 C C . LYS A 1 411 ? -22.817 -1.221 -0.427 1.00 84.31 411 LYS A C 1
ATOM 3079 O O . LYS A 1 411 ? -22.962 -2.214 0.281 1.00 84.31 411 LYS A O 1
ATOM 3084 N N . LEU A 1 412 ? -22.291 -0.084 0.023 1.00 84.00 412 LEU A N 1
ATOM 3085 C CA . LEU A 1 412 ? -22.172 0.153 1.455 1.00 84.00 412 LEU A CA 1
ATOM 3086 C C . LEU A 1 412 ? -23.593 0.247 2.012 1.00 84.00 412 LEU A C 1
ATOM 3088 O O . LEU A 1 412 ? -24.349 1.158 1.668 1.00 84.00 412 LEU A O 1
ATOM 3092 N N . HIS A 1 413 ? -23.986 -0.743 2.805 1.00 83.12 413 HIS A N 1
ATOM 3093 C CA . HIS A 1 413 ? -25.302 -0.750 3.418 1.00 83.12 413 HIS A CA 1
ATOM 3094 C C . HIS A 1 413 ? -25.343 0.287 4.535 1.00 83.12 413 HIS A C 1
ATOM 3096 O O . HIS A 1 413 ? -24.513 0.270 5.440 1.00 83.12 413 HIS A O 1
ATOM 3102 N N . SER A 1 414 ? -26.336 1.171 4.484 1.00 83.19 414 SER A N 1
ATOM 3103 C CA . SER A 1 414 ? -26.638 2.031 5.620 1.00 83.19 414 SER A CA 1
ATOM 3104 C C . SER A 1 414 ? -27.315 1.194 6.705 1.00 83.19 414 SER A C 1
ATOM 3106 O O . SER A 1 414 ? -28.258 0.455 6.382 1.00 83.19 414 SER A O 1
ATOM 3108 N N . PRO A 1 415 ? -26.879 1.299 7.974 1.00 82.12 415 PRO A N 1
ATOM 3109 C CA . PRO A 1 415 ? -27.618 0.700 9.070 1.00 82.12 415 PRO A CA 1
ATOM 3110 C C . PRO A 1 415 ? -29.039 1.261 9.051 1.00 82.12 415 PRO A C 1
ATOM 3112 O O . PRO A 1 415 ? -29.248 2.463 8.889 1.00 82.12 415 PRO A O 1
ATOM 3115 N N . GLN A 1 416 ? -30.019 0.375 9.165 1.00 86.00 416 GLN A N 1
ATOM 3116 C CA . GLN A 1 416 ? -31.411 0.778 9.301 1.00 86.00 416 GLN A CA 1
ATOM 3117 C C . GLN A 1 416 ? -31.670 1.014 10.786 1.00 86.00 416 GLN A C 1
ATOM 3119 O O . GLN A 1 416 ? -31.471 0.073 11.560 1.00 86.00 416 GLN A O 1
ATOM 3124 N N . PRO A 1 417 ? -32.100 2.218 11.202 1.00 87.25 417 PRO A N 1
ATOM 3125 C CA . PRO A 1 417 ? -32.574 2.425 12.559 1.00 87.25 417 PRO A CA 1
ATOM 3126 C C . PRO A 1 417 ? -33.675 1.408 12.878 1.00 87.25 417 PRO A C 1
ATOM 3128 O O . PRO A 1 417 ? -34.586 1.177 12.078 1.00 87.25 417 PRO A O 1
ATOM 3131 N N . LYS A 1 418 ? -33.544 0.757 14.027 1.00 86.50 418 LYS A N 1
ATOM 3132 C CA . LYS A 1 418 ? -34.518 -0.190 14.574 1.00 86.50 418 LYS A CA 1
ATOM 3133 C C . LYS A 1 418 ? -34.975 0.312 15.938 1.00 86.50 418 LYS A C 1
ATOM 3135 O O . LYS A 1 418 ? -34.778 1.483 16.264 1.00 86.50 418 LYS A O 1
ATOM 3140 N N . ASP A 1 419 ? -35.608 -0.567 16.699 1.00 89.25 419 ASP A N 1
ATOM 3141 C CA . ASP A 1 419 ? -36.032 -0.285 18.059 1.00 89.25 419 ASP A CA 1
ATOM 3142 C C . ASP A 1 419 ? -34.855 0.140 18.946 1.00 89.25 419 ASP A C 1
ATOM 3144 O O . ASP A 1 419 ? -33.681 -0.131 18.671 1.00 89.25 419 ASP A O 1
ATOM 3148 N N . VAL A 1 420 ? -35.180 0.844 20.028 1.00 89.81 420 VAL A N 1
ATOM 3149 C CA . VAL A 1 420 ? -34.186 1.314 20.993 1.00 89.81 420 VAL A CA 1
ATOM 3150 C C . VAL A 1 420 ? -33.578 0.113 21.720 1.00 89.81 420 VAL A C 1
ATOM 3152 O O . VAL A 1 420 ? -34.238 -0.486 22.563 1.00 89.81 420 VAL A O 1
ATOM 3155 N N . ALA A 1 421 ? -32.313 -0.200 21.424 1.00 88.19 421 ALA A N 1
ATOM 3156 C CA . ALA A 1 421 ? -31.606 -1.338 22.017 1.00 88.19 421 ALA A CA 1
ATOM 3157 C C . ALA A 1 421 ? -31.328 -1.159 23.521 1.00 88.19 421 ALA A C 1
ATOM 3159 O O . ALA A 1 421 ? -31.505 -2.086 24.305 1.00 88.19 421 ALA A O 1
ATOM 3160 N N . LEU A 1 422 ? -30.900 0.038 23.935 1.00 91.38 422 LEU A N 1
ATOM 3161 C CA . LEU A 1 422 ? -30.624 0.368 25.332 1.00 91.38 422 LEU A CA 1
ATOM 3162 C C . LEU A 1 422 ? -30.970 1.836 25.594 1.00 91.38 422 LEU A C 1
ATOM 3164 O O . LEU A 1 422 ? -30.510 2.726 24.878 1.00 91.38 422 LEU A O 1
ATOM 3168 N N . LYS A 1 423 ? -31.769 2.094 26.630 1.00 93.31 423 LYS A N 1
ATOM 3169 C CA . LYS A 1 423 ? -32.045 3.450 27.125 1.00 93.31 423 LYS A CA 1
ATOM 3170 C C . LYS A 1 423 ? -31.039 3.821 28.210 1.00 93.31 423 LYS A C 1
ATOM 3172 O O . LYS A 1 423 ? -30.667 2.976 29.018 1.00 93.31 423 LYS A O 1
ATOM 3177 N N . PHE A 1 424 ? -30.611 5.080 28.251 1.00 94.62 424 PHE A N 1
ATOM 3178 C CA . PHE A 1 424 ? -29.788 5.629 29.334 1.00 94.62 424 PHE A CA 1
ATOM 3179 C C . PHE A 1 424 ? -30.677 6.417 30.301 1.00 94.62 424 PHE A C 1
ATOM 3181 O O . PHE A 1 424 ? -30.835 7.628 30.175 1.00 94.62 424 PHE A O 1
ATOM 3188 N N . ASP A 1 425 ? -31.347 5.684 31.181 1.00 91.81 425 ASP A N 1
ATOM 3189 C CA . ASP A 1 425 ? -32.418 6.124 32.076 1.00 91.81 425 ASP A CA 1
ATOM 3190 C C . ASP A 1 425 ? -32.172 5.750 33.551 1.00 91.81 425 ASP A C 1
ATOM 3192 O O . ASP A 1 425 ? -33.050 5.909 34.400 1.00 91.81 425 ASP A O 1
ATOM 3196 N N . SER A 1 426 ? -30.986 5.239 33.879 1.00 93.56 426 SER A N 1
ATOM 3197 C CA . SER A 1 426 ? -30.589 4.933 35.253 1.00 93.56 426 SER A CA 1
ATOM 3198 C C . SER A 1 426 ? -29.997 6.172 35.932 1.00 93.56 426 SER A C 1
ATOM 3200 O O . SER A 1 426 ? -29.464 7.048 35.271 1.00 93.56 426 SER A O 1
ATOM 3202 N N . PRO A 1 427 ? -29.971 6.275 37.269 1.00 92.31 427 PRO A N 1
ATOM 3203 C CA . PRO A 1 427 ? -29.450 7.482 37.923 1.00 92.31 427 PRO A CA 1
ATOM 3204 C C . PRO A 1 427 ? -27.965 7.806 37.651 1.00 92.31 427 PRO A C 1
ATOM 3206 O O . PRO A 1 427 ? -27.517 8.907 37.959 1.00 92.31 427 PRO A O 1
ATOM 3209 N N . TRP A 1 428 ? -27.200 6.852 37.112 1.00 93.75 428 TRP A N 1
ATOM 3210 C CA . TRP A 1 428 ? -25.778 6.968 36.762 1.00 93.75 428 TRP A CA 1
ATOM 3211 C C . TRP A 1 428 ? -25.506 6.923 35.248 1.00 93.75 428 TRP A C 1
ATOM 3213 O O . TRP A 1 428 ? -24.356 7.077 34.835 1.00 93.75 428 TRP A O 1
ATOM 3223 N N . ASP A 1 429 ? -26.527 6.716 34.410 1.00 92.25 429 ASP A N 1
ATOM 3224 C CA . ASP A 1 429 ? -26.425 6.851 32.956 1.00 92.25 429 ASP A CA 1
ATOM 3225 C C . ASP A 1 429 ? -27.511 7.795 32.423 1.00 92.25 429 ASP A C 1
ATOM 3227 O O . ASP A 1 429 ? -28.633 7.810 32.893 1.00 92.25 429 ASP A O 1
ATOM 3231 N N . GLY A 1 430 ? -27.180 8.681 31.487 1.00 89.06 430 GLY A N 1
ATOM 3232 C CA . GLY A 1 430 ? -28.139 9.686 31.034 1.00 89.06 430 GLY A CA 1
ATOM 3233 C C . GLY A 1 430 ? -27.792 10.258 29.674 1.00 89.06 430 GLY A C 1
ATOM 3234 O O . GLY A 1 430 ? -27.118 9.617 28.872 1.00 89.06 430 GLY A O 1
ATOM 3235 N N . ALA A 1 431 ? -28.236 11.484 29.404 1.00 87.69 431 ALA A N 1
ATOM 3236 C CA . ALA A 1 431 ? -28.168 12.066 28.063 1.00 87.69 431 ALA A CA 1
ATOM 3237 C C . ALA A 1 431 ? -26.740 12.280 27.515 1.00 87.69 431 ALA A C 1
ATOM 3239 O O . ALA A 1 431 ? -26.572 12.470 26.314 1.00 87.69 431 ALA A O 1
ATOM 3240 N N . CYS A 1 432 ? -25.706 12.233 28.364 1.00 88.81 432 CYS A N 1
ATOM 3241 C CA . CYS A 1 432 ? -24.302 12.277 27.943 1.00 88.81 432 CYS A CA 1
ATOM 3242 C C . CYS A 1 432 ? -23.601 10.907 27.998 1.00 88.81 432 CYS A C 1
ATOM 3244 O O . CYS A 1 432 ? -22.368 10.840 27.940 1.00 88.81 432 CYS A O 1
ATOM 3246 N N . SER A 1 433 ? -24.354 9.813 28.090 1.00 92.81 433 SER A N 1
ATOM 3247 C CA . SER A 1 433 ? -23.831 8.455 27.955 1.00 92.81 433 SER A CA 1
ATOM 3248 C C . SER A 1 433 ? -23.588 8.094 26.487 1.00 92.81 433 SER A C 1
ATOM 3250 O O . SER A 1 433 ? -24.421 8.359 25.624 1.00 92.81 433 SER A O 1
ATOM 3252 N N . HIS A 1 434 ? -22.426 7.511 26.190 1.00 90.88 434 HIS A N 1
ATOM 3253 C CA . HIS A 1 434 ? -21.987 7.144 24.834 1.00 90.88 434 HIS A CA 1
ATOM 3254 C C . HIS A 1 434 ? -20.737 6.242 24.913 1.00 90.88 434 HIS A C 1
ATOM 3256 O O . HIS A 1 434 ? -20.442 5.698 25.976 1.00 90.88 434 HIS A O 1
ATOM 3262 N N . TYR A 1 435 ? -19.965 6.116 23.825 1.00 90.81 435 TYR A N 1
ATOM 3263 C CA . TYR A 1 435 ? -18.749 5.289 23.746 1.00 90.81 435 TYR A CA 1
ATOM 3264 C C . TYR A 1 435 ? -18.989 3.814 24.093 1.00 90.81 435 TYR A C 1
ATOM 3266 O O . TYR A 1 435 ? -18.251 3.204 24.865 1.00 90.81 435 TYR A O 1
ATOM 3274 N N . GLY A 1 436 ? -20.050 3.241 23.523 1.00 92.25 436 GLY A N 1
ATOM 3275 C CA . GLY A 1 436 ? -20.332 1.816 23.638 1.00 92.25 436 GLY A CA 1
ATOM 3276 C C . GLY A 1 436 ? -19.288 0.976 22.900 1.00 92.25 436 GLY A C 1
ATOM 3277 O O . GLY A 1 436 ? -19.079 1.166 21.706 1.00 92.25 436 GLY A O 1
ATOM 3278 N N . THR A 1 437 ? -18.671 0.023 23.592 1.00 94.12 437 THR A N 1
ATOM 3279 C CA . THR A 1 437 ? -17.958 -1.111 22.987 1.00 94.12 437 THR A CA 1
ATOM 3280 C C . THR A 1 437 ? -18.780 -2.367 23.195 1.00 94.12 437 THR A C 1
ATOM 3282 O O . THR A 1 437 ? -19.226 -2.622 24.311 1.00 94.12 437 THR A O 1
ATOM 3285 N N . LEU A 1 438 ? -19.011 -3.131 22.127 1.00 92.56 438 LEU A N 1
ATOM 3286 C CA . LEU A 1 438 ? -19.826 -4.339 22.179 1.00 92.56 438 LEU A CA 1
ATOM 3287 C C . LEU A 1 438 ? -19.161 -5.494 21.437 1.00 92.56 438 LEU A C 1
ATOM 3289 O O . LEU A 1 438 ? -18.588 -5.302 20.366 1.00 92.56 438 LEU A O 1
ATOM 3293 N N . PHE A 1 439 ? -19.240 -6.693 22.004 1.00 94.00 439 PHE A N 1
ATOM 3294 C CA . PHE A 1 439 ? -18.754 -7.917 21.371 1.00 94.00 439 PHE A CA 1
ATOM 3295 C C . PHE A 1 439 ? -19.483 -9.144 21.918 1.00 94.00 439 PHE A C 1
ATOM 3297 O O . PHE A 1 439 ? -20.011 -9.132 23.033 1.00 94.00 439 PHE A O 1
ATOM 3304 N N . GLN A 1 440 ? -19.498 -10.215 21.127 1.00 94.69 440 GLN A N 1
ATOM 3305 C CA . GLN A 1 440 ? -19.996 -11.513 21.565 1.00 94.69 440 GLN A CA 1
ATOM 3306 C C . GLN A 1 440 ? -18.915 -12.258 22.363 1.00 94.69 440 GLN A C 1
ATOM 3308 O O . GLN A 1 440 ? -17.757 -12.340 21.952 1.00 94.69 440 GLN A O 1
ATOM 3313 N N . ASP A 1 441 ? -19.303 -12.820 23.501 1.00 94.31 441 ASP A N 1
ATOM 3314 C CA . ASP A 1 441 ? -18.485 -13.648 24.376 1.00 94.31 441 ASP A CA 1
ATOM 3315 C C . ASP A 1 441 ? -19.263 -14.912 24.761 1.00 94.31 441 ASP A C 1
ATOM 3317 O O . ASP A 1 441 ? -20.058 -14.915 25.698 1.00 94.31 441 ASP A O 1
ATOM 3321 N N . GLY A 1 442 ? -19.037 -15.989 24.005 1.00 93.25 442 GLY A N 1
ATOM 3322 C CA . GLY A 1 442 ? -19.793 -17.227 24.168 1.00 93.25 442 GLY A CA 1
ATOM 3323 C C . GLY A 1 442 ? -21.258 -17.045 23.766 1.00 93.25 442 GLY A C 1
ATOM 3324 O O . GLY A 1 442 ? -21.557 -16.642 22.640 1.00 93.25 442 GLY A O 1
ATOM 3325 N N . ASP A 1 443 ? -22.156 -17.356 24.693 1.00 94.88 443 ASP A N 1
ATOM 3326 C CA . ASP A 1 443 ? -23.613 -17.267 24.565 1.00 94.88 443 ASP A CA 1
ATOM 3327 C C . ASP A 1 443 ? -24.180 -15.870 24.869 1.00 94.88 443 ASP A C 1
ATOM 3329 O O . ASP A 1 443 ? -25.381 -15.650 24.722 1.00 94.88 443 ASP A O 1
ATOM 3333 N N . LYS A 1 444 ? -23.331 -14.918 25.274 1.00 95.50 444 LYS A N 1
ATOM 3334 C CA . LYS A 1 444 ? -23.739 -13.555 25.621 1.00 95.50 444 LYS A CA 1
ATOM 3335 C C . LYS A 1 444 ? -23.095 -12.515 24.720 1.00 95.50 444 LYS A C 1
ATOM 3337 O O . LYS A 1 444 ? -21.942 -12.628 24.311 1.00 95.50 444 LYS A O 1
ATOM 3342 N N . PHE A 1 445 ? -23.817 -11.435 24.487 1.00 97.62 445 PHE A N 1
ATOM 3343 C CA . PHE A 1 445 ? -23.296 -10.171 24.000 1.00 97.62 445 PHE A CA 1
ATOM 3344 C C . PHE A 1 445 ? -23.028 -9.264 25.195 1.00 97.62 445 PHE A C 1
ATOM 3346 O O . PHE A 1 445 ? -23.863 -9.127 26.090 1.00 97.62 445 PHE A O 1
ATOM 3353 N N . ARG A 1 446 ? -21.851 -8.646 25.211 1.00 98.00 446 ARG A N 1
ATOM 3354 C CA . ARG A 1 446 ? -21.406 -7.731 26.262 1.00 98.00 446 ARG A CA 1
ATOM 3355 C C . ARG A 1 446 ? -21.315 -6.327 25.701 1.00 98.00 446 ARG A C 1
ATOM 3357 O O . ARG A 1 446 ? -20.789 -6.157 24.605 1.00 98.00 446 ARG A O 1
ATOM 3364 N N . MET A 1 447 ? -21.774 -5.340 26.459 1.00 97.88 447 MET A N 1
ATOM 3365 C CA . MET A 1 447 ? -21.636 -3.925 26.140 1.00 97.88 447 MET A CA 1
ATOM 3366 C C . MET A 1 447 ? -21.015 -3.185 27.317 1.00 97.88 447 MET A C 1
ATOM 3368 O O . MET A 1 447 ? -21.485 -3.287 28.447 1.00 97.88 447 MET A O 1
ATOM 3372 N N . TYR A 1 448 ? -19.995 -2.387 27.034 1.00 98.00 448 TYR A N 1
ATOM 3373 C CA . TYR A 1 448 ? -19.371 -1.471 27.979 1.00 98.00 448 TYR A CA 1
ATOM 3374 C C . TYR A 1 448 ? -19.545 -0.051 27.475 1.00 98.00 448 TYR A C 1
ATOM 3376 O O . TYR A 1 448 ? -19.272 0.211 26.306 1.00 98.00 448 TYR A O 1
ATOM 3384 N N . TYR A 1 449 ? -19.999 0.865 28.322 1.00 96.88 449 TYR A N 1
ATOM 3385 C CA . TYR A 1 449 ? -20.338 2.224 27.896 1.00 96.88 449 TYR A CA 1
ATOM 3386 C C . TYR A 1 449 ? -20.024 3.263 28.974 1.00 96.88 449 TYR A C 1
ATOM 3388 O O . TYR A 1 449 ? -19.927 2.935 30.159 1.00 96.88 449 TYR A O 1
ATOM 3396 N N . ARG A 1 450 ? -19.883 4.535 28.575 1.00 95.50 450 ARG A N 1
ATOM 3397 C CA . ARG A 1 450 ? -19.796 5.661 29.515 1.00 95.50 450 ARG A CA 1
ATOM 3398 C C . ARG A 1 450 ? -21.173 5.952 30.096 1.00 95.50 450 ARG A C 1
ATOM 3400 O O . ARG A 1 450 ? -22.066 6.318 29.338 1.00 95.50 450 ARG A O 1
ATOM 3407 N N . GLY A 1 451 ? -21.306 5.911 31.415 1.00 95.38 451 GLY A N 1
ATOM 3408 C CA . GLY A 1 451 ? -22.401 6.537 32.150 1.00 95.38 451 GLY A CA 1
ATOM 3409 C C . GLY A 1 451 ? -22.059 7.987 32.490 1.00 95.38 451 GLY A C 1
ATOM 3410 O O . GLY A 1 451 ? -21.039 8.245 33.135 1.00 95.38 451 GLY A O 1
ATOM 3411 N N . LEU A 1 452 ? -22.874 8.943 32.037 1.00 92.62 452 LEU A N 1
ATOM 3412 C CA . LEU A 1 452 ? -22.784 10.338 32.479 1.00 92.62 452 LEU A CA 1
ATOM 3413 C C . LEU A 1 452 ? -24.169 11.007 32.447 1.00 92.62 452 LEU A C 1
ATOM 3415 O O . LEU A 1 452 ? -24.621 11.419 31.371 1.00 92.62 452 LEU A O 1
ATOM 3419 N N . PRO A 1 453 ? -24.851 11.128 33.599 1.00 89.69 453 PRO A N 1
ATOM 3420 C CA . PRO A 1 453 ? -26.108 11.852 33.674 1.00 89.69 453 PRO A CA 1
ATOM 3421 C C . PRO A 1 453 ? -25.871 13.364 33.581 1.00 89.69 453 PRO A C 1
ATOM 3423 O O . PRO A 1 453 ? -24.812 13.875 33.954 1.00 89.69 453 PRO A O 1
ATOM 3426 N N . VAL A 1 454 ? -26.884 14.080 33.095 1.00 86.19 454 VAL A N 1
ATOM 3427 C CA . VAL A 1 454 ? -26.954 15.544 33.148 1.00 86.19 454 VAL A CA 1
ATOM 3428 C C . VAL A 1 454 ? -28.149 15.938 34.003 1.00 86.19 454 VAL A C 1
ATOM 3430 O O . VAL A 1 454 ? -29.222 15.355 33.878 1.00 86.19 454 VAL A O 1
ATOM 3433 N N . ASP A 1 455 ? -27.953 16.915 34.878 1.00 81.62 455 ASP A N 1
ATOM 3434 C CA . ASP A 1 455 ? -28.954 17.436 35.815 1.00 81.62 455 ASP A CA 1
ATOM 3435 C C . ASP A 1 455 ? -29.562 18.769 35.344 1.00 81.62 455 ASP A C 1
ATOM 3437 O O . ASP A 1 455 ? -30.229 19.471 36.103 1.00 81.62 455 ASP A O 1
ATOM 3441 N N . PHE A 1 456 ? -29.346 19.130 34.077 1.00 85.50 456 PHE A N 1
ATOM 3442 C CA . PHE A 1 456 ? -29.869 20.342 33.455 1.00 85.50 456 PHE A CA 1
ATOM 3443 C C . PHE A 1 456 ? -30.651 20.025 32.171 1.00 85.50 456 PHE A C 1
ATOM 3445 O O . PHE A 1 456 ? -30.300 19.082 31.459 1.00 85.50 456 PHE A O 1
ATOM 3452 N N . PRO A 1 457 ? -31.691 20.818 31.842 1.00 83.12 457 PRO A N 1
ATOM 3453 C CA . PRO A 1 457 ? -32.478 20.610 30.631 1.00 83.12 457 PRO A CA 1
ATOM 3454 C C . PRO A 1 457 ? -31.617 20.860 29.390 1.00 83.12 457 PRO A C 1
ATOM 3456 O O . PRO A 1 457 ? -30.884 21.846 29.339 1.00 83.12 457 PRO A O 1
ATOM 3459 N N . LEU A 1 458 ? -31.702 19.967 28.404 1.00 84.88 458 LEU A N 1
ATOM 3460 C CA . LEU A 1 458 ? -30.993 20.101 27.125 1.00 84.88 458 LEU A CA 1
ATOM 3461 C C . LEU A 1 458 ? -31.837 20.799 26.053 1.00 84.88 458 LEU A C 1
ATOM 3463 O O . LEU A 1 458 ? -31.292 21.432 25.152 1.00 84.88 458 LEU A O 1
ATOM 3467 N N . GLU A 1 459 ? -33.159 20.684 26.142 1.00 88.31 459 GLU A N 1
ATOM 3468 C CA . GLU A 1 459 ? -34.080 21.256 25.165 1.00 88.31 459 GLU A CA 1
ATOM 3469 C C . GLU A 1 459 ? -33.997 22.790 25.158 1.00 88.31 459 GLU A C 1
ATOM 3471 O O . GLU A 1 459 ? -33.996 23.433 26.208 1.00 88.31 459 GLU A O 1
ATOM 3476 N N . GLY A 1 460 ? -33.863 23.375 23.963 1.00 87.38 460 GLY A N 1
ATOM 3477 C CA . GLY A 1 460 ? -33.719 24.823 23.776 1.00 87.38 460 GLY A CA 1
ATOM 3478 C C . GLY A 1 460 ? -32.387 25.422 24.250 1.00 87.38 460 GLY A C 1
ATOM 3479 O O . GLY A 1 460 ? -32.216 26.640 24.187 1.00 87.38 460 GLY A O 1
ATOM 3480 N N . MET A 1 461 ? -31.430 24.612 24.720 1.00 89.75 461 MET A N 1
ATOM 3481 C CA . MET A 1 461 ? -30.148 25.110 25.219 1.00 89.75 461 MET A CA 1
ATOM 3482 C C . MET A 1 461 ? -29.211 25.517 24.076 1.00 89.75 461 MET A C 1
ATOM 3484 O O . MET A 1 461 ? -28.990 24.764 23.127 1.00 89.75 461 MET A O 1
ATOM 3488 N N . SER A 1 462 ? -28.596 26.697 24.195 1.00 91.31 462 SER A N 1
ATOM 3489 C CA . SER A 1 462 ? -27.561 27.133 23.257 1.00 91.31 462 SER A CA 1
ATOM 3490 C C . SER A 1 462 ? -26.288 26.288 23.398 1.00 91.31 462 SER A C 1
ATOM 3492 O O . SER A 1 462 ? -25.935 25.831 24.489 1.00 91.31 462 SER A O 1
ATOM 3494 N N . TYR A 1 463 ? -25.533 26.141 22.307 1.00 84.94 463 TYR A N 1
ATOM 3495 C CA . TYR A 1 463 ? -24.247 25.437 22.325 1.00 84.94 463 TYR A CA 1
ATOM 3496 C C . TYR A 1 463 ? -23.268 26.018 23.365 1.00 84.94 463 TYR A C 1
ATOM 3498 O O . TYR A 1 463 ? -22.584 25.278 24.073 1.00 84.94 463 TYR A O 1
ATOM 3506 N N . GLY A 1 464 ? -23.218 27.348 23.498 1.00 88.44 464 GLY A N 1
ATOM 3507 C CA . GLY A 1 464 ? -22.338 28.020 24.456 1.00 88.44 464 GLY A CA 1
ATOM 3508 C C . GLY A 1 464 ? -22.705 27.724 25.911 1.00 88.44 464 GLY A C 1
ATOM 3509 O O . GLY A 1 464 ? -21.819 27.482 26.734 1.00 88.44 464 GLY A O 1
ATOM 3510 N N . ASP A 1 465 ? -23.997 27.701 26.232 1.00 88.50 465 ASP A N 1
ATOM 3511 C CA . ASP A 1 465 ? -24.465 27.434 27.595 1.00 88.50 465 ASP A CA 1
ATOM 3512 C C . ASP A 1 465 ? -24.342 25.958 27.966 1.00 88.50 465 ASP A C 1
ATOM 3514 O O . ASP A 1 465 ? -23.959 25.651 29.100 1.00 88.50 465 ASP A O 1
ATOM 3518 N N . PHE A 1 466 ? -24.541 25.058 26.996 1.00 88.62 466 PHE A N 1
ATOM 3519 C CA . PHE A 1 466 ? -24.226 23.643 27.161 1.00 88.62 466 PHE A CA 1
ATOM 3520 C C . PHE A 1 466 ? -22.774 23.465 27.599 1.00 88.62 466 PHE A C 1
ATOM 3522 O O . PHE A 1 466 ? -22.518 22.865 28.639 1.00 88.62 466 PHE A O 1
ATOM 3529 N N . TRP A 1 467 ? -21.811 24.046 26.876 1.00 85.94 467 TRP A N 1
ATOM 3530 C CA . TRP A 1 467 ? -20.393 23.878 27.207 1.00 85.94 467 TRP A CA 1
ATOM 3531 C C . TRP A 1 467 ? -19.992 24.498 28.546 1.00 85.94 467 TRP A C 1
ATOM 3533 O O . TRP A 1 467 ? -19.116 23.954 29.224 1.00 85.94 467 TRP A O 1
ATOM 3543 N N . LYS A 1 468 ? -20.626 25.600 28.966 1.00 87.50 468 LYS A N 1
ATOM 3544 C CA . LYS A 1 468 ? -20.411 26.172 30.307 1.00 87.50 468 LYS A CA 1
ATOM 3545 C C . LYS A 1 468 ? -20.839 25.194 31.404 1.00 87.50 468 LYS A C 1
ATOM 3547 O O . LYS A 1 468 ? -20.074 24.984 32.343 1.00 87.50 468 LYS A O 1
ATOM 3552 N N . LYS A 1 469 ? -22.015 24.569 31.272 1.00 87.31 469 LYS A N 1
ATOM 3553 C CA . LYS A 1 469 ? -22.518 23.585 32.248 1.00 87.31 469 LYS A CA 1
ATOM 3554 C C . LYS A 1 469 ? -21.773 22.253 32.170 1.00 87.31 469 LYS A C 1
ATOM 3556 O O . LYS A 1 469 ? -21.381 21.708 33.199 1.00 87.31 469 LYS A O 1
ATOM 3561 N N . TYR A 1 470 ? -21.497 21.769 30.960 1.00 84.12 470 TYR A N 1
ATOM 3562 C CA . TYR A 1 470 ? -20.814 20.499 30.709 1.00 84.12 470 TYR A CA 1
ATOM 3563 C C . TYR A 1 470 ? -19.419 20.453 31.349 1.00 84.12 470 TYR A C 1
ATOM 3565 O O . TYR A 1 470 ? -19.023 19.432 31.910 1.00 84.12 470 TYR A O 1
ATOM 3573 N N . LYS A 1 471 ? -18.687 21.577 31.361 1.00 79.94 471 LYS A N 1
ATOM 3574 C CA . LYS A 1 471 ? -17.399 21.675 32.070 1.00 79.94 471 LYS A CA 1
ATOM 3575 C C . LYS A 1 471 ? -17.498 21.312 33.557 1.00 79.94 471 LYS A C 1
ATOM 3577 O O . LYS A 1 471 ? -16.551 20.746 34.090 1.00 79.94 471 LYS A O 1
ATOM 3582 N N . GLY A 1 472 ? -18.631 21.583 34.208 1.00 78.19 472 GLY A N 1
ATOM 3583 C CA . GLY A 1 472 ? -18.869 21.260 35.620 1.00 78.19 472 GLY A CA 1
ATOM 3584 C C . GLY A 1 472 ? -19.138 19.776 35.909 1.00 78.19 472 GLY A C 1
ATOM 3585 O O . GLY A 1 472 ? -19.146 19.369 37.074 1.00 78.19 472 GLY A O 1
ATOM 3586 N N . ILE A 1 473 ? -19.352 18.959 34.874 1.00 79.25 473 ILE A N 1
ATOM 3587 C CA . ILE A 1 473 ? -19.579 17.509 34.996 1.00 79.25 473 ILE A CA 1
ATOM 3588 C C . ILE A 1 473 ? -18.479 16.664 34.334 1.00 79.25 473 ILE A C 1
ATOM 3590 O O . ILE A 1 473 ? -18.521 15.435 34.414 1.00 79.25 473 ILE A O 1
ATOM 3594 N N . LEU A 1 474 ? -17.468 17.297 33.725 1.00 73.69 474 LEU A N 1
ATOM 3595 C CA . LEU A 1 474 ? -16.260 16.613 33.257 1.00 73.69 474 LEU A CA 1
ATOM 3596 C C . LEU A 1 474 ? -15.602 15.844 34.410 1.00 73.69 474 LEU A C 1
ATOM 3598 O O . LEU A 1 474 ? -15.495 16.343 35.530 1.00 73.69 474 LEU A O 1
ATOM 3602 N N . GLY A 1 475 ? -15.181 14.607 34.142 1.00 76.94 475 GLY A N 1
ATOM 3603 C CA . GLY A 1 475 ? -14.615 13.736 35.170 1.00 76.94 475 GLY A CA 1
ATOM 3604 C C . GLY A 1 475 ? -15.633 13.244 36.205 1.00 76.94 475 GLY A C 1
ATOM 3605 O O . GLY A 1 475 ? -15.234 12.845 37.293 1.00 76.94 475 GLY A O 1
ATOM 3606 N N . LYS A 1 476 ? -16.944 13.280 35.927 1.00 87.25 476 LYS A N 1
ATOM 3607 C CA . LYS A 1 476 ? -17.972 12.547 36.703 1.00 87.25 476 LYS A CA 1
ATOM 3608 C C . LYS A 1 476 ? -18.439 11.259 36.017 1.00 87.25 476 LYS A C 1
ATOM 3610 O O . LYS A 1 476 ? -19.301 10.569 36.544 1.00 87.25 476 LYS A O 1
ATOM 3615 N N . ALA A 1 477 ? -17.871 10.944 34.856 1.00 91.94 477 ALA A N 1
ATOM 3616 C CA . ALA A 1 477 ? -18.211 9.753 34.100 1.00 91.94 477 ALA A CA 1
ATOM 3617 C C . ALA A 1 477 ? -17.858 8.468 34.863 1.00 91.94 477 ALA A C 1
ATOM 3619 O O . ALA A 1 477 ? -16.828 8.387 35.539 1.00 91.94 477 ALA A O 1
ATOM 3620 N N . VAL A 1 478 ? -18.674 7.438 34.683 1.00 95.75 478 VAL A N 1
ATOM 3621 C CA . VAL A 1 478 ? -18.417 6.065 35.136 1.00 95.75 478 VAL A CA 1
ATOM 3622 C C . VAL A 1 478 ? -18.406 5.122 33.934 1.00 95.75 478 VAL A C 1
ATOM 3624 O O . VAL A 1 478 ? -18.977 5.444 32.894 1.00 95.75 478 VAL A O 1
ATOM 3627 N N . ALA A 1 479 ? -17.752 3.966 34.051 1.00 97.19 479 ALA A N 1
ATOM 3628 C CA . ALA A 1 479 ? -17.885 2.905 33.055 1.00 97.19 479 ALA A CA 1
ATOM 3629 C C . ALA A 1 479 ? -18.935 1.897 33.529 1.00 97.19 479 ALA A C 1
ATOM 3631 O O . ALA A 1 479 ? -18.866 1.401 34.657 1.00 97.19 479 ALA A O 1
ATOM 3632 N N . CYS A 1 480 ? -19.896 1.602 32.665 1.00 98.31 480 CYS A N 1
ATOM 3633 C CA . CYS A 1 480 ? -21.043 0.745 32.933 1.00 98.31 480 CYS A CA 1
ATOM 3634 C C . CYS A 1 480 ? -21.028 -0.487 32.026 1.00 98.31 480 CYS A C 1
ATOM 3636 O O . CYS A 1 480 ? -20.336 -0.508 31.006 1.00 98.31 480 CYS A O 1
ATOM 3638 N N . TYR A 1 481 ? -21.807 -1.499 32.402 1.00 98.38 481 TYR A N 1
ATOM 3639 C CA . TYR A 1 481 ? -21.920 -2.765 31.685 1.00 98.38 481 TYR A CA 1
ATOM 3640 C C . TYR A 1 481 ? -23.376 -3.151 31.414 1.00 98.38 481 TYR A C 1
ATOM 3642 O O . TYR A 1 481 ? -24.228 -3.047 32.292 1.00 98.38 481 TYR A O 1
ATOM 3650 N N . ALA A 1 482 ? -23.661 -3.640 30.218 1.00 98.25 482 ALA A N 1
ATOM 3651 C CA . ALA A 1 482 ? -24.927 -4.266 29.868 1.00 98.25 482 ALA A CA 1
ATOM 3652 C C . ALA A 1 482 ? -24.664 -5.599 29.162 1.00 98.25 482 ALA A C 1
ATOM 3654 O O . ALA A 1 482 ? -23.611 -5.790 28.548 1.00 98.25 482 ALA A O 1
ATOM 3655 N N . GLU A 1 483 ? -25.618 -6.519 29.243 1.00 97.75 483 GLU A N 1
ATOM 3656 C CA . GLU A 1 483 ? -25.540 -7.807 28.560 1.00 97.75 483 GLU A CA 1
ATOM 3657 C C . GLU A 1 483 ? -26.833 -8.177 27.849 1.00 97.75 483 GLU A C 1
ATOM 3659 O O . GLU A 1 483 ? -27.902 -7.651 28.148 1.00 97.75 483 GLU A O 1
ATOM 3664 N N . SER A 1 484 ? -26.710 -9.059 26.866 1.00 97.12 484 SER A N 1
ATOM 3665 C CA . SER A 1 484 ? -27.816 -9.558 26.058 1.00 97.12 484 SER A CA 1
ATOM 3666 C C . SER A 1 484 ? -27.533 -10.994 25.625 1.00 97.12 484 SER A C 1
ATOM 3668 O O . SER A 1 484 ? -26.376 -11.376 25.472 1.00 97.12 484 SER A O 1
ATOM 3670 N N . THR A 1 485 ? -28.568 -11.801 25.414 1.00 96.81 485 THR A N 1
ATOM 3671 C CA . THR A 1 485 ? -28.450 -13.167 24.869 1.00 96.81 485 THR A CA 1
ATOM 3672 C C . THR A 1 485 ? -28.713 -13.227 23.363 1.00 96.81 485 THR A C 1
ATOM 3674 O O . THR A 1 485 ? -28.325 -14.193 22.712 1.00 96.81 485 THR A O 1
ATOM 3677 N N . ASP A 1 486 ? -29.334 -12.194 22.790 1.00 92.38 486 ASP A N 1
ATOM 3678 C CA . ASP A 1 486 ? -29.728 -12.133 21.375 1.00 92.38 486 ASP A CA 1
ATOM 3679 C C . ASP A 1 486 ? -29.141 -10.924 20.619 1.00 92.38 486 ASP A C 1
ATOM 3681 O O . ASP A 1 486 ? -29.270 -10.824 19.398 1.00 92.38 486 ASP A O 1
ATOM 3685 N N . GLY A 1 487 ? -28.480 -10.011 21.335 1.00 90.31 487 GLY A N 1
ATOM 3686 C CA . GLY A 1 487 ? -27.912 -8.767 20.816 1.00 90.31 487 GLY A CA 1
ATOM 3687 C C . GLY A 1 487 ? -28.953 -7.682 20.509 1.00 90.31 487 GLY A C 1
ATOM 3688 O O . GLY A 1 487 ? -28.581 -6.600 20.050 1.00 90.31 487 GLY A O 1
ATOM 3689 N N . VAL A 1 488 ? -30.236 -7.943 20.776 1.00 89.75 488 VAL A N 1
ATOM 3690 C CA . VAL A 1 488 ? -31.374 -7.049 20.514 1.00 89.75 488 VAL A CA 1
ATOM 3691 C C . VAL A 1 488 ? -31.937 -6.500 21.824 1.00 89.75 488 VAL A C 1
ATOM 3693 O O . VAL A 1 488 ? -32.103 -5.287 21.950 1.00 89.75 488 VAL A O 1
ATOM 3696 N N . HIS A 1 489 ? -32.180 -7.365 22.808 1.00 92.19 489 HIS A N 1
ATOM 3697 C CA . HIS A 1 489 ? -32.716 -7.003 24.118 1.00 92.19 489 HIS A CA 1
ATOM 3698 C C . HIS A 1 489 ? -31.594 -6.962 25.148 1.00 92.19 489 HIS A C 1
ATOM 3700 O O . HIS A 1 489 ? -30.923 -7.967 25.385 1.00 92.19 489 HIS A O 1
ATOM 3706 N N . TRP A 1 490 ? -31.387 -5.797 25.754 1.00 95.69 490 TRP A N 1
ATOM 3707 C CA . TRP A 1 490 ? -30.267 -5.557 26.657 1.00 95.69 490 TRP A CA 1
ATOM 3708 C C . TRP A 1 490 ? -30.726 -5.344 28.093 1.00 95.69 490 TRP A C 1
ATOM 3710 O O . TRP A 1 490 ? -31.664 -4.595 28.365 1.00 95.69 490 TRP A O 1
ATOM 3720 N N . GLU A 1 491 ? -29.992 -5.950 29.017 1.00 96.31 491 GLU A N 1
ATOM 3721 C CA . GLU A 1 491 ? -30.192 -5.823 30.452 1.00 96.31 491 GLU A CA 1
ATOM 3722 C C . GLU A 1 491 ? -28.990 -5.130 31.100 1.00 96.31 491 GLU A C 1
ATOM 3724 O O . GLU A 1 491 ? -27.833 -5.355 30.738 1.00 96.31 491 GLU A O 1
ATOM 3729 N N . LYS A 1 492 ? -29.265 -4.280 32.094 1.00 97.69 492 LYS A N 1
ATOM 3730 C CA . LYS A 1 492 ? -28.255 -3.663 32.963 1.00 97.69 492 LYS A CA 1
ATOM 3731 C C . LYS A 1 492 ? -28.222 -4.446 34.281 1.00 97.69 492 LYS A C 1
ATOM 3733 O O . LYS A 1 492 ? -29.022 -4.142 35.169 1.00 97.69 492 LYS A O 1
ATOM 3738 N N . PRO A 1 493 ? -27.359 -5.464 34.436 1.00 97.44 493 PRO A N 1
ATOM 3739 C CA . PRO A 1 493 ? -27.382 -6.298 35.630 1.00 97.44 493 PRO A CA 1
ATOM 3740 C C . PRO A 1 493 ? -26.977 -5.498 36.869 1.00 97.44 493 PRO A C 1
ATOM 3742 O O . PRO A 1 493 ? -26.077 -4.659 36.824 1.00 97.44 493 PRO A O 1
ATOM 3745 N N . ASN A 1 494 ? -27.595 -5.802 38.008 1.00 97.81 494 ASN A N 1
ATOM 3746 C CA . ASN A 1 494 ? -27.126 -5.297 39.292 1.00 97.81 494 ASN A CA 1
ATOM 3747 C C . ASN A 1 494 ? -25.822 -6.020 39.674 1.00 97.81 494 ASN A C 1
ATOM 3749 O O . ASN A 1 494 ? -25.844 -7.170 40.108 1.00 97.81 494 ASN A O 1
ATOM 3753 N N . LEU A 1 495 ? -24.690 -5.339 39.500 1.00 98.06 495 LEU A N 1
ATOM 3754 C CA . LEU A 1 495 ? -23.360 -5.877 39.777 1.00 98.06 495 LEU A CA 1
ATOM 3755 C C . LEU A 1 495 ? -22.892 -5.608 41.210 1.00 98.06 495 LEU A C 1
ATOM 3757 O O . LEU A 1 495 ? -22.046 -6.342 41.721 1.00 98.06 495 LEU A O 1
ATOM 3761 N N . GLY A 1 496 ? -23.382 -4.546 41.856 1.00 97.50 496 GLY A N 1
ATOM 3762 C CA . GLY A 1 496 ? -23.014 -4.236 43.241 1.00 97.50 496 GLY A CA 1
ATOM 3763 C C . GLY A 1 496 ? -21.561 -3.790 43.454 1.00 97.50 496 GLY A C 1
ATOM 3764 O O . GLY A 1 496 ? -21.129 -3.686 44.601 1.00 97.50 496 GLY A O 1
ATOM 3765 N N . LEU A 1 497 ? -20.787 -3.564 42.384 1.00 97.81 497 LEU A N 1
ATOM 3766 C CA . LEU A 1 497 ? -19.334 -3.351 42.466 1.00 97.81 497 LEU A CA 1
ATOM 3767 C C . LEU A 1 497 ? -18.965 -1.939 42.928 1.00 97.81 497 LEU A C 1
ATOM 3769 O O . LEU A 1 497 ? -18.016 -1.769 43.692 1.00 97.81 497 LEU A O 1
ATOM 3773 N N . PHE A 1 498 ? -19.716 -0.932 42.479 1.00 97.19 498 PHE A N 1
ATOM 3774 C CA . PHE A 1 498 ? -19.486 0.467 42.825 1.00 97.19 498 PHE A CA 1
ATOM 3775 C C . PHE A 1 498 ? -20.806 1.170 43.130 1.00 97.19 498 PHE A C 1
ATOM 3777 O O . PHE A 1 498 ? -21.792 1.024 42.407 1.00 97.19 498 PHE A O 1
ATOM 3784 N N . ALA A 1 499 ? -20.814 1.973 44.194 1.00 95.69 499 ALA A N 1
ATOM 3785 C CA . ALA A 1 499 ? -21.918 2.885 44.448 1.00 95.69 499 ALA A CA 1
ATOM 3786 C C . ALA A 1 499 ? -21.830 4.087 43.501 1.00 95.69 499 ALA A C 1
ATOM 3788 O O . ALA A 1 499 ? -20.738 4.612 43.268 1.00 95.69 499 ALA A O 1
ATOM 3789 N N . HIS A 1 500 ? -22.965 4.558 42.992 1.00 92.81 500 HIS A N 1
ATOM 3790 C CA . HIS A 1 500 ? -22.989 5.822 42.263 1.00 92.81 500 HIS A CA 1
ATOM 3791 C C . HIS A 1 500 ? -22.815 6.991 43.240 1.00 92.81 500 HIS A C 1
ATOM 3793 O O . HIS A 1 500 ? -23.602 7.136 44.175 1.00 92.81 500 HIS A O 1
ATOM 3799 N N . GLU A 1 501 ? -21.796 7.824 43.016 1.00 89.44 501 GLU A N 1
ATOM 3800 C CA . GLU A 1 501 ? -21.358 8.870 43.952 1.00 89.44 501 GLU A CA 1
ATOM 3801 C C . GLU A 1 501 ? -22.494 9.829 44.339 1.00 89.44 501 GLU A C 1
ATOM 3803 O O . GLU A 1 501 ? -22.689 10.101 45.520 1.00 89.44 501 GLU A O 1
ATOM 3808 N N . SER A 1 502 ? -23.292 10.291 43.371 1.00 87.00 502 SER A N 1
ATOM 3809 C CA . SER A 1 502 ? -24.345 11.281 43.634 1.00 87.00 502 SER A CA 1
ATOM 3810 C C . SER A 1 502 ? -25.582 10.709 44.325 1.00 87.00 502 SER A C 1
ATOM 3812 O O . SER A 1 502 ? -26.262 11.435 45.040 1.00 87.00 502 SER A O 1
ATOM 3814 N N . THR A 1 503 ? -25.897 9.427 44.122 1.00 90.38 503 THR A N 1
ATOM 3815 C CA . THR A 1 503 ? -27.137 8.825 44.650 1.00 90.38 503 THR A CA 1
ATOM 3816 C C . THR A 1 503 ? -26.913 7.844 45.795 1.00 90.38 503 THR A C 1
ATOM 3818 O O . THR A 1 503 ? -27.880 7.401 46.404 1.00 90.38 503 THR A O 1
ATOM 3821 N N . GLY A 1 504 ? -25.680 7.398 46.040 1.00 93.88 504 GLY A N 1
ATOM 3822 C CA . GLY A 1 504 ? -25.343 6.369 47.035 1.00 93.88 504 GLY A CA 1
ATOM 3823 C C . GLY A 1 504 ? -25.827 4.944 46.711 1.00 93.88 504 GLY A C 1
ATOM 3824 O O . GLY A 1 504 ? -25.394 3.992 47.360 1.00 93.88 504 GLY A O 1
ATOM 3825 N N . ARG A 1 505 ? -26.698 4.777 45.705 1.00 95.00 505 ARG A N 1
ATOM 3826 C CA . ARG A 1 505 ? -27.190 3.488 45.186 1.00 95.00 505 ARG A CA 1
ATOM 3827 C C . ARG A 1 505 ? -26.030 2.540 44.876 1.00 95.00 505 ARG A C 1
ATOM 3829 O O . ARG A 1 505 ? -25.097 2.929 44.176 1.00 95.00 505 ARG A O 1
ATOM 3836 N N . LYS A 1 506 ? -26.107 1.312 45.397 1.00 95.06 506 LYS A N 1
ATOM 3837 C CA . LYS A 1 506 ? -25.134 0.225 45.169 1.00 95.06 506 LYS A CA 1
ATOM 3838 C C . LYS A 1 506 ? -25.612 -0.786 44.142 1.00 95.06 506 LYS A C 1
ATOM 3840 O O . LYS A 1 506 ? -24.796 -1.493 43.573 1.00 95.06 506 LYS A O 1
ATOM 3845 N N . ASP A 1 507 ? -26.912 -0.843 43.910 1.00 97.00 507 ASP A N 1
ATOM 3846 C CA . ASP A 1 507 ? -27.577 -1.678 42.923 1.00 97.00 507 ASP A CA 1
ATOM 3847 C C . ASP A 1 507 ? -27.352 -1.150 41.500 1.00 97.00 507 ASP A C 1
ATOM 3849 O O . ASP A 1 507 ? -28.281 -0.742 40.811 1.00 97.00 507 ASP A O 1
ATOM 3853 N N . THR A 1 508 ? -26.084 -1.098 41.096 1.00 98.06 508 THR A N 1
ATOM 3854 C CA . THR A 1 508 ? -25.625 -0.489 39.848 1.00 98.06 508 THR A CA 1
ATOM 3855 C C . THR A 1 508 ? -24.950 -1.517 38.951 1.00 98.06 508 THR A C 1
ATOM 3857 O O . THR A 1 508 ? -24.440 -2.538 39.415 1.00 98.06 508 THR A O 1
ATOM 3860 N N . ASN A 1 509 ? -24.886 -1.211 37.659 1.00 98.31 509 ASN A N 1
ATOM 3861 C CA . ASN A 1 509 ? -24.090 -1.936 36.669 1.00 98.31 509 ASN A CA 1
ATOM 3862 C C . ASN A 1 509 ? -22.724 -1.262 36.410 1.00 98.31 509 ASN A C 1
ATOM 3864 O O . ASN A 1 509 ? -22.142 -1.415 35.334 1.00 98.31 509 ASN A O 1
ATOM 3868 N N . ILE A 1 510 ? -22.225 -0.467 37.363 1.00 98.50 510 ILE A N 1
ATOM 3869 C CA . ILE A 1 510 ? -20.946 0.242 37.241 1.00 98.50 510 ILE A CA 1
ATOM 3870 C C . ILE A 1 510 ? -19.796 -0.750 37.447 1.00 98.50 510 ILE A C 1
ATOM 3872 O O . ILE A 1 510 ? -19.767 -1.478 38.438 1.00 98.50 510 ILE A O 1
ATOM 3876 N N . ILE A 1 511 ? -18.825 -0.742 36.532 1.00 98.12 511 ILE A N 1
ATOM 3877 C CA . ILE A 1 511 ? -17.643 -1.624 36.542 1.00 98.12 511 ILE A CA 1
ATOM 3878 C C . ILE A 1 511 ? -16.330 -0.890 36.828 1.00 98.12 511 ILE A C 1
ATOM 3880 O O . ILE A 1 511 ? -15.334 -1.516 37.187 1.00 98.12 511 ILE A O 1
ATOM 3884 N N . LEU A 1 512 ? -16.302 0.433 36.659 1.00 96.81 512 LEU A N 1
ATOM 3885 C CA . LEU A 1 512 ? -15.138 1.255 36.966 1.00 96.81 512 LEU A CA 1
ATOM 3886 C C . LEU A 1 512 ? -15.575 2.689 37.258 1.00 96.81 512 LEU A C 1
ATOM 3888 O O . LEU A 1 512 ? -16.458 3.236 36.597 1.00 96.81 512 LEU A O 1
ATOM 3892 N N . THR A 1 513 ? -14.909 3.308 38.226 1.00 94.06 513 THR A N 1
ATOM 3893 C CA . THR A 1 513 ? -15.057 4.727 38.551 1.00 94.06 513 THR A CA 1
ATOM 3894 C C . THR A 1 513 ? -13.695 5.415 38.536 1.00 94.06 513 THR A C 1
ATOM 3896 O O . THR A 1 513 ? -12.641 4.770 38.541 1.00 94.06 513 THR A O 1
ATOM 3899 N N . LYS A 1 514 ? -13.717 6.743 38.510 1.00 88.00 514 LYS A N 1
ATOM 3900 C CA . LYS A 1 514 ? -12.526 7.577 38.632 1.00 88.00 514 LYS A CA 1
ATOM 3901 C C . LYS A 1 514 ? -11.846 7.380 39.986 1.00 88.00 514 LYS A C 1
ATOM 3903 O O . LYS A 1 514 ? -12.470 7.016 40.981 1.00 88.00 514 LYS A O 1
ATOM 3908 N N . THR A 1 515 ? -10.569 7.727 40.057 1.00 87.88 515 THR A N 1
ATOM 3909 C CA . THR A 1 515 ? -9.878 7.903 41.342 1.00 87.88 515 THR A CA 1
ATOM 3910 C C . THR A 1 515 ? -9.166 9.245 41.366 1.00 87.88 515 THR A C 1
ATOM 3912 O O . THR A 1 515 ? -9.071 9.921 40.344 1.00 87.88 515 THR A O 1
ATOM 3915 N N . LYS A 1 516 ? -8.612 9.622 42.524 1.00 85.44 516 LYS A N 1
ATOM 3916 C CA . LYS A 1 516 ? -7.751 10.809 42.617 1.00 85.44 516 LYS A CA 1
ATOM 3917 C C . LYS A 1 516 ? -6.536 10.726 41.682 1.00 85.44 516 LYS A C 1
ATOM 3919 O O . LYS A 1 516 ? -6.121 11.754 41.167 1.00 85.44 516 LYS A O 1
ATOM 3924 N N . LYS A 1 517 ? -5.984 9.523 41.461 1.00 84.56 517 LYS A N 1
ATOM 3925 C CA . LYS A 1 517 ? -4.823 9.311 40.580 1.00 84.56 517 LYS A CA 1
ATOM 3926 C C . LYS A 1 517 ? -5.204 9.357 39.100 1.00 84.56 517 LYS A C 1
ATOM 3928 O O . LYS A 1 517 ? -4.465 9.907 38.302 1.00 84.56 517 LYS A O 1
ATOM 3933 N N . TRP A 1 518 ? -6.363 8.809 38.742 1.00 86.75 518 TRP A N 1
ATOM 3934 C CA . TRP A 1 518 ? -6.860 8.762 37.365 1.00 86.75 518 TRP A CA 1
ATOM 3935 C C . TRP A 1 518 ? -8.301 9.286 37.284 1.00 86.75 518 TRP A C 1
ATOM 3937 O O . TRP A 1 518 ? -9.259 8.509 37.309 1.00 86.75 518 TRP A O 1
ATOM 3947 N N . PRO A 1 519 ? -8.489 10.613 37.203 1.00 86.06 519 PRO A N 1
ATOM 3948 C CA . PRO A 1 519 ? -9.808 11.230 37.330 1.00 86.06 519 PRO A CA 1
ATOM 3949 C C . PRO A 1 519 ? -10.723 11.038 36.108 1.00 86.06 519 PRO A C 1
ATOM 3951 O O . PRO A 1 519 ? -11.907 11.352 36.190 1.00 86.06 519 PRO A O 1
ATOM 3954 N N . ASN A 1 520 ? -10.196 10.550 34.980 1.00 86.81 520 ASN A N 1
ATOM 3955 C CA . ASN A 1 520 ? -10.877 10.592 33.683 1.00 86.81 520 ASN A CA 1
ATOM 3956 C C . ASN A 1 520 ? -10.790 9.299 32.846 1.00 86.81 520 ASN A C 1
ATOM 3958 O O . ASN A 1 520 ? -11.252 9.292 31.710 1.00 86.81 520 ASN A O 1
ATOM 3962 N N . VAL A 1 521 ? -10.255 8.200 33.392 1.00 90.12 521 VAL A N 1
ATOM 3963 C CA . VAL A 1 521 ? -10.110 6.911 32.668 1.00 90.12 521 VAL A CA 1
ATOM 3964 C C . VAL A 1 521 ? -11.432 6.297 32.217 1.00 90.12 521 VAL A C 1
ATOM 3966 O O . VAL A 1 521 ? -11.461 5.497 31.290 1.00 90.12 521 VAL A O 1
ATOM 3969 N N . THR A 1 522 ? -12.534 6.685 32.847 1.00 92.69 522 THR A N 1
ATOM 3970 C CA . THR A 1 522 ? -13.887 6.235 32.517 1.00 92.69 522 THR A CA 1
ATOM 3971 C C . THR A 1 522 ? -14.553 7.064 31.419 1.00 92.69 522 THR A C 1
ATOM 3973 O O . THR A 1 522 ? -15.619 6.682 30.943 1.00 92.69 522 THR A O 1
ATOM 3976 N N . ASP A 1 523 ? -13.949 8.177 30.984 1.00 88.38 523 ASP A N 1
ATOM 3977 C CA . ASP A 1 523 ? -14.541 9.065 29.976 1.00 88.38 523 ASP A CA 1
ATOM 3978 C C . ASP A 1 523 ? -14.731 8.387 28.621 1.00 88.38 523 ASP A C 1
ATOM 3980 O O . ASP A 1 523 ? -15.633 8.775 27.889 1.00 88.38 523 ASP A O 1
ATOM 3984 N N . ASN A 1 524 ? -13.858 7.453 28.251 1.00 89.06 524 ASN A N 1
ATOM 3985 C CA . ASN A 1 524 ? -13.874 6.775 26.956 1.00 89.06 524 ASN A CA 1
ATOM 3986 C C . ASN A 1 524 ? -13.289 5.357 27.054 1.00 89.06 524 ASN A C 1
ATOM 3988 O O . ASN A 1 524 ? -12.600 4.919 26.136 1.00 89.06 524 ASN A O 1
ATOM 3992 N N . LEU A 1 525 ? -13.539 4.663 28.172 1.00 93.50 525 LEU A N 1
ATOM 3993 C CA . LEU A 1 525 ? -13.014 3.320 28.410 1.00 93.50 525 LEU A CA 1
ATOM 3994 C C . LEU A 1 525 ? -13.385 2.383 27.249 1.00 93.50 525 LEU A C 1
ATOM 3996 O O . LEU A 1 525 ? -14.561 2.210 26.928 1.00 93.50 525 LEU A O 1
ATOM 4000 N N . VAL A 1 526 ? -12.381 1.772 26.631 1.00 95.81 526 VAL A N 1
ATOM 4001 C CA . VAL A 1 526 ? -12.546 0.790 25.557 1.00 95.81 526 VAL A CA 1
ATOM 4002 C C . VAL A 1 526 ? -12.191 -0.571 26.096 1.00 95.81 526 VAL A C 1
ATOM 4004 O O . VAL A 1 526 ? -11.059 -0.761 26.524 1.00 95.81 526 VAL A O 1
ATOM 4007 N N . VAL A 1 527 ? -13.137 -1.505 26.058 1.00 97.12 527 VAL A N 1
ATOM 4008 C CA . VAL A 1 527 ? -12.937 -2.883 26.507 1.00 97.12 527 VAL A CA 1
ATOM 4009 C C . VAL A 1 527 ? -12.861 -3.811 25.301 1.00 97.12 527 VAL A C 1
ATOM 4011 O O . VAL A 1 527 ? -13.690 -3.724 24.397 1.00 97.12 527 VAL A O 1
ATOM 4014 N N . PHE A 1 528 ? -11.907 -4.741 25.318 1.00 96.81 528 PHE A N 1
ATOM 4015 C CA . PHE A 1 528 ? -11.850 -5.843 24.363 1.00 96.81 528 PHE A CA 1
ATOM 4016 C C . PHE A 1 528 ? -11.510 -7.164 25.056 1.00 96.81 528 PHE A C 1
ATOM 4018 O O . PHE A 1 528 ? -10.814 -7.209 26.079 1.00 96.81 528 PHE A O 1
ATOM 4025 N N . LYS A 1 529 ? -12.014 -8.257 24.482 1.00 96.31 529 LYS A N 1
ATOM 4026 C CA . LYS A 1 529 ? -11.568 -9.611 24.805 1.00 96.31 529 LYS A CA 1
ATOM 4027 C C . LYS A 1 529 ? -10.280 -9.881 24.039 1.00 96.31 529 LYS A C 1
ATOM 4029 O O . LYS A 1 529 ? -10.243 -9.716 22.822 1.00 96.31 529 LYS A O 1
ATOM 4034 N N . ASP A 1 530 ? -9.232 -10.267 24.748 1.00 96.25 530 ASP A N 1
ATOM 4035 C CA . ASP A 1 530 ? -7.931 -10.459 24.129 1.00 96.25 530 ASP A CA 1
ATOM 4036 C C . ASP A 1 530 ? -7.877 -11.786 23.362 1.00 96.25 530 ASP A C 1
ATOM 4038 O O . ASP A 1 530 ? -8.074 -12.858 23.936 1.00 96.25 530 ASP A O 1
ATOM 4042 N N . ALA A 1 531 ? -7.625 -11.691 22.058 1.00 91.81 531 ALA A N 1
ATOM 4043 C CA . ALA A 1 531 ? -7.494 -12.826 21.153 1.00 91.81 531 ALA A CA 1
ATOM 4044 C C . ALA A 1 531 ? -6.048 -13.345 21.043 1.00 91.81 531 ALA A C 1
ATOM 4046 O O . ALA A 1 531 ? -5.801 -14.283 20.286 1.00 91.81 531 ALA A O 1
ATOM 4047 N N . ASN A 1 532 ? -5.091 -12.758 21.772 1.00 95.62 532 ASN A N 1
ATOM 4048 C CA . ASN A 1 532 ? -3.722 -13.255 21.823 1.00 95.62 532 ASN A CA 1
ATOM 4049 C C . ASN A 1 532 ? -3.708 -14.702 22.361 1.00 95.62 532 ASN A C 1
ATOM 4051 O O . ASN A 1 532 ? -4.146 -14.924 23.495 1.00 95.62 532 ASN A O 1
ATOM 4055 N N . PRO A 1 533 ? -3.183 -15.688 21.604 1.00 92.69 533 PRO A N 1
ATOM 4056 C CA . PRO A 1 533 ? -3.148 -17.088 22.041 1.00 92.69 533 PRO A CA 1
ATOM 4057 C C . PRO A 1 533 ? -2.316 -17.297 23.314 1.00 92.69 533 PRO A C 1
ATOM 4059 O O . PRO A 1 533 ? -2.544 -18.253 24.050 1.00 92.69 533 PRO A O 1
ATOM 4062 N N . ASN A 1 534 ? -1.397 -16.374 23.606 1.00 94.88 534 ASN A N 1
ATOM 4063 C CA . ASN A 1 534 ? -0.558 -16.369 24.801 1.00 94.88 534 ASN A CA 1
ATOM 4064 C C . ASN A 1 534 ? -1.121 -15.475 25.923 1.00 94.88 534 ASN A C 1
ATOM 4066 O O . ASN A 1 534 ? -0.412 -15.168 26.883 1.00 94.88 534 ASN A O 1
ATOM 4070 N N . CYS A 1 535 ? -2.372 -15.007 25.816 1.00 95.31 535 CYS A N 1
ATOM 4071 C CA . CYS A 1 535 ? -2.975 -14.158 26.838 1.00 95.31 535 CYS A CA 1
ATOM 4072 C C . CYS A 1 535 ? -3.117 -14.925 28.165 1.00 95.31 535 CYS A C 1
ATOM 4074 O O . CYS A 1 535 ? -3.791 -15.960 28.208 1.00 95.31 535 CYS A O 1
ATOM 4076 N N . PRO A 1 536 ? -2.572 -14.408 29.284 1.00 95.25 536 PRO A N 1
ATOM 4077 C CA . PRO A 1 536 ? -2.727 -15.073 30.566 1.00 95.25 536 PRO A CA 1
ATOM 4078 C C . PRO A 1 536 ? -4.201 -15.032 31.020 1.00 95.25 536 PRO A C 1
ATOM 4080 O O . PRO A 1 536 ? -4.899 -14.042 30.762 1.00 95.25 536 PRO A O 1
ATOM 4083 N N . PRO A 1 537 ? -4.703 -16.075 31.717 1.00 95.06 537 PRO A N 1
ATOM 4084 C CA . PRO A 1 537 ? -6.112 -16.161 32.112 1.00 95.06 537 PRO A CA 1
ATOM 4085 C C . PRO A 1 537 ? -6.611 -14.986 32.964 1.00 95.06 537 PRO A C 1
ATOM 4087 O O . PRO A 1 537 ? -7.787 -14.631 32.891 1.00 95.06 537 PRO A O 1
ATOM 4090 N N . ASP A 1 538 ? -5.729 -14.360 33.750 1.00 96.44 538 ASP A N 1
ATOM 4091 C CA . ASP A 1 538 ? -6.051 -13.207 34.598 1.00 96.44 538 ASP A CA 1
ATOM 4092 C C . ASP A 1 538 ? -6.152 -11.873 33.830 1.00 96.44 538 ASP A C 1
ATOM 4094 O O . ASP A 1 538 ? -6.548 -10.856 34.406 1.00 96.44 538 ASP A O 1
ATOM 4098 N N . ALA A 1 539 ? -5.823 -11.871 32.534 1.00 97.00 539 ALA A N 1
ATOM 4099 C CA . ALA A 1 539 ? -5.888 -10.713 31.646 1.00 97.00 539 ALA A CA 1
ATOM 4100 C C . ALA A 1 539 ? -6.696 -10.977 30.367 1.00 97.00 539 ALA A C 1
ATOM 4102 O O . ALA A 1 539 ? -6.469 -10.303 29.357 1.00 97.00 539 ALA A O 1
ATOM 4103 N N . ARG A 1 540 ? -7.626 -11.944 30.418 1.00 97.06 540 ARG A N 1
ATOM 4104 C CA . ARG A 1 540 ? -8.524 -12.335 29.315 1.00 97.06 540 ARG A CA 1
ATOM 4105 C C . ARG A 1 540 ? -9.255 -11.145 28.691 1.00 97.06 540 ARG A C 1
ATOM 4107 O O . ARG A 1 540 ? -9.527 -11.146 27.494 1.00 97.06 540 ARG A O 1
ATOM 4114 N N . TYR A 1 541 ? -9.556 -10.137 29.499 1.00 98.31 541 TYR A N 1
ATOM 4115 C CA . TYR A 1 541 ? -10.080 -8.857 29.057 1.00 98.31 541 TYR A CA 1
ATOM 4116 C C . TYR A 1 541 ? -9.072 -7.764 29.352 1.00 98.31 541 TYR A C 1
ATOM 4118 O O . TYR A 1 541 ? -8.416 -7.755 30.402 1.00 98.31 541 TYR A O 1
ATOM 4126 N N . LYS A 1 542 ? -8.984 -6.813 28.432 1.00 98.06 542 LYS A N 1
ATOM 4127 C CA . LYS A 1 542 ? -8.151 -5.626 28.568 1.00 98.06 542 LYS A CA 1
ATOM 4128 C C . LYS A 1 542 ? -8.974 -4.390 28.257 1.00 98.06 542 LYS A C 1
ATOM 4130 O O . LYS A 1 542 ? -9.969 -4.458 27.536 1.00 98.06 542 LYS A O 1
ATOM 4135 N N . ALA A 1 543 ? -8.561 -3.270 28.834 1.00 96.75 543 ALA A N 1
ATOM 4136 C CA . ALA A 1 543 ? -9.195 -1.997 28.561 1.00 96.75 543 ALA A CA 1
ATOM 4137 C C . ALA A 1 543 ? -8.200 -0.842 28.521 1.00 96.75 543 ALA A C 1
ATOM 4139 O O . ALA A 1 543 ? -7.202 -0.863 29.243 1.00 96.75 543 ALA A O 1
ATOM 4140 N N . LEU A 1 544 ? -8.507 0.174 27.715 1.00 95.00 544 LEU A N 1
ATOM 4141 C CA . LEU A 1 544 ? -7.806 1.457 27.705 1.00 95.00 544 LEU A CA 1
ATOM 4142 C C . LEU A 1 544 ? -8.742 2.583 28.111 1.00 95.00 544 LEU A C 1
ATOM 4144 O O . LEU A 1 544 ? -9.852 2.683 27.598 1.00 95.00 544 LEU A O 1
ATOM 4148 N N . GLY A 1 545 ? -8.275 3.440 29.013 1.00 91.88 545 GLY A N 1
ATOM 4149 C CA . GLY A 1 545 ? -8.977 4.650 29.424 1.00 91.88 545 GLY A CA 1
ATOM 4150 C C . GLY A 1 545 ? -8.084 5.873 29.274 1.00 91.88 545 GLY A C 1
ATOM 4151 O O . GLY A 1 545 ? -6.930 5.853 29.714 1.00 91.88 545 GLY A O 1
ATOM 4152 N N . ARG A 1 546 ? -8.614 6.951 28.687 1.00 88.25 546 ARG A N 1
ATOM 4153 C CA . ARG A 1 546 ? -7.890 8.219 28.549 1.00 88.25 546 ARG A CA 1
ATOM 4154 C C . ARG A 1 546 ? -7.521 8.787 29.911 1.00 88.25 546 ARG A C 1
ATOM 4156 O O . ARG A 1 546 ? -8.340 8.850 30.820 1.00 88.25 546 ARG A O 1
ATOM 4163 N N . HIS A 1 547 ? -6.307 9.299 30.021 1.00 86.81 547 HIS A N 1
ATOM 4164 C CA . HIS A 1 547 ? -5.777 9.907 31.226 1.00 86.81 547 HIS A CA 1
ATOM 4165 C C . HIS A 1 547 ? -5.105 11.247 30.905 1.00 86.81 547 HIS A C 1
ATOM 4167 O O . HIS A 1 547 ? -4.263 11.335 30.013 1.00 86.81 547 HIS A O 1
ATOM 4173 N N . PHE A 1 548 ? -5.516 12.310 31.603 1.00 78.56 548 PHE A N 1
ATOM 4174 C CA . PHE A 1 548 ? -4.868 13.620 31.500 1.00 78.56 548 PHE A CA 1
ATOM 4175 C C . PHE A 1 548 ? -3.654 13.648 32.425 1.00 78.56 548 PHE A C 1
ATOM 4177 O O . PHE A 1 548 ? -3.793 13.397 33.620 1.00 78.56 548 PHE A O 1
ATOM 4184 N N . ILE A 1 549 ? -2.487 13.973 31.871 1.00 74.12 549 ILE A N 1
ATOM 4185 C CA . ILE A 1 549 ? -1.216 14.004 32.611 1.00 74.12 549 ILE A CA 1
ATOM 4186 C C . ILE A 1 549 ? -0.893 15.442 33.044 1.00 74.12 549 ILE A C 1
ATOM 4188 O O . ILE A 1 549 ? -0.467 15.681 34.169 1.00 74.12 549 ILE A O 1
ATOM 4192 N N . ALA A 1 550 ? -1.112 16.410 32.150 1.00 64.56 550 ALA A N 1
ATOM 4193 C CA . ALA A 1 550 ? -0.869 17.841 32.348 1.00 64.56 550 ALA A CA 1
ATOM 4194 C C . ALA A 1 550 ? -1.753 18.656 31.374 1.00 64.56 550 ALA A C 1
ATOM 4196 O O . ALA A 1 550 ? -2.396 18.056 30.503 1.00 64.56 550 ALA A O 1
ATOM 4197 N N . PRO A 1 551 ? -1.827 20.000 31.476 1.00 64.69 551 PRO A N 1
ATOM 4198 C CA . PRO A 1 551 ? -2.545 20.816 30.498 1.00 64.69 551 PRO A CA 1
ATOM 4199 C C . PRO A 1 551 ? -2.082 20.498 29.071 1.00 64.69 551 PRO A C 1
ATOM 4201 O O . PRO A 1 551 ? -0.904 20.622 28.755 1.00 64.69 551 PRO A O 1
ATOM 4204 N N . TRP A 1 552 ? -3.013 20.054 28.225 1.00 63.38 552 TRP A N 1
ATOM 4205 C CA . TRP A 1 552 ? -2.742 19.630 26.844 1.00 63.38 552 TRP A CA 1
ATOM 4206 C C . TRP A 1 552 ? -1.728 18.472 26.687 1.00 63.38 552 TRP A C 1
ATOM 4208 O O . TRP A 1 552 ? -1.169 18.314 25.607 1.00 63.38 552 TRP A O 1
ATOM 4218 N N . HIS A 1 553 ? -1.514 17.645 27.720 1.00 65.81 553 HIS A N 1
ATOM 4219 C CA . HIS A 1 553 ? -0.826 16.348 27.624 1.00 65.81 553 HIS A CA 1
ATOM 4220 C C . HIS A 1 553 ? -1.785 15.210 28.015 1.00 65.81 553 HIS A C 1
ATOM 4222 O O . HIS A 1 553 ? -2.402 15.242 29.089 1.00 65.81 553 HIS A O 1
ATOM 4228 N N . VAL A 1 554 ? -1.879 14.177 27.178 1.00 76.19 554 VAL A N 1
ATOM 4229 C CA . VAL A 1 554 ? -2.761 13.014 27.383 1.00 76.19 554 VAL A CA 1
ATOM 4230 C C . VAL A 1 554 ? -2.019 11.699 27.159 1.00 76.19 554 VAL A C 1
ATOM 4232 O O . VAL A 1 554 ? -1.046 11.637 26.415 1.00 76.19 554 VAL A O 1
ATOM 4235 N N . GLY A 1 555 ? -2.507 10.633 27.783 1.00 86.25 555 GLY A N 1
ATOM 4236 C CA . GLY A 1 555 ? -2.094 9.258 27.512 1.00 86.25 555 GLY A CA 1
ATOM 4237 C C . GLY A 1 555 ? -3.244 8.291 27.771 1.00 86.25 555 GLY A C 1
ATOM 4238 O O . GLY A 1 555 ? -4.303 8.700 28.246 1.00 86.25 555 GLY A O 1
ATOM 4239 N N . ASN A 1 556 ? -3.050 7.009 27.478 1.00 90.19 556 ASN A N 1
ATOM 4240 C CA . ASN A 1 556 ? -3.998 5.960 27.861 1.00 90.19 556 ASN A CA 1
ATOM 4241 C C . ASN A 1 556 ? -3.417 5.124 29.005 1.00 90.19 556 ASN A C 1
ATOM 4243 O O . ASN A 1 556 ? -2.251 4.726 28.967 1.00 90.19 556 ASN A O 1
ATOM 4247 N N . LEU A 1 557 ? -4.235 4.837 30.015 1.00 93.50 557 LEU A N 1
ATOM 4248 C CA . LEU A 1 557 ? -3.931 3.839 31.038 1.00 93.50 557 LEU A CA 1
ATOM 4249 C C . LEU A 1 557 ? -4.556 2.503 30.653 1.00 93.50 557 LEU A C 1
ATOM 4251 O O . LEU A 1 557 ? -5.679 2.465 30.149 1.00 93.50 557 LEU A O 1
ATOM 4255 N N . ALA A 1 558 ? -3.826 1.422 30.919 1.00 95.88 558 ALA A N 1
ATOM 4256 C CA . ALA A 1 558 ? -4.249 0.074 30.580 1.00 95.88 558 ALA A CA 1
ATOM 4257 C C . ALA A 1 558 ? -4.694 -0.717 31.809 1.00 95.88 558 ALA A C 1
ATOM 4259 O O . ALA A 1 558 ? -4.044 -0.706 32.859 1.00 95.88 558 ALA A O 1
ATOM 4260 N N . PHE A 1 559 ? -5.792 -1.444 31.645 1.00 97.25 559 PHE A N 1
ATOM 4261 C CA . PHE A 1 559 ? -6.397 -2.292 32.658 1.00 97.25 559 PHE A CA 1
ATOM 4262 C C . PHE A 1 559 ? -6.515 -3.723 32.143 1.00 97.25 559 PHE A C 1
ATOM 4264 O O . PHE A 1 559 ? -6.636 -3.962 30.942 1.00 97.25 559 PHE A O 1
ATOM 4271 N N . ARG A 1 560 ? -6.516 -4.674 33.072 1.00 97.94 560 ARG A N 1
ATOM 4272 C CA . ARG A 1 560 ? -6.767 -6.092 32.825 1.00 97.94 560 ARG A CA 1
ATOM 4273 C C . ARG A 1 560 ? -7.860 -6.624 33.736 1.00 97.94 560 ARG A C 1
ATOM 4275 O O . ARG A 1 560 ? -8.043 -6.130 34.853 1.00 97.94 560 ARG A O 1
ATOM 4282 N N . SER A 1 561 ? -8.553 -7.648 33.265 1.00 98.44 561 SER A N 1
ATOM 4283 C CA . SER A 1 561 ? -9.567 -8.369 34.019 1.00 98.44 561 SER A CA 1
ATOM 4284 C C . SER A 1 561 ? -9.656 -9.822 33.549 1.00 98.44 561 SER A C 1
ATOM 4286 O O . SER A 1 561 ? -9.481 -10.115 32.366 1.00 98.44 561 SER A O 1
ATOM 4288 N N . SER A 1 562 ? -9.954 -10.735 34.471 1.00 98.00 562 SER A N 1
ATOM 4289 C CA . SER A 1 562 ? -10.250 -12.137 34.159 1.00 98.00 562 SER A CA 1
ATOM 4290 C C . SER A 1 562 ? -11.707 -12.352 33.740 1.00 98.00 562 SER A C 1
ATOM 4292 O O . SER A 1 562 ? -11.987 -13.249 32.947 1.00 98.00 562 SER A O 1
ATOM 4294 N N . ASP A 1 563 ? -12.628 -11.537 34.266 1.00 97.00 563 ASP A N 1
ATOM 4295 C CA . ASP A 1 563 ? -14.083 -11.668 34.098 1.00 97.00 563 ASP A CA 1
ATOM 4296 C C . ASP A 1 563 ? -14.713 -10.536 33.270 1.00 97.00 563 ASP A C 1
ATOM 4298 O O . ASP A 1 563 ? -15.890 -10.607 32.922 1.00 97.00 563 ASP A O 1
ATOM 4302 N N . GLY A 1 564 ? -13.933 -9.501 32.951 1.00 97.19 564 GLY A N 1
ATOM 4303 C CA . GLY A 1 564 ? -14.377 -8.332 32.200 1.00 97.19 564 GLY A CA 1
ATOM 4304 C C . GLY A 1 564 ? -15.207 -7.356 33.034 1.00 97.19 564 GLY A C 1
ATOM 4305 O O . GLY A 1 564 ? -15.749 -6.409 32.476 1.00 97.19 564 GLY A O 1
ATOM 4306 N N . LEU A 1 565 ? -15.328 -7.559 34.347 1.00 97.69 565 LEU A N 1
ATOM 4307 C CA . LEU A 1 565 ? -16.134 -6.738 35.259 1.00 97.69 565 LEU A CA 1
ATOM 4308 C C . LEU A 1 565 ? -15.275 -6.115 36.363 1.00 97.69 565 LEU A C 1
ATOM 4310 O O . LEU A 1 565 ? -15.505 -4.975 36.761 1.00 97.69 565 LEU A O 1
ATOM 4314 N N . ARG A 1 566 ? -14.269 -6.847 36.854 1.00 98.12 566 ARG A N 1
ATOM 4315 C CA . ARG A 1 566 ? -13.353 -6.407 37.914 1.00 98.12 566 ARG A CA 1
ATOM 4316 C C . ARG A 1 566 ? -12.004 -6.049 37.322 1.00 98.12 566 ARG A C 1
ATOM 4318 O O . ARG A 1 566 ? -11.235 -6.925 36.923 1.00 98.12 566 ARG A O 1
ATOM 4325 N N . TRP A 1 567 ? -11.716 -4.757 37.286 1.00 97.56 567 TRP A N 1
ATOM 4326 C CA . TRP A 1 567 ? -10.562 -4.215 36.580 1.00 97.56 567 TRP A CA 1
ATOM 4327 C C . TRP A 1 567 ? -9.400 -3.912 37.518 1.00 97.56 567 TRP A C 1
ATOM 4329 O O . TRP A 1 567 ? -9.568 -3.303 38.575 1.00 97.56 567 TRP A O 1
ATOM 4339 N N . LYS A 1 568 ? -8.199 -4.314 37.103 1.00 96.31 568 LYS A N 1
ATOM 4340 C CA . LYS A 1 568 ? -6.934 -3.958 37.750 1.00 96.31 568 LYS A CA 1
ATOM 4341 C C . LYS A 1 568 ? -6.071 -3.194 36.767 1.00 96.31 568 LYS A C 1
ATOM 4343 O O . LYS A 1 568 ? -5.989 -3.565 35.599 1.00 96.31 568 LYS A O 1
ATOM 4348 N N . LEU A 1 569 ? -5.402 -2.155 37.245 1.00 96.25 569 LEU A N 1
ATOM 4349 C CA . LEU A 1 569 ? -4.417 -1.442 36.447 1.00 96.25 569 LEU A CA 1
ATOM 4350 C C . LEU A 1 569 ? -3.246 -2.374 36.099 1.00 96.25 569 LEU A C 1
ATOM 4352 O O . LEU A 1 569 ? -2.801 -3.154 36.944 1.00 96.25 569 LEU A O 1
ATOM 4356 N N . ILE A 1 570 ? -2.757 -2.295 34.863 1.00 95.69 570 ILE A N 1
ATOM 4357 C CA . ILE A 1 570 ? -1.559 -3.021 34.421 1.00 95.69 570 ILE A CA 1
ATOM 4358 C C . ILE A 1 570 ? -0.297 -2.291 34.897 1.00 95.69 570 ILE A C 1
ATOM 4360 O O . ILE A 1 570 ? 0.604 -2.925 35.437 1.00 95.69 570 ILE A O 1
ATOM 4364 N N . GLN A 1 571 ? -0.251 -0.966 34.734 1.00 93.62 571 GLN A N 1
ATOM 4365 C CA . GLN A 1 571 ? 0.873 -0.113 35.132 1.00 93.62 571 GLN A CA 1
ATOM 4366 C C . GLN A 1 571 ? 0.416 1.325 35.425 1.00 93.62 571 GLN A C 1
ATOM 4368 O O . GLN A 1 571 ? -0.543 1.799 34.820 1.00 93.62 571 GLN A O 1
ATOM 4373 N N . GLU A 1 572 ? 1.100 2.018 36.348 1.00 89.75 572 GLU A N 1
ATOM 4374 C CA . GLU A 1 572 ? 0.772 3.412 36.711 1.00 89.75 572 GLU A CA 1
ATOM 4375 C C . GLU A 1 572 ? 1.132 4.415 35.612 1.00 89.75 572 GLU A C 1
ATOM 4377 O O . GLU A 1 572 ? 0.426 5.403 35.424 1.00 89.75 572 GLU A O 1
ATOM 4382 N N . LYS A 1 573 ? 2.211 4.156 34.866 1.00 89.69 573 LYS A N 1
ATOM 4383 C CA . LYS A 1 573 ? 2.600 4.996 33.735 1.00 89.69 573 LYS A CA 1
ATOM 4384 C C . LYS A 1 573 ? 1.666 4.735 32.543 1.00 89.69 573 LYS A C 1
ATOM 4386 O O . LYS A 1 573 ? 1.431 3.567 32.228 1.00 89.69 573 LYS A O 1
ATOM 4391 N N . PRO A 1 574 ? 1.176 5.766 31.836 1.00 89.31 574 PRO A N 1
ATOM 4392 C CA . PRO A 1 574 ? 0.457 5.583 30.578 1.00 89.31 574 PRO A CA 1
ATOM 4393 C C . PRO A 1 574 ? 1.232 4.709 29.585 1.00 89.31 574 PRO A C 1
ATOM 4395 O O . PRO A 1 574 ? 2.462 4.761 29.535 1.00 89.31 574 PRO A O 1
ATOM 4398 N N . ILE A 1 575 ? 0.520 3.896 28.798 1.00 89.06 575 ILE A N 1
ATOM 4399 C CA . ILE A 1 575 ? 1.147 3.022 27.788 1.00 89.06 575 ILE A CA 1
ATOM 4400 C C . ILE A 1 575 ? 1.861 3.824 26.692 1.00 89.06 575 ILE A C 1
ATOM 4402 O O . ILE A 1 575 ? 2.818 3.341 26.097 1.00 89.06 575 ILE A O 1
ATOM 4406 N N . TYR A 1 576 ? 1.425 5.064 26.472 1.00 82.88 576 TYR A N 1
ATOM 4407 C CA . TYR A 1 576 ? 2.130 6.096 25.726 1.00 82.88 576 TYR A CA 1
ATOM 4408 C C . TYR A 1 576 ? 1.650 7.479 26.187 1.00 82.88 576 TYR A C 1
ATOM 4410 O O . TYR A 1 576 ? 0.606 7.604 26.837 1.00 82.88 576 TYR A O 1
ATOM 4418 N N . GLU A 1 577 ? 2.418 8.511 25.847 1.00 80.56 577 GLU A N 1
ATOM 4419 C CA . GLU A 1 577 ? 2.141 9.907 26.187 1.00 80.56 577 GLU A CA 1
ATOM 4420 C C . GLU A 1 577 ? 2.221 10.761 24.917 1.00 80.56 577 GLU A C 1
ATOM 4422 O O . GLU A 1 577 ? 3.171 10.630 24.143 1.00 80.56 577 GLU A O 1
ATOM 4427 N N . ASP A 1 578 ? 1.255 11.657 24.715 1.00 73.62 578 ASP A N 1
ATOM 4428 C CA . ASP A 1 578 ? 1.281 12.654 23.645 1.00 73.62 578 ASP A CA 1
ATOM 4429 C C . ASP A 1 578 ? 1.293 14.069 24.236 1.00 73.62 578 ASP A C 1
ATOM 4431 O O . ASP A 1 578 ? 0.453 14.440 25.065 1.00 73.62 578 ASP A O 1
ATOM 4435 N N . ARG A 1 579 ? 2.271 14.868 23.798 1.00 71.56 579 ARG A N 1
ATOM 4436 C CA . ARG A 1 579 ? 2.470 16.262 24.215 1.00 71.56 579 ARG A CA 1
ATOM 4437 C C . ARG A 1 579 ? 1.731 17.233 23.284 1.00 71.56 579 ARG A C 1
ATOM 4439 O O . ARG A 1 579 ? 2.336 18.132 22.699 1.00 71.56 579 ARG A O 1
ATOM 4446 N N . GLY A 1 580 ? 0.421 17.038 23.126 1.00 62.19 580 GLY A N 1
ATOM 4447 C CA . GLY A 1 580 ? -0.441 17.865 22.281 1.00 62.19 580 GLY A CA 1
ATOM 4448 C C . GLY A 1 580 ? -1.934 17.747 22.608 1.00 62.19 580 GLY A C 1
ATOM 44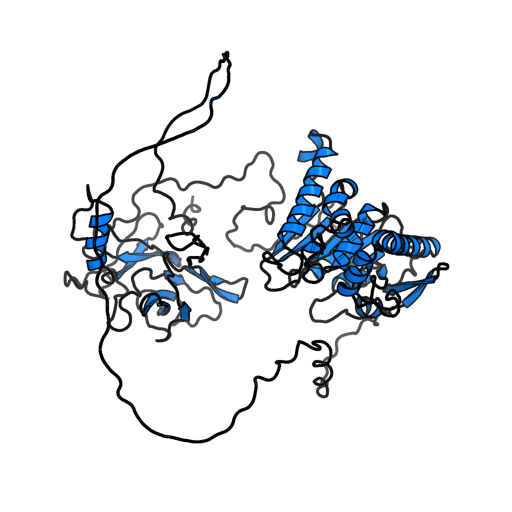49 O O . GLY A 1 580 ? -2.365 16.904 23.392 1.00 62.19 580 GLY A O 1
ATOM 4450 N N . HIS A 1 581 ? -2.760 18.596 21.988 1.00 56.88 581 HIS A N 1
ATOM 4451 C CA . HIS A 1 581 ? -4.220 18.477 22.074 1.00 56.88 581 HIS A CA 1
ATOM 4452 C C . HIS A 1 581 ? -4.658 17.193 21.343 1.00 56.88 581 HIS A C 1
ATOM 4454 O O . HIS A 1 581 ? -4.738 17.200 20.115 1.00 56.88 581 HIS A O 1
ATOM 4460 N N . VAL A 1 582 ? -4.878 16.079 22.053 1.00 63.78 582 VAL A N 1
ATOM 4461 C CA . VAL A 1 582 ? -5.150 14.774 21.416 1.00 63.78 582 VAL A CA 1
ATOM 4462 C C . VAL A 1 582 ? -6.196 13.944 22.174 1.00 63.78 582 VAL A C 1
ATOM 4464 O O . VAL A 1 582 ? -6.414 14.149 23.366 1.00 63.78 582 VAL A O 1
ATOM 4467 N N . PHE A 1 583 ? -6.859 13.028 21.456 1.00 66.62 583 PHE A N 1
ATOM 4468 C CA . PHE A 1 583 ? -7.964 12.144 21.874 1.00 66.62 583 PHE A CA 1
ATOM 4469 C C . PHE A 1 583 ? -9.329 12.816 22.014 1.00 66.62 583 PHE A C 1
ATOM 4471 O O . PHE A 1 583 ? -9.927 12.880 23.095 1.00 66.62 583 PHE A O 1
ATOM 4478 N N . ASP A 1 584 ? -9.859 13.264 20.878 1.00 70.12 584 ASP A N 1
ATOM 4479 C CA . ASP A 1 584 ? -11.257 13.681 20.742 1.00 70.12 584 ASP A CA 1
ATOM 4480 C C . ASP A 1 584 ? -12.206 12.522 20.356 1.00 70.12 584 ASP A C 1
ATOM 4482 O O . ASP A 1 584 ? -13.312 12.761 19.869 1.00 70.12 584 ASP A O 1
ATOM 4486 N N . ALA A 1 585 ? -11.765 11.271 20.538 1.00 76.44 585 ALA A N 1
ATOM 4487 C CA . ALA A 1 585 ? -12.466 10.052 20.144 1.00 76.44 585 ALA A CA 1
ATOM 4488 C C . ALA A 1 585 ? -12.409 8.958 21.226 1.00 76.44 585 ALA A C 1
ATOM 4490 O O . ALA A 1 585 ? -11.741 9.083 22.259 1.00 76.44 585 ALA A O 1
ATOM 4491 N N . GLN A 1 586 ? -13.134 7.870 20.967 1.00 87.12 586 GLN A N 1
ATOM 4492 C CA . GLN A 1 586 ? -12.933 6.594 21.641 1.00 87.12 586 GLN A CA 1
ATOM 4493 C C . GLN A 1 586 ? -11.690 5.914 21.054 1.00 87.12 586 GLN A C 1
ATOM 4495 O O . GLN A 1 586 ? -11.635 5.680 19.851 1.00 87.12 586 GLN A O 1
ATOM 4500 N N . ASN A 1 587 ? -10.705 5.635 21.905 1.00 87.62 587 ASN A N 1
ATOM 4501 C CA . ASN A 1 587 ? -9.381 5.132 21.529 1.00 87.62 587 ASN A CA 1
ATOM 4502 C C . ASN A 1 587 ? -9.423 3.600 21.396 1.00 87.62 587 ASN A C 1
ATOM 4504 O O . ASN A 1 587 ? -9.264 2.881 22.386 1.00 87.62 587 ASN A O 1
ATOM 4508 N N . VAL A 1 588 ? -9.755 3.100 20.203 1.00 89.81 588 VAL A N 1
ATOM 4509 C CA . VAL A 1 588 ? -10.087 1.684 19.973 1.00 89.81 588 VAL A CA 1
ATOM 4510 C C . VAL A 1 588 ? -8.823 0.838 19.962 1.00 89.81 588 VAL A C 1
ATOM 4512 O O . VAL A 1 588 ? -7.921 1.102 19.179 1.00 89.81 588 VAL A O 1
ATOM 4515 N N . VAL A 1 589 ? -8.783 -0.217 20.774 1.00 92.44 589 VAL A N 1
ATOM 4516 C CA . VAL A 1 589 ? -7.638 -1.128 20.890 1.00 92.44 589 VAL A CA 1
ATOM 4517 C C . VAL A 1 589 ? -8.065 -2.583 20.750 1.00 92.44 589 VAL A C 1
ATOM 4519 O O . VAL A 1 589 ? -9.146 -2.965 21.203 1.00 92.44 589 VAL A O 1
ATOM 4522 N N . PHE A 1 590 ? -7.211 -3.399 20.139 1.00 93.56 590 PHE A N 1
ATOM 4523 C CA . PHE A 1 590 ? -7.387 -4.845 20.049 1.00 93.56 590 PHE A CA 1
ATOM 4524 C C . PHE A 1 590 ? -6.054 -5.555 19.777 1.00 93.56 590 PHE A C 1
ATOM 4526 O O . PHE A 1 590 ? -5.047 -4.931 19.439 1.00 93.56 590 PHE A O 1
ATOM 4533 N N . TRP A 1 591 ? -6.043 -6.878 19.937 1.00 93.62 591 TRP A N 1
ATOM 4534 C CA . TRP A 1 591 ? -4.961 -7.730 19.445 1.00 93.62 591 TRP A CA 1
ATOM 4535 C C . TRP A 1 591 ? -5.143 -7.984 17.948 1.00 93.62 591 TRP A C 1
ATOM 4537 O O . TRP A 1 591 ? -6.173 -8.527 17.548 1.00 93.62 591 TRP A O 1
ATOM 4547 N N . ASP A 1 592 ? -4.161 -7.606 17.131 1.00 90.38 592 ASP A N 1
ATOM 4548 C CA . ASP A 1 592 ? -4.135 -7.915 15.703 1.00 90.38 592 ASP A CA 1
ATOM 4549 C C . ASP A 1 592 ? -3.481 -9.292 15.483 1.00 90.38 592 ASP A C 1
ATOM 4551 O O . ASP A 1 592 ? -2.259 -9.413 15.617 1.00 90.38 592 ASP A O 1
ATOM 4555 N N . PRO A 1 593 ? -4.253 -10.338 15.125 1.00 79.31 593 PRO A N 1
ATOM 4556 C CA . PRO A 1 593 ? -3.708 -11.679 14.942 1.00 79.31 593 PRO A CA 1
ATOM 4557 C C . PRO A 1 593 ? -2.858 -11.823 13.673 1.00 79.31 593 PRO A C 1
ATOM 4559 O O . PRO A 1 593 ? -2.116 -12.791 13.570 1.00 79.31 593 PRO A O 1
ATOM 4562 N N . LEU A 1 594 ? -2.952 -10.901 12.705 1.00 78.44 594 LEU A N 1
ATOM 4563 C CA . LEU A 1 594 ? -2.145 -10.948 11.481 1.00 78.44 594 LEU A CA 1
ATOM 4564 C C . LEU A 1 594 ? -0.760 -10.335 11.688 1.00 78.44 594 LEU A C 1
ATOM 4566 O O . LEU A 1 594 ? 0.207 -10.778 11.072 1.00 78.44 594 LEU A O 1
ATOM 4570 N N . ARG A 1 595 ? -0.678 -9.285 12.512 1.00 82.50 595 ARG A N 1
ATOM 4571 C CA . ARG A 1 595 ? 0.586 -8.607 12.842 1.00 82.50 595 ARG A CA 1
ATOM 4572 C C . ARG A 1 595 ? 1.229 -9.119 14.130 1.00 82.50 595 ARG A C 1
ATOM 4574 O O . ARG A 1 595 ? 2.380 -8.783 14.381 1.00 82.50 595 ARG A O 1
ATOM 4581 N N . GLU A 1 596 ? 0.490 -9.891 14.923 1.00 89.44 596 GLU A N 1
ATOM 4582 C CA . GLU A 1 596 ? 0.895 -10.407 16.236 1.00 89.44 596 GLU A CA 1
ATOM 4583 C C . GLU A 1 596 ? 1.298 -9.298 17.223 1.00 89.44 596 GLU A C 1
ATOM 4585 O O . GLU A 1 596 ? 2.304 -9.378 17.929 1.00 89.44 596 GLU A O 1
ATOM 4590 N N . LEU A 1 597 ? 0.501 -8.228 17.274 1.00 94.38 597 LEU A N 1
ATOM 4591 C CA . LEU A 1 597 ? 0.742 -7.075 18.140 1.00 94.38 597 LEU A CA 1
ATOM 4592 C C . LEU A 1 597 ? -0.564 -6.379 18.533 1.00 94.38 597 LEU A C 1
ATOM 4594 O O . LEU A 1 597 ? -1.584 -6.495 17.856 1.00 94.38 597 LEU A O 1
ATOM 4598 N N . TYR A 1 598 ? -0.543 -5.661 19.657 1.00 93.31 598 TYR A N 1
ATOM 4599 C CA . TYR A 1 598 ? -1.670 -4.819 20.057 1.00 93.31 598 TYR A CA 1
ATOM 4600 C C . TYR A 1 598 ? -1.668 -3.537 19.225 1.00 93.31 598 TYR A C 1
ATOM 4602 O O . TYR A 1 598 ? -0.654 -2.841 19.161 1.00 93.31 598 TYR A O 1
ATOM 4610 N N . VAL A 1 599 ? -2.808 -3.223 18.614 1.00 92.88 599 VAL A N 1
ATOM 4611 C CA . VAL A 1 599 ? -3.003 -2.029 17.785 1.00 92.88 599 VAL A CA 1
ATOM 4612 C C . VAL A 1 599 ? -4.041 -1.144 18.449 1.00 92.88 599 VAL A C 1
ATOM 4614 O O . VAL A 1 599 ? -5.076 -1.631 18.903 1.00 92.88 599 VAL A O 1
ATOM 4617 N N . GLU A 1 600 ? -3.759 0.154 18.499 1.00 89.88 600 GLU A N 1
ATOM 4618 C CA . GLU A 1 600 ? -4.672 1.176 18.995 1.00 89.88 600 GLU A CA 1
ATOM 4619 C C . GLU A 1 600 ? -4.860 2.264 17.934 1.00 89.88 600 GLU A C 1
ATOM 4621 O O . GLU A 1 600 ? -3.890 2.728 17.339 1.00 89.88 600 GLU A O 1
ATOM 4626 N N . TYR A 1 601 ? -6.114 2.645 17.699 1.00 87.44 601 TYR A N 1
ATOM 4627 C CA . TYR A 1 601 ? -6.516 3.727 16.810 1.00 87.44 601 TYR A CA 1
ATOM 4628 C C . TYR A 1 601 ? -7.131 4.852 17.641 1.00 87.44 601 TYR A C 1
ATOM 4630 O O . TYR A 1 601 ? -8.171 4.667 18.283 1.00 87.44 601 TYR A O 1
ATOM 4638 N N . HIS A 1 602 ? -6.529 6.033 17.569 1.00 83.19 602 HIS A N 1
ATOM 4639 C CA . HIS A 1 602 ? -7.068 7.270 18.129 1.00 83.19 602 HIS A CA 1
ATOM 4640 C C . HIS A 1 602 ? -7.211 8.323 17.036 1.00 83.19 602 HIS A C 1
ATOM 4642 O O . HIS A 1 602 ? -6.948 8.060 15.876 1.00 83.19 602 HIS A O 1
ATOM 4648 N N . ARG A 1 603 ? -7.669 9.526 17.396 1.00 78.69 603 ARG A N 1
ATOM 4649 C CA . ARG A 1 603 ? -7.623 10.685 16.501 1.00 78.69 603 ARG A CA 1
ATOM 4650 C C . ARG A 1 603 ? -6.754 11.790 17.064 1.00 78.69 603 ARG A C 1
ATOM 4652 O O . ARG A 1 603 ? -6.827 12.094 18.265 1.00 78.69 603 ARG A O 1
ATOM 4659 N N . LYS A 1 604 ? -6.000 12.433 16.174 1.00 73.06 604 LYS A N 1
ATOM 4660 C CA . LYS A 1 604 ? -5.117 13.560 16.475 1.00 73.06 604 LYS A CA 1
ATOM 4661 C C . LYS A 1 604 ? -5.390 14.766 15.587 1.00 73.06 604 LYS A C 1
ATOM 4663 O O . LYS A 1 604 ? -5.750 14.641 14.423 1.00 73.06 604 LYS A O 1
ATOM 4668 N N . TYR A 1 605 ? -5.185 15.954 16.151 1.00 67.38 605 TYR A N 1
ATOM 4669 C CA . TYR A 1 605 ? -5.160 17.198 15.388 1.00 67.38 605 TYR A CA 1
ATOM 4670 C C . TYR A 1 605 ? -3.796 17.374 14.707 1.00 67.38 605 TYR A C 1
ATOM 4672 O O . TYR A 1 605 ? -2.759 17.403 15.379 1.00 67.38 605 TYR A O 1
ATOM 4680 N N . ARG A 1 606 ? -3.784 17.543 13.381 1.00 62.88 606 ARG A N 1
ATOM 4681 C CA . ARG A 1 606 ? -2.588 17.918 12.612 1.00 62.88 606 ARG A CA 1
ATOM 4682 C C . ARG A 1 606 ? -2.463 19.441 12.560 1.00 62.88 606 ARG A C 1
ATOM 4684 O O . ARG A 1 606 ? -3.359 20.103 12.061 1.00 62.88 606 ARG A O 1
ATOM 4691 N N . LYS A 1 607 ? -1.361 20.028 13.042 1.00 57.84 607 LYS A N 1
ATOM 4692 C CA . LYS A 1 607 ? -1.141 21.484 12.911 1.00 57.84 607 LYS A CA 1
ATOM 4693 C C . LYS A 1 607 ? -0.957 21.869 11.436 1.00 57.84 607 LYS A C 1
ATOM 4695 O O . LYS A 1 607 ? -0.067 21.329 10.787 1.00 57.84 607 LYS A O 1
ATOM 4700 N N . GLU A 1 608 ? -1.736 22.837 10.957 1.00 57.34 608 GLU A N 1
ATOM 4701 C CA . GLU A 1 608 ? -1.578 23.459 9.635 1.00 57.34 608 GLU A CA 1
ATOM 4702 C C . GLU A 1 608 ? -1.335 24.973 9.776 1.00 57.34 608 GLU A C 1
ATOM 4704 O O . GLU A 1 608 ? -1.989 25.614 10.607 1.00 57.34 608 GLU A O 1
ATOM 4709 N N . PRO A 1 609 ? -0.405 25.572 9.004 1.00 50.19 609 PRO A N 1
ATOM 4710 C CA . PRO A 1 609 ? -0.180 27.016 9.024 1.00 50.19 609 PRO A CA 1
ATOM 4711 C C . PRO A 1 609 ? -1.426 27.795 8.572 1.00 50.19 609 PRO A C 1
ATOM 4713 O O . PRO A 1 609 ? -1.981 27.515 7.516 1.00 50.19 609 PRO A O 1
ATOM 4716 N N . GLY A 1 610 ? -1.842 28.804 9.345 1.00 56.03 610 GLY A N 1
ATOM 4717 C CA . GLY A 1 610 ? -2.903 29.747 8.957 1.00 56.03 610 GLY A CA 1
ATOM 4718 C C . GLY A 1 610 ? -4.334 29.372 9.363 1.00 56.03 610 GLY A C 1
ATOM 4719 O O . GLY A 1 610 ? -5.234 30.184 9.167 1.00 56.03 610 GLY A O 1
ATOM 4720 N N . HIS A 1 611 ? -4.569 28.203 9.969 1.00 47.22 611 HIS A N 1
ATOM 4721 C CA . HIS A 1 611 ? -5.905 27.835 10.446 1.00 47.22 611 HIS A CA 1
ATOM 4722 C C . HIS A 1 611 ? -6.111 28.306 11.902 1.00 47.22 611 HIS A C 1
ATOM 4724 O O . HIS A 1 611 ? -5.416 27.817 12.797 1.00 47.22 611 HIS A O 1
ATOM 4730 N N . PRO A 1 612 ? -7.052 29.234 12.184 1.00 48.31 612 PRO A N 1
ATOM 4731 C CA . PRO A 1 612 ? -7.172 29.883 13.498 1.00 48.31 612 PRO A CA 1
ATOM 4732 C C . PRO A 1 612 ? -7.628 28.936 14.619 1.00 48.31 612 PRO A C 1
ATOM 4734 O O . PRO A 1 612 ? -7.506 29.264 15.795 1.00 48.31 612 PRO A O 1
ATOM 4737 N N . MET A 1 613 ? -8.127 27.751 14.261 1.00 43.69 613 MET A N 1
ATOM 4738 C CA . MET A 1 613 ? -8.396 26.640 15.173 1.00 43.69 613 MET A CA 1
ATOM 4739 C C . MET A 1 613 ? -7.735 25.375 14.613 1.00 43.69 613 MET A C 1
ATOM 4741 O O . MET A 1 613 ? -8.235 24.811 13.647 1.00 43.69 613 MET A O 1
ATOM 4745 N N . ASN A 1 614 ? -6.603 24.975 15.204 1.00 46.66 614 ASN A N 1
ATOM 4746 C CA . ASN A 1 614 ? -5.921 23.674 15.114 1.00 46.66 614 ASN A CA 1
ATOM 4747 C C . ASN A 1 614 ? -6.609 22.588 14.243 1.00 46.66 614 ASN A C 1
ATOM 4749 O O . ASN A 1 614 ? -7.364 21.783 14.774 1.00 46.66 614 ASN A O 1
ATOM 4753 N N . GLY A 1 615 ? -6.248 22.511 12.957 1.00 51.59 615 GLY A N 1
ATOM 4754 C CA . GLY A 1 615 ? -5.947 21.253 12.258 1.00 51.59 615 GLY A CA 1
ATOM 4755 C C . GLY A 1 615 ? -7.055 20.358 11.689 1.00 51.59 615 GLY A C 1
ATOM 4756 O O . GLY A 1 615 ? -8.103 20.154 12.298 1.00 51.59 615 GLY A O 1
ATOM 4757 N N . LEU A 1 616 ? -6.749 19.709 10.557 1.00 52.97 616 LEU A N 1
ATOM 4758 C CA . LEU A 1 616 ? -7.422 18.483 10.109 1.00 52.97 616 LEU A CA 1
ATOM 4759 C C . LEU A 1 616 ? -7.275 17.382 11.177 1.00 52.97 616 LEU A C 1
ATOM 4761 O O . LEU A 1 616 ? -6.197 17.194 11.749 1.00 52.97 616 LEU A O 1
ATOM 4765 N N . ARG A 1 617 ? -8.367 16.656 11.444 1.00 59.09 617 ARG A N 1
ATOM 4766 C CA . ARG A 1 617 ? -8.359 15.450 12.285 1.00 59.09 617 ARG A CA 1
ATOM 4767 C C . ARG A 1 617 ? -7.867 14.272 11.450 1.00 59.09 617 ARG A C 1
ATOM 4769 O O . ARG A 1 617 ? -8.400 14.049 10.367 1.00 59.09 617 ARG A O 1
ATOM 4776 N N . ASP A 1 618 ? -6.901 13.532 11.973 1.00 54.84 618 ASP A N 1
ATOM 4777 C CA . ASP A 1 618 ? -6.325 12.330 11.357 1.00 54.84 618 ASP A CA 1
ATOM 4778 C C . ASP A 1 618 ? -6.402 11.151 12.345 1.00 54.84 618 ASP A C 1
ATOM 4780 O O . ASP A 1 618 ? -6.550 11.394 13.551 1.00 54.84 618 ASP A O 1
ATOM 4784 N N . VAL A 1 619 ? -6.360 9.910 11.845 1.00 56.25 619 VAL A N 1
ATOM 4785 C CA . VAL A 1 619 ? -6.394 8.662 12.648 1.00 56.25 619 VAL A CA 1
ATOM 4786 C C . VAL A 1 619 ? -4.978 8.151 12.881 1.00 56.25 619 VAL A C 1
ATOM 4788 O O . VAL A 1 619 ? -4.257 7.960 11.879 1.00 56.25 619 VAL A O 1
#

Sequence (619 aa):
DVMRVLLGVLLVGIAGCGGGDNSPDDVAAPSSSAVTPVKAENAEAGAPKTKPVNSDDVPEAEPKDLAQAQTDEPTDVPSDRSSDEAVAALVKSENAESAGTTAEAQKVRVLETPGKIRFGVLGDAAAGPAPTLFVIGGQLEATLNRIDEKNWNQVLRVVDHGVLCVTLDAPCHGQERKPGEPQGLWGWRHRLERGDNWVPGHIANLSAVLDYLVDQKMADPGRVGACGISRGGFVVLHWAAAEPRVRCVAGIAPVTHLPALREFRGLADHPLTLSLSLNHLAKKLVDRPLWLTIGNNDHRVGTEHCVSLVRHIVEATRAARPIDAYDKKPVPAELRITPVPIHTGDVKAHVRAREWILKQLGVTNRTSSLSAARGEDAAGASRDIVLDIGSRLELFVDGFLVESMKGVTRKLHSPQPKDVALKFDSPWDGACSHYGTLFQDGDKFRMYYRGLPVDFPLEGMSYGDFWKKYKGILGKAVACYAESTDGVHWEKPNLGLFAHESTGRKDTNIILTKTKKWPNVTDNLVVFKDANPNCPPDARYKALGRHFIAPWHVGNLAFRSSDGLRWKLIQEKPIYEDRGHVFDAQNVVFWDPLRELYVEYHRKYRKEPGHPMNGLRDV

Radius of gyration: 34.12 Å; chains: 1; bounding box: 74×102×79 Å

Secondary structure (DSSP, 8-state):
--------SS--S--S----------------------------------------------------------PPPPP---SSSTTTTS--S--------PPP-PPPEEEE-TT--EEEEES--TTSSEEEEEEE-SSHHHHHT---TTSTTGGGGGGGGTPEEEEEPPTTSGGGPPTTPPSTHHHHHHHHTTT---HHHHHHHHHHHHHHHHHTT-EEEEEEEEEEETHHHHHHHHHHHH-TTEEEEEEES----GGGSGGGTT-TT-HHHHHT-GGGGGGGGTT--EEEEEETT-TTTTHHHHHHHHHHHHHHHHHHS-GGGTTTS--SEEEEEE--SSSS--TTHHHHHHHHHHHHTT---GGGGGSTTS---------------TT----TTSSSS----SS-----PPPPP-S-S----STT--TT-EEEEEEEETTEEEEEEEE----S--TT--HHHHHHHHTTTTT--EEEEEEESSSSS-B-----S---TTT------EEE---SS-TTTTSS-EEEE---TT--GGGSEEEEEEEEEETTEEEEEEEEESSSSS-EES-SS-SSEESSSB--S--EEEEETTTTEEEEE--EEPP-TT-SS---EE-